Protein AF-A0A1L3MJP4-F1 (afdb_monomer_lite)

Sequence (616 aa):
MPSSQSVEADLVDLLARSLPGQAKGTNSPSLRSIPGDFDIDGPPLATRIMVGESFAGWISRVAVRYDTPPRALLNDALGQTKMVTSTRAMIKLLSADPAAAARLGVPVGDLARWATPTALEVAAIAYGRTYRAPTAWQRAAHRFCPECLRRDQPYWRRAWAHPLTWVCTEHHVRLTARCPRCEREPFGTGTWVTRPVTVTECTHRQPTTARRSYRKIRRPCGADLRDADATVVSEVEVRAQEALHAFAEHHRDRFTMLGVTVTGAIAFDAFVELIADQARAPATTGALATRHVEAAAAVVSAASLEHAAALLDEHDLLAPHGVHAPVGPALRISARPHNPLLAAMQLTRHAGHLSPSAQLTYRTASGRPRYPDTDHSFRRPNAATPTLRVPRKQRSDLHLRLPEAGVRRPEPDPCWFPQVLWPGALPSLEAINPSGTGAPVTRAAGALLAAKVASLTSWGDLALELALPRHATHSAVGLTRALRRRGLWATILAEVDALVTRLQKTPPPIDYRVRRVVGDDVALLAKALDCAGRDRPPYASRPDLLRRFWELFTGGDVAFGPQAIALKDNNADYANFAKSRGQIYKDHAQLFATAHGYLARLRGVAVGGPLYWIPP

InterPro domains:
  IPR009492 TniQ [PF06527] (46-175)

Organism: NCBI:txid857417

Foldseek 3Di:
DDDDDDPVVVVVVVVVVVDDDDDDDPPPVPPPPPPDPDDPLADNDDQDDDVQFAQLFSLLVLCQVVQHFSQRLLCVLLVHNDPDWASQSSLVSCLVPVSSCRSHVHDNVNSVVNNDDALLLVLLVVLCVAFVAPRLPQQQFFFAALVLCPDPDRGGGPCRSFLLQQADLVVQFGTHQAFPQARHGARRGPQQRVGNDNSQFGSAFHDDDPDDDPDPDGHRPGGGNNPDDTHHHDVLLSVLSVLLSVLSVQVAPWDDWQNAIAGSSLLNSQLQLQLCQLVVHRSRPDDRDNLSSNLSSLLRRDNHLLSSLVSCVVSVTDDCCDQAAHQDAPCSPPVHQHRQSVVQSSCQNCLVVDALLSCQQQVNLPSRGFHFDPLVQPPDVDPPDDPPPPPPPSPPCCSRDGCVVPPQQDADDLQLFFQFADPPLQVLQCVVVVDDLCSQLSRNLLSLSLNSHSDSDDSQVSCVLNLHDNCSSVSNSVVCVVCVVVVNNSVRSNSSSVSSVLCSVPPAQWRLSLLQVVLLPLVLLQVLLCVLPVVDPRCSVPLLLSQLLSCLQNVHHLCSGHPVNHDPSPDPVSVVSVVCSVVSCVVCVSSSQSSLVVQVPDPPRPTGDGSHDHRD

Secondary structure (DSSP, 8-state):
-----SSSHHHHHHHHTT-----S----------SS---SSS-SS--PPPTTB-HHHHHHHHHHHTT--HHHHHHHHHTS-----SHHHHHHHHHH-HHHHHHTT--HHHHHHHHSPPHHHHHHHHHHHHH--------SPPPB-HHHHHSSS---BGGGGSTT--EETTTTEEPB-S-TTT-PPTTSSTTGGGS---TTB--SBPPPPSS----SSPPB---BGGGS---B--HHHHHHHHHHHHHHHTTT-EEEETTEEEEHHHHHHHHHHHHHHHHTS-TTTS---HHHHHHHHHHHT-SSHHHHHHHHHHTT-S-TTSSSS--S-HHHHTTS---HHHHHHHHHHHGGGS-HHHHHHTTTTSSS--PPPSSGGG--TT----S---------GGGGS-GGG-TTSPPPPGGGS-SSPPTTSSHHHHTTSSSSTTHHHHHHHHHHHHHHTT--S-HHHHHHHTT--THHHHHHHHHHHHHHHTT-HHHHHHHHHHHHHHHHHS--SS-HHHHHHHHH-HHHHHHHHHHH-TTSS-GGG-HHHHHHHHHHHHT--GGGS-TTT---TTSHHHHHHHHHHHHHHHHHHHHHHHHHHHHTTSTT----S-SS----

pLDDT: mean 83.29, std 16.57, range [30.92, 97.31]

Structure (mmCIF, N/CA/C/O backbone):
data_AF-A0A1L3MJP4-F1
#
_entry.id   AF-A0A1L3MJP4-F1
#
loop_
_atom_site.group_PDB
_atom_site.id
_atom_site.type_symbol
_atom_site.label_atom_id
_atom_site.label_alt_id
_atom_site.label_comp_id
_atom_site.label_asym_id
_atom_site.label_entity_id
_atom_site.label_seq_id
_atom_site.pdbx_PDB_ins_code
_atom_site.Cartn_x
_atom_site.Cartn_y
_atom_site.Cartn_z
_atom_site.occupancy
_atom_site.B_iso_or_equiv
_atom_site.auth_seq_id
_atom_site.auth_comp_id
_atom_site.auth_asym_id
_atom_site.auth_atom_id
_atom_site.pdbx_PDB_model_num
ATOM 1 N N . MET A 1 1 ? -40.572 69.602 52.139 1.00 37.28 1 MET A N 1
ATOM 2 C CA . MET A 1 1 ? -39.769 69.977 53.325 1.00 37.28 1 MET A CA 1
ATOM 3 C C . MET A 1 1 ? -40.703 70.101 54.515 1.00 37.28 1 MET A C 1
ATOM 5 O O . MET A 1 1 ? -41.804 70.588 54.274 1.00 37.28 1 MET A O 1
ATOM 9 N N . PRO A 1 2 ? -40.310 69.710 55.743 1.00 37.62 2 PRO A N 1
ATOM 10 C CA . PRO A 1 2 ? -39.038 69.098 56.191 1.00 37.62 2 PRO A CA 1
ATOM 11 C C . PRO A 1 2 ? -39.216 67.562 56.415 1.00 37.62 2 PRO A C 1
ATOM 13 O O . PRO A 1 2 ? -40.343 67.118 56.598 1.00 37.62 2 PRO A O 1
ATOM 16 N N . SER A 1 3 ? -38.273 66.632 56.165 1.00 32.50 3 SER A N 1
ATOM 17 C CA . SER A 1 3 ? -36.939 66.383 56.769 1.00 32.50 3 SER A CA 1
ATOM 18 C C . SER A 1 3 ? -37.005 66.354 58.303 1.00 32.50 3 SER A C 1
ATOM 20 O O . SER A 1 3 ? -37.647 67.202 58.895 1.00 32.50 3 SER A O 1
ATOM 22 N N . SER A 1 4 ? -36.373 65.476 59.065 1.00 35.88 4 SER A N 1
ATOM 23 C CA . SER A 1 4 ? -35.415 64.390 58.874 1.00 35.88 4 SER A CA 1
ATOM 24 C C . SER A 1 4 ? -35.058 63.944 60.300 1.00 35.88 4 SER A C 1
ATOM 26 O O . SER A 1 4 ? -35.187 64.747 61.218 1.00 35.88 4 SER A O 1
ATOM 28 N N . GLN A 1 5 ? -34.501 62.742 60.455 1.00 43.69 5 GLN A N 1
ATOM 29 C CA . GLN A 1 5 ? -33.597 62.401 61.565 1.00 43.69 5 GLN A CA 1
ATOM 30 C C . GLN A 1 5 ? -34.200 62.406 62.983 1.00 43.69 5 GLN A C 1
ATOM 32 O O . GLN A 1 5 ? -34.221 63.432 63.649 1.00 43.69 5 GLN A O 1
ATOM 37 N N . SER A 1 6 ? -34.542 61.217 63.493 1.00 45.56 6 SER A N 1
ATOM 38 C CA . SER A 1 6 ? -34.168 60.853 64.880 1.00 45.56 6 SER A CA 1
ATOM 39 C C . SER A 1 6 ? -34.421 59.392 65.265 1.00 45.56 6 SER A C 1
ATOM 41 O O . SER A 1 6 ? -33.879 58.962 66.272 1.00 45.56 6 SER A O 1
ATOM 43 N N . VAL A 1 7 ? -35.154 58.583 64.489 1.00 44.44 7 VAL A N 1
ATOM 44 C CA . VAL A 1 7 ? -35.469 57.197 64.923 1.00 44.44 7 VAL A CA 1
ATOM 45 C C . VAL A 1 7 ? -34.448 56.149 64.435 1.00 44.44 7 VAL A C 1
ATOM 47 O O . VAL A 1 7 ? -34.346 55.067 65.002 1.00 44.44 7 VAL A O 1
ATOM 50 N N . GLU A 1 8 ? -33.609 56.475 63.446 1.00 43.50 8 GLU A N 1
ATOM 51 C CA . GLU A 1 8 ? -32.528 55.587 62.967 1.00 43.50 8 GLU A CA 1
ATOM 52 C C . GLU A 1 8 ? -31.254 55.634 63.836 1.00 43.50 8 GLU A C 1
ATOM 54 O O . GLU A 1 8 ? -30.390 54.769 63.710 1.00 43.50 8 GLU A O 1
ATOM 59 N N . ALA A 1 9 ? -31.142 56.608 64.748 1.00 45.31 9 ALA A N 1
ATOM 60 C CA . ALA A 1 9 ? -29.972 56.769 65.616 1.00 45.31 9 ALA A CA 1
ATOM 61 C C . ALA A 1 9 ? -29.983 55.833 66.843 1.00 45.31 9 ALA A C 1
ATOM 63 O O . ALA A 1 9 ? -28.916 55.481 67.337 1.00 45.31 9 ALA A O 1
ATOM 64 N N . ASP A 1 10 ? -31.152 55.360 67.288 1.00 48.06 10 ASP A N 1
ATOM 65 C CA . ASP A 1 10 ? -31.263 54.527 68.499 1.00 48.06 10 ASP A CA 1
ATOM 66 C C . ASP A 1 10 ? -31.053 53.024 68.244 1.00 48.06 10 ASP A C 1
ATOM 68 O O . ASP A 1 10 ? -30.620 52.294 69.135 1.00 48.06 10 ASP A O 1
ATOM 72 N N . LEU A 1 11 ? -31.288 52.534 67.020 1.00 44.06 11 LEU A N 1
ATOM 73 C CA . LEU A 1 11 ? -31.067 51.116 66.697 1.00 44.06 11 LEU A CA 1
ATOM 74 C C . LEU A 1 11 ? -29.598 50.807 66.362 1.00 44.06 11 LEU A C 1
ATOM 76 O O . LEU A 1 11 ? -29.132 49.689 66.584 1.00 44.06 11 LEU A O 1
ATOM 80 N N . VAL A 1 12 ? -28.853 51.802 65.871 1.00 49.72 12 VAL A N 1
ATOM 81 C CA . VAL A 1 12 ? -27.417 51.680 65.579 1.00 49.72 12 VAL A CA 1
ATOM 82 C C . VAL A 1 12 ? -26.582 51.749 66.866 1.00 49.72 12 VAL A C 1
ATOM 84 O O . VAL A 1 12 ? -25.623 50.987 66.993 1.00 49.72 12 VAL A O 1
ATOM 87 N N . ASP A 1 13 ? -26.978 52.551 67.863 1.00 47.53 13 ASP A N 1
ATOM 88 C CA . ASP A 1 13 ? -26.253 52.643 69.146 1.00 47.53 13 ASP A CA 1
ATOM 89 C C . ASP A 1 13 ? -26.475 51.407 70.047 1.00 47.53 13 ASP A C 1
ATOM 91 O O . ASP A 1 13 ? -25.574 50.988 70.779 1.00 47.53 13 ASP A O 1
ATOM 95 N N . LEU A 1 14 ? -27.630 50.735 69.925 1.00 46.03 14 LEU A N 1
ATOM 96 C CA . LEU A 1 14 ? -27.907 49.452 70.593 1.00 46.03 14 LEU A CA 1
ATOM 97 C C . LEU A 1 14 ? -27.150 48.267 69.966 1.00 46.03 14 LEU A C 1
ATOM 99 O O . LEU A 1 14 ? -26.744 47.349 70.683 1.00 46.03 14 LEU A O 1
ATOM 103 N N . LEU A 1 15 ? -26.892 48.296 68.654 1.00 47.28 15 LEU A N 1
ATOM 104 C CA . LEU A 1 15 ? -26.092 47.272 67.967 1.00 47.28 15 LEU A CA 1
ATOM 105 C C . LEU A 1 15 ? -24.575 47.489 68.132 1.00 47.28 15 LEU A C 1
ATOM 107 O O . LEU A 1 15 ? -23.818 46.517 68.131 1.00 47.28 15 LEU A O 1
ATOM 111 N N . ALA A 1 16 ? -24.122 48.727 68.356 1.00 44.75 16 ALA A N 1
ATOM 112 C CA . ALA A 1 16 ? -22.708 49.053 68.571 1.00 44.75 16 ALA A CA 1
ATOM 113 C C . ALA A 1 16 ? -22.171 48.646 69.961 1.00 44.75 16 ALA A C 1
ATOM 115 O O . ALA A 1 16 ? -20.971 48.426 70.113 1.00 44.75 16 ALA A O 1
ATOM 116 N N . ARG A 1 17 ? -23.033 48.476 70.975 1.00 43.03 17 ARG A N 1
ATOM 117 C CA . ARG A 1 17 ? -22.615 48.082 72.340 1.00 43.03 17 ARG A CA 1
ATOM 118 C C . ARG A 1 17 ? -22.497 46.571 72.571 1.00 43.03 17 ARG A C 1
ATOM 120 O O . ARG A 1 17 ? -22.087 46.163 73.653 1.00 43.03 17 ARG A O 1
ATOM 127 N N . SER A 1 18 ? -22.792 45.747 71.563 1.00 41.12 18 SER A N 1
ATOM 128 C CA . SER A 1 18 ? -22.647 44.280 71.636 1.00 41.12 18 SER A CA 1
ATOM 129 C C . SER A 1 18 ? -21.496 43.721 70.787 1.00 41.12 18 SER A C 1
ATOM 131 O O . SER A 1 18 ? -21.392 42.507 70.623 1.00 41.12 18 SER A O 1
ATOM 133 N N . LEU A 1 19 ? -20.604 44.572 70.266 1.00 36.91 19 LEU A N 1
ATOM 134 C CA . LEU A 1 19 ? -19.435 44.136 69.496 1.00 36.91 19 LEU A CA 1
ATOM 135 C C . LEU A 1 19 ? -18.144 44.805 69.992 1.00 36.91 19 LEU A C 1
ATOM 137 O O . LEU A 1 19 ? -17.865 45.951 69.641 1.00 36.91 19 LEU A O 1
ATOM 141 N N . PRO A 1 20 ? -17.285 44.086 70.735 1.00 39.19 20 PRO A N 1
ATOM 142 C CA . PRO A 1 20 ? -15.880 44.436 70.818 1.00 39.19 20 PRO A CA 1
ATOM 143 C C . PRO A 1 20 ? -15.185 44.104 69.487 1.00 39.19 20 PRO A C 1
ATOM 145 O O . PRO A 1 20 ? -15.036 42.943 69.115 1.00 39.19 20 PRO A O 1
ATOM 148 N N . GLY A 1 21 ? -14.773 45.163 68.787 1.00 36.22 21 GLY A N 1
ATOM 149 C CA . GLY A 1 21 ? -13.417 45.360 68.262 1.00 36.22 21 GLY A CA 1
ATOM 150 C C . GLY A 1 21 ? -12.753 44.240 67.452 1.00 36.22 21 GLY A C 1
ATOM 151 O O . GLY A 1 21 ? -12.275 43.242 67.985 1.00 36.22 21 GLY A O 1
ATOM 152 N N . GLN A 1 22 ? -12.563 44.516 66.161 1.00 41.97 22 GLN A N 1
ATOM 153 C CA . GLN A 1 22 ? -11.554 43.885 65.312 1.00 41.97 22 GLN A CA 1
ATOM 154 C C . GLN A 1 22 ? -10.146 44.001 65.924 1.00 41.97 22 GLN A C 1
ATOM 156 O O . GLN A 1 22 ? -9.638 45.105 66.083 1.00 41.97 22 GLN A O 1
ATOM 161 N N . ALA A 1 23 ? -9.513 42.858 66.203 1.00 38.34 23 ALA A N 1
ATOM 162 C CA . ALA A 1 23 ? -8.144 42.503 65.799 1.00 38.34 23 ALA A CA 1
ATOM 163 C C . ALA A 1 23 ? -7.644 41.307 66.622 1.00 38.34 23 ALA A C 1
ATOM 165 O O . ALA A 1 23 ? -7.058 41.478 67.688 1.00 38.34 23 ALA A O 1
ATOM 166 N N . LYS A 1 24 ? -7.854 40.095 66.097 1.00 34.72 24 LYS A N 1
ATOM 167 C CA . LYS A 1 24 ? -6.927 38.946 66.122 1.00 34.72 24 LYS A CA 1
ATOM 168 C C . LYS A 1 24 ? -7.693 37.704 65.689 1.00 34.72 24 LYS A C 1
ATOM 170 O O . LYS A 1 24 ? -8.700 37.373 66.296 1.00 34.72 24 LYS A O 1
ATOM 175 N N . GLY A 1 25 ? -7.193 37.079 64.622 1.00 37.56 25 GLY A N 1
ATOM 176 C CA . GLY A 1 25 ? -7.535 35.750 64.117 1.00 37.56 25 GLY A CA 1
ATOM 177 C C . GLY A 1 25 ? -8.902 35.219 64.522 1.00 37.56 25 GLY A C 1
ATOM 178 O O . GLY A 1 25 ? -9.036 34.592 65.571 1.00 37.56 25 GLY A O 1
ATOM 179 N N . THR A 1 26 ? -9.890 35.366 63.639 1.00 33.28 26 THR A N 1
ATOM 180 C CA . THR A 1 26 ? -10.993 34.412 63.605 1.00 33.28 26 THR A CA 1
ATOM 181 C C . THR A 1 26 ? -10.398 33.058 63.230 1.00 33.28 26 THR A C 1
ATOM 183 O O . THR A 1 26 ? -10.352 32.648 62.072 1.00 33.28 26 THR A O 1
ATOM 186 N N . ASN A 1 27 ? -9.924 32.362 64.264 1.00 40.47 27 ASN A N 1
ATOM 187 C CA . ASN A 1 27 ? -10.052 30.928 64.378 1.00 40.47 27 ASN A CA 1
ATOM 188 C C . ASN A 1 27 ? -11.525 30.622 64.077 1.00 40.47 27 ASN A C 1
ATOM 190 O O . ASN A 1 27 ? -12.359 30.547 64.977 1.00 40.47 27 ASN A O 1
ATOM 194 N N . SER A 1 28 ? -11.841 30.431 62.790 1.00 37.28 28 SER A N 1
ATOM 195 C CA . SER A 1 28 ? -12.763 29.355 62.430 1.00 37.28 28 SER A CA 1
ATOM 196 C C . SER A 1 28 ? -12.329 28.188 63.305 1.00 37.28 28 SER A C 1
ATOM 198 O O . SER A 1 28 ? -11.115 27.957 63.321 1.00 37.28 28 SER A O 1
ATOM 200 N N . PRO A 1 29 ? -13.208 27.558 64.108 1.00 40.25 29 PRO A N 1
ATOM 201 C CA . PRO A 1 29 ? -12.790 26.460 64.966 1.00 40.25 29 PRO A CA 1
ATOM 202 C C . PRO A 1 29 ? -11.999 25.521 64.073 1.00 40.25 29 PRO A C 1
ATOM 204 O O . PRO A 1 29 ? -12.564 24.952 63.137 1.00 40.25 29 PRO A O 1
ATOM 207 N N . SER A 1 30 ? -10.673 25.493 64.255 1.00 41.97 30 SER A N 1
ATOM 208 C CA . SER A 1 30 ? -9.847 24.645 63.428 1.00 41.97 30 SER A CA 1
ATOM 209 C C . SER A 1 30 ? -10.366 23.268 63.764 1.00 41.97 30 SER A C 1
ATOM 211 O O . SER A 1 30 ? -10.442 22.887 64.940 1.00 41.97 30 SER A O 1
ATOM 213 N N . LEU A 1 31 ? -10.881 22.583 62.742 1.00 46.78 31 LEU A N 1
ATOM 214 C CA . LEU A 1 31 ? -11.198 21.171 62.849 1.00 46.78 31 LEU A CA 1
ATOM 215 C C . LEU A 1 31 ? -10.015 20.562 63.599 1.00 46.78 31 LEU A C 1
ATOM 217 O O . LEU A 1 31 ? -8.871 20.799 63.197 1.00 46.78 31 LEU A O 1
ATOM 221 N N . ARG A 1 32 ? -10.283 19.943 64.762 1.00 41.97 32 ARG A N 1
ATOM 222 C CA . ARG A 1 32 ? -9.238 19.399 65.642 1.00 41.97 32 ARG A CA 1
ATOM 223 C C . ARG A 1 32 ? -8.208 18.723 64.749 1.00 41.97 32 ARG A C 1
ATOM 225 O O . ARG A 1 32 ? -8.611 17.886 63.944 1.00 41.97 32 ARG A O 1
ATOM 232 N N . SER A 1 33 ? -6.932 19.096 64.866 1.00 44.84 33 SER A N 1
ATOM 233 C CA . SER A 1 33 ? -5.869 18.424 64.121 1.00 44.84 33 SER A CA 1
ATOM 234 C C . SER A 1 33 ? -5.991 16.937 64.427 1.00 44.84 33 SER A C 1
ATOM 236 O O . SER A 1 33 ? -5.791 16.527 65.575 1.00 44.84 33 SER A O 1
ATOM 238 N N . ILE A 1 34 ? -6.425 16.158 63.441 1.00 48.69 34 ILE A N 1
ATOM 239 C CA . ILE A 1 34 ? -6.587 14.721 63.606 1.00 48.69 34 ILE A CA 1
ATOM 240 C C . ILE A 1 34 ? -5.169 14.171 63.788 1.00 48.69 34 ILE A C 1
ATOM 242 O O . ILE A 1 34 ? -4.310 14.447 62.952 1.00 48.69 34 ILE A O 1
ATOM 246 N N . PRO A 1 35 ? -4.867 13.466 64.891 1.00 41.47 35 PRO A N 1
ATOM 247 C CA . PRO A 1 35 ? -3.573 12.824 65.048 1.00 41.47 35 PRO A CA 1
ATOM 248 C C . PRO A 1 35 ? -3.437 11.725 63.987 1.00 41.47 35 PRO A C 1
ATOM 250 O O . PRO A 1 35 ? -4.250 10.801 63.946 1.00 41.47 35 PRO A O 1
ATOM 253 N N . GLY A 1 36 ? -2.415 11.836 63.142 1.00 50.12 36 GLY A N 1
ATOM 254 C CA . GLY A 1 36 ? -2.174 10.957 61.996 1.00 50.12 36 GLY A CA 1
ATOM 255 C C . GLY A 1 36 ? -2.448 11.682 60.682 1.00 50.12 36 GLY A C 1
ATOM 256 O O . GLY A 1 36 ? -3.373 12.482 60.616 1.00 50.12 36 GLY A O 1
ATOM 257 N N . ASP A 1 37 ? -1.637 11.414 59.659 1.00 53.69 37 ASP A N 1
ATOM 258 C CA . ASP A 1 37 ? -1.694 11.984 58.302 1.00 53.69 37 ASP A CA 1
ATOM 259 C C . ASP A 1 37 ? -2.998 11.633 57.540 1.00 53.69 37 ASP A C 1
ATOM 261 O O . ASP A 1 37 ? -2.978 11.087 56.436 1.00 53.69 37 ASP A O 1
ATOM 265 N N . PHE A 1 38 ? -4.161 11.884 58.141 1.00 56.59 38 PHE A N 1
ATOM 266 C CA . PHE A 1 38 ? -5.469 11.698 57.538 1.00 56.59 38 PHE A CA 1
ATOM 267 C C . PHE A 1 38 ? -5.785 12.900 56.654 1.00 56.59 38 PHE A C 1
ATOM 269 O O . PHE A 1 38 ? -5.979 14.016 57.134 1.00 56.59 38 PHE A O 1
ATOM 276 N N . ASP A 1 39 ? -5.857 12.647 55.351 1.00 63.81 39 ASP A N 1
ATOM 277 C CA . ASP A 1 39 ? -6.360 13.595 54.365 1.00 63.81 39 ASP A CA 1
ATOM 278 C C . ASP A 1 39 ? -7.866 13.821 54.593 1.00 63.81 39 ASP A C 1
ATOM 280 O O . ASP A 1 39 ? -8.690 12.972 54.252 1.00 63.81 39 ASP A O 1
ATOM 284 N N . ILE A 1 40 ? -8.213 14.943 55.234 1.00 66.81 40 ILE A N 1
ATOM 285 C CA . ILE A 1 40 ? -9.599 15.340 55.550 1.00 66.81 40 ILE A CA 1
ATOM 286 C C . ILE A 1 40 ? -10.359 15.733 54.275 1.00 66.81 40 ILE A C 1
ATOM 288 O O . ILE A 1 40 ? -11.582 15.606 54.219 1.00 66.81 40 ILE A O 1
ATOM 292 N N . ASP A 1 41 ? -9.634 16.189 53.253 1.00 66.62 41 ASP A N 1
ATOM 293 C CA . ASP A 1 41 ? -10.201 16.608 51.974 1.00 66.62 41 ASP A CA 1
ATOM 294 C C . ASP A 1 41 ? -10.364 15.425 51.004 1.00 66.62 41 ASP A C 1
ATOM 296 O O . ASP A 1 41 ? -11.062 15.535 49.991 1.00 66.62 41 ASP A O 1
ATOM 300 N N . GLY A 1 42 ? -9.736 14.288 51.312 1.00 67.19 42 GLY A N 1
ATOM 301 C CA . GLY A 1 42 ? -9.802 13.048 50.556 1.00 67.19 42 GLY A CA 1
ATOM 302 C C . GLY A 1 42 ? -10.948 12.118 50.980 1.00 67.19 42 GLY A C 1
ATOM 303 O O . GLY A 1 42 ? -11.503 12.206 52.078 1.00 67.19 42 GLY A O 1
ATOM 304 N N . PRO A 1 43 ? -11.323 11.158 50.120 1.00 76.31 43 PRO A N 1
ATOM 305 C CA . PRO A 1 43 ? -12.364 10.195 50.440 1.00 76.31 43 PRO A CA 1
ATOM 306 C C . PRO A 1 43 ? -11.900 9.254 51.570 1.00 76.31 43 PRO A C 1
ATOM 308 O O . PRO A 1 43 ? -10.840 8.635 51.454 1.00 76.31 43 PRO A O 1
ATOM 311 N N . PRO A 1 44 ? -12.716 9.016 52.618 1.00 76.81 44 PRO A N 1
ATOM 312 C CA . PRO A 1 44 ? -12.293 8.261 53.808 1.00 76.81 44 PRO A CA 1
ATOM 313 C C . PRO A 1 44 ? -12.022 6.768 53.547 1.00 76.81 44 PRO A C 1
ATOM 315 O O . PRO A 1 44 ? -11.500 6.058 54.399 1.00 76.81 44 PRO A O 1
ATOM 318 N N . LEU A 1 45 ? -12.397 6.262 52.370 1.00 81.38 45 LEU A N 1
ATOM 319 C CA . LEU A 1 45 ? -12.291 4.867 51.961 1.00 81.38 45 LEU A CA 1
ATOM 320 C C . LEU A 1 45 ? -11.867 4.798 50.488 1.00 81.38 45 LEU A C 1
ATOM 322 O O . LEU A 1 45 ? -12.702 4.643 49.593 1.00 81.38 45 LEU A O 1
ATOM 326 N N . ALA A 1 46 ? -10.560 4.849 50.237 1.00 82.50 46 ALA A N 1
ATOM 327 C CA . ALA A 1 46 ? -10.003 4.828 48.887 1.00 82.50 46 ALA A CA 1
ATOM 328 C C . ALA A 1 46 ? -10.529 3.652 48.036 1.00 82.50 46 ALA A C 1
ATOM 330 O O . ALA A 1 46 ? -10.564 2.495 48.465 1.00 82.50 46 ALA A O 1
ATOM 331 N N . THR A 1 47 ? -10.918 3.949 46.793 1.00 88.00 47 THR A N 1
ATOM 332 C CA . THR A 1 47 ? -11.300 2.935 45.799 1.00 88.00 47 THR A CA 1
ATOM 333 C C . THR A 1 47 ? -10.161 2.751 44.812 1.00 88.00 47 THR A C 1
ATOM 335 O O . THR A 1 47 ? -9.933 3.600 43.951 1.00 88.00 47 THR A O 1
ATOM 338 N N . ARG A 1 48 ? -9.459 1.618 44.917 1.00 88.06 48 ARG A N 1
ATOM 339 C CA . ARG A 1 48 ? -8.344 1.286 44.025 1.00 88.06 48 ARG A CA 1
ATOM 340 C C . ARG A 1 48 ? -8.792 1.243 42.559 1.00 88.06 48 ARG A C 1
ATOM 342 O O . ARG A 1 48 ? -9.724 0.506 42.216 1.00 88.06 48 ARG A O 1
ATOM 349 N N . ILE A 1 49 ? -8.071 1.984 41.719 1.00 89.56 49 ILE A N 1
ATOM 350 C CA . ILE A 1 49 ? -8.183 1.953 40.258 1.00 89.56 49 ILE A CA 1
ATOM 351 C C . ILE A 1 49 ? -7.485 0.691 39.742 1.00 89.56 49 ILE A C 1
ATOM 353 O O . ILE A 1 49 ? -6.325 0.429 40.072 1.00 89.56 49 ILE A O 1
ATOM 357 N N . MET A 1 50 ? -8.196 -0.107 38.949 1.00 90.19 50 MET A N 1
ATOM 358 C CA . MET A 1 50 ? -7.654 -1.329 38.352 1.00 90.19 50 MET A CA 1
ATOM 359 C C . MET A 1 50 ? -6.929 -1.012 37.039 1.00 90.19 50 MET A C 1
ATOM 361 O O . MET A 1 50 ? -7.268 -0.069 36.319 1.00 90.19 50 MET A O 1
ATOM 365 N N . VAL A 1 51 ? -5.920 -1.815 36.696 1.00 88.38 51 VAL A N 1
ATOM 366 C CA . VAL A 1 51 ? -5.176 -1.648 35.438 1.00 88.38 51 VAL A CA 1
ATOM 367 C C . VAL A 1 51 ? -6.127 -1.836 34.255 1.00 88.38 51 VAL A C 1
ATOM 369 O O . VAL A 1 51 ? -6.846 -2.827 34.168 1.00 88.38 51 VAL A O 1
ATOM 372 N N . GLY A 1 52 ? -6.158 -0.857 33.348 1.00 88.94 52 GLY A N 1
ATOM 373 C CA . GLY A 1 52 ? -7.055 -0.877 32.192 1.00 88.94 52 GLY A CA 1
ATOM 374 C C . GLY A 1 52 ? -8.534 -0.644 32.525 1.00 88.94 52 GLY A C 1
ATOM 375 O O . GLY A 1 52 ? -9.377 -0.819 31.644 1.00 88.94 52 GLY A O 1
ATOM 376 N N . GLU A 1 53 ? -8.876 -0.241 33.754 1.00 92.56 53 GLU A N 1
ATOM 377 C CA . GLU A 1 53 ? -10.247 0.098 34.142 1.00 92.56 53 GLU A CA 1
ATOM 378 C C . GLU A 1 53 ? -10.756 1.329 33.383 1.00 92.56 53 GLU A C 1
ATOM 380 O O . GLU A 1 53 ? -10.032 2.289 33.112 1.00 92.56 53 GLU A O 1
ATOM 385 N N . SER A 1 54 ? -12.032 1.310 33.021 1.00 91.94 54 SER A N 1
ATOM 386 C CA . SER A 1 54 ? -12.724 2.455 32.446 1.00 91.94 54 SER A CA 1
ATOM 387 C C . SER A 1 54 ? -13.142 3.439 33.538 1.00 91.94 54 SER A C 1
ATOM 389 O O . SER A 1 54 ? -13.602 3.023 34.600 1.00 91.94 54 SER A O 1
ATOM 391 N N . PHE A 1 55 ? -13.085 4.742 33.248 1.00 90.94 55 PHE A N 1
ATOM 392 C CA . PHE A 1 55 ? -13.543 5.774 34.186 1.00 90.94 55 PHE A CA 1
ATOM 393 C C . PHE A 1 55 ? -14.990 5.544 34.648 1.00 90.94 55 PHE A C 1
ATOM 395 O O . PHE A 1 55 ? -15.282 5.661 35.831 1.00 90.94 55 PHE A O 1
ATOM 402 N N . ALA A 1 56 ? -15.886 5.167 33.725 1.00 90.50 56 ALA A N 1
ATOM 403 C CA . ALA A 1 56 ? -17.287 4.885 34.042 1.00 90.50 56 ALA A CA 1
ATOM 404 C C . ALA A 1 56 ? -17.442 3.701 35.017 1.00 90.50 56 ALA A C 1
ATOM 406 O O . ALA A 1 56 ? -18.271 3.762 35.924 1.00 90.50 56 ALA A O 1
ATOM 407 N N . GLY A 1 57 ? -16.625 2.653 34.868 1.00 92.19 57 GLY A N 1
ATOM 408 C CA . GLY A 1 57 ? -16.585 1.528 35.805 1.00 92.19 57 GLY A CA 1
ATOM 409 C C . GLY A 1 57 ? -16.056 1.931 37.177 1.00 92.19 57 GLY A C 1
ATOM 410 O O . GLY A 1 57 ? -16.703 1.652 38.185 1.00 92.19 57 GLY A O 1
ATOM 411 N N . TRP A 1 58 ? -14.931 2.650 37.203 1.00 93.31 58 TRP A N 1
ATOM 412 C CA . TRP A 1 58 ? -14.311 3.112 38.442 1.00 93.31 58 TRP A CA 1
ATOM 413 C C . TRP A 1 58 ? -15.245 4.032 39.243 1.00 93.31 58 TRP A C 1
ATOM 415 O O . TRP A 1 58 ? -15.545 3.737 40.398 1.00 93.31 58 TRP A O 1
ATOM 425 N N . ILE A 1 59 ? -15.794 5.089 38.630 1.00 92.00 59 ILE A N 1
ATOM 426 C CA . ILE A 1 59 ? -16.680 6.025 39.343 1.00 92.00 59 ILE A CA 1
ATOM 427 C C . ILE A 1 59 ? -17.980 5.342 39.797 1.00 92.00 59 ILE A C 1
ATOM 429 O O . ILE A 1 59 ? -18.561 5.741 40.800 1.00 92.00 59 ILE A O 1
ATOM 433 N N . SER A 1 60 ? -18.429 4.286 39.105 1.00 92.38 60 SER A N 1
ATOM 434 C CA . SER A 1 60 ? -19.573 3.479 39.553 1.00 92.38 60 SER A CA 1
ATOM 435 C C . SER A 1 60 ? -19.238 2.672 40.813 1.00 92.38 60 SER A C 1
ATOM 437 O O . SER A 1 60 ? -20.069 2.587 41.714 1.00 92.38 60 SER A O 1
ATOM 439 N N . ARG A 1 61 ? -18.012 2.139 40.937 1.00 93.31 61 ARG A N 1
ATOM 440 C CA . ARG A 1 61 ? -17.546 1.482 42.174 1.00 93.31 61 ARG A CA 1
ATOM 441 C C . ARG A 1 61 ? -17.435 2.463 43.335 1.00 93.31 61 ARG A C 1
ATOM 443 O O . ARG A 1 61 ? -17.871 2.128 44.432 1.00 93.31 61 ARG A O 1
ATOM 450 N N . VAL A 1 62 ? -16.912 3.666 43.087 1.00 92.69 62 VAL A N 1
ATOM 451 C CA . VAL A 1 62 ? -16.885 4.747 44.088 1.00 92.69 62 VAL A CA 1
ATOM 452 C C . VAL A 1 62 ? -18.313 5.084 44.522 1.00 92.69 62 VAL A C 1
ATOM 454 O O . VAL A 1 62 ? -18.614 5.071 45.709 1.00 92.69 62 VAL A O 1
ATOM 457 N N . ALA A 1 63 ? -19.219 5.289 43.564 1.00 93.06 63 A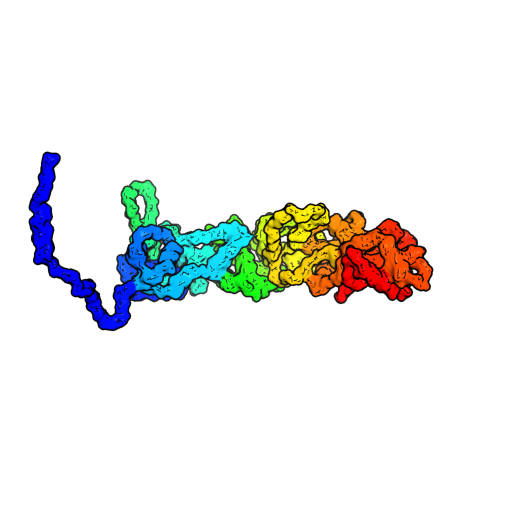LA A N 1
ATOM 458 C CA . ALA A 1 63 ? -20.620 5.597 43.832 1.00 93.06 63 ALA A CA 1
ATOM 459 C C . ALA A 1 63 ? -21.316 4.553 44.710 1.00 93.06 63 ALA A C 1
ATOM 461 O O . ALA A 1 63 ? -22.049 4.915 45.621 1.00 93.06 63 ALA A O 1
ATOM 462 N N . VAL A 1 64 ? -21.073 3.266 44.464 1.00 93.19 64 VAL A N 1
ATOM 463 C CA . VAL A 1 64 ? -21.623 2.179 45.289 1.00 93.19 64 VAL A CA 1
ATOM 464 C C . VAL A 1 64 ? -20.992 2.151 46.675 1.00 93.19 64 VAL A C 1
ATOM 466 O O . VAL A 1 64 ? -21.703 1.976 47.657 1.00 93.19 64 VAL A O 1
ATOM 469 N N . ARG A 1 65 ? -19.674 2.353 46.773 1.00 92.38 65 ARG A N 1
ATOM 470 C CA . ARG A 1 65 ? -18.955 2.356 48.055 1.00 92.38 65 ARG A CA 1
ATOM 471 C C . ARG A 1 65 ? -19.436 3.463 48.998 1.00 92.38 65 ARG A C 1
ATOM 473 O O . ARG A 1 65 ? -19.433 3.257 50.204 1.00 92.38 65 ARG A O 1
ATOM 480 N N . TYR A 1 66 ? -19.854 4.597 48.441 1.00 91.69 66 TYR A N 1
ATOM 481 C CA . TYR A 1 66 ? -20.357 5.763 49.174 1.00 91.69 66 TYR A CA 1
ATOM 482 C C . TYR A 1 66 ? -21.883 5.912 49.152 1.00 91.69 66 TYR A C 1
ATOM 484 O O . TYR A 1 66 ? -22.389 6.937 49.599 1.00 91.69 66 TYR A O 1
ATOM 492 N N . ASP A 1 67 ? -22.607 4.956 48.561 1.00 92.81 67 ASP A N 1
ATOM 493 C CA . ASP A 1 67 ? -24.050 5.045 48.272 1.00 92.81 67 ASP A CA 1
ATOM 494 C C . ASP A 1 67 ? -24.489 6.406 47.679 1.00 92.81 67 ASP A C 1
ATOM 496 O O . ASP A 1 67 ? -25.562 6.944 47.942 1.00 92.81 67 ASP A O 1
ATOM 500 N N . THR A 1 68 ? -23.623 7.001 46.856 1.00 93.31 68 THR A N 1
ATOM 501 C CA . THR A 1 68 ? -23.784 8.359 46.329 1.00 93.31 68 THR A CA 1
ATOM 502 C C . THR A 1 68 ? -23.730 8.328 44.801 1.00 93.31 68 THR A C 1
ATOM 504 O O . THR A 1 68 ? -22.772 7.805 44.237 1.00 93.31 68 THR A O 1
ATOM 507 N N . PRO A 1 69 ? -24.723 8.876 44.070 1.00 92.12 69 PRO A N 1
ATOM 508 C CA . PRO A 1 69 ? -24.716 8.862 42.608 1.00 92.12 69 PRO A CA 1
ATOM 509 C C . PRO A 1 69 ? -23.435 9.471 42.006 1.00 92.12 69 PRO A C 1
ATOM 511 O O . PRO A 1 69 ? -22.992 10.512 42.496 1.00 92.12 69 PRO A O 1
ATOM 514 N N . PRO A 1 70 ? -22.908 8.953 40.874 1.00 91.38 70 PRO A N 1
ATOM 515 C CA . PRO A 1 70 ? -21.712 9.514 40.235 1.00 91.38 70 PRO A CA 1
ATOM 516 C C . PRO A 1 70 ? -21.807 11.020 39.964 1.00 91.38 70 PRO A C 1
ATOM 518 O O . PRO A 1 70 ? -20.833 11.748 40.113 1.00 91.38 70 PRO A O 1
ATOM 521 N N . ARG A 1 71 ? -22.995 11.515 39.592 1.00 89.62 71 ARG A N 1
ATOM 522 C CA . ARG A 1 71 ? -23.224 12.954 39.405 1.00 89.62 71 ARG A CA 1
ATOM 523 C C . ARG A 1 71 ? -23.045 13.752 40.697 1.00 89.62 71 ARG A C 1
ATOM 525 O O . ARG A 1 71 ? -22.512 14.849 40.631 1.00 89.62 71 ARG A O 1
ATOM 532 N N . ALA A 1 72 ? -23.530 13.243 41.827 1.00 89.56 72 ALA A N 1
ATOM 533 C CA . ALA A 1 72 ? -23.427 13.941 43.105 1.00 89.56 72 ALA A CA 1
ATOM 534 C C . ALA A 1 72 ? -21.966 13.997 43.566 1.00 89.56 72 ALA A C 1
ATOM 536 O O . ALA A 1 72 ? -21.492 15.086 43.861 1.00 89.56 72 ALA A O 1
ATOM 537 N N . LEU A 1 73 ? -21.237 12.877 43.468 1.00 89.75 73 LEU A N 1
ATOM 538 C CA . LEU A 1 73 ? -19.791 12.830 43.724 1.00 89.75 73 LEU A CA 1
ATOM 539 C C . LEU A 1 73 ? -19.023 13.855 42.879 1.00 89.75 73 LEU A C 1
ATOM 541 O O . LEU A 1 73 ? -18.201 14.602 43.391 1.00 89.75 73 LEU A O 1
ATOM 545 N N . LEU A 1 74 ? -19.312 13.924 41.576 1.00 88.25 74 LEU A N 1
ATOM 546 C CA . LEU A 1 74 ? -18.655 14.876 40.679 1.00 88.25 74 LEU A CA 1
ATOM 547 C C . LEU A 1 74 ? -19.013 16.332 40.988 1.00 88.25 74 LEU A C 1
ATOM 549 O O . LEU A 1 74 ? -18.145 17.192 40.895 1.00 88.25 74 LEU A O 1
ATOM 553 N N . ASN A 1 75 ? -20.274 16.620 41.311 1.00 88.25 75 ASN A N 1
ATOM 554 C CA . ASN A 1 75 ? -20.711 17.978 41.635 1.00 88.25 75 ASN A CA 1
ATOM 555 C C . ASN A 1 75 ? -20.076 18.479 42.933 1.00 88.25 75 ASN A C 1
ATOM 557 O O . ASN A 1 75 ? -19.662 19.634 42.985 1.00 88.25 75 ASN A O 1
ATOM 561 N N . ASP A 1 76 ? -20.007 17.612 43.943 1.00 87.94 76 ASP A N 1
ATOM 562 C CA . ASP A 1 76 ? -19.372 17.890 45.228 1.00 87.94 76 ASP A CA 1
ATOM 563 C C . ASP A 1 76 ? -17.874 18.148 45.039 1.00 87.94 76 ASP A C 1
ATOM 565 O O . ASP A 1 76 ? -17.367 19.225 45.348 1.00 87.94 76 ASP A O 1
ATOM 569 N N . ALA A 1 77 ? -17.193 17.233 44.347 1.00 86.56 77 ALA A N 1
ATOM 570 C CA . ALA A 1 77 ? -15.783 17.381 44.033 1.00 86.56 77 ALA A CA 1
ATOM 571 C C . ALA A 1 77 ? -15.473 18.623 43.189 1.00 86.56 77 ALA A C 1
ATOM 573 O O . ALA A 1 77 ? -14.443 19.245 43.405 1.00 86.56 77 ALA A O 1
ATOM 574 N N . LEU A 1 78 ? -16.318 19.015 42.236 1.00 83.94 78 LEU A N 1
ATOM 575 C CA . LEU A 1 78 ? -16.086 20.194 41.387 1.00 83.94 78 LEU A CA 1
ATOM 576 C C . LEU A 1 78 ? -16.611 21.505 41.998 1.00 83.94 78 LEU A C 1
ATOM 578 O O . LEU A 1 78 ? -16.408 22.563 41.402 1.00 83.94 78 LEU A O 1
ATOM 582 N N . GLY A 1 79 ? -17.337 21.453 43.120 1.00 80.62 79 GLY A N 1
ATOM 583 C CA . GLY A 1 79 ? -18.008 22.615 43.713 1.00 80.62 79 GLY A CA 1
ATOM 584 C C . GLY A 1 79 ? -19.017 23.305 42.780 1.00 80.62 79 GLY A C 1
ATOM 585 O O . GLY A 1 79 ? -19.299 24.491 42.942 1.00 80.62 79 GLY A O 1
ATOM 586 N N . GLN A 1 80 ? -19.524 22.614 41.748 1.00 74.88 80 GLN A N 1
ATOM 587 C CA . GLN A 1 80 ? -20.386 23.191 40.706 1.00 74.88 80 GLN A CA 1
ATOM 588 C C . GLN A 1 80 ? -21.450 22.201 40.218 1.00 74.88 80 GLN A C 1
ATOM 590 O O . GLN A 1 80 ? -21.177 21.030 39.971 1.00 74.88 80 GLN A O 1
ATOM 595 N N . THR A 1 81 ? -22.657 22.700 39.939 1.00 65.19 81 THR A N 1
ATOM 596 C CA . THR A 1 81 ? -23.777 21.942 39.349 1.00 65.19 81 THR A CA 1
ATOM 597 C C . THR A 1 81 ? -23.740 21.934 37.816 1.00 65.19 81 THR A C 1
ATOM 599 O O . THR A 1 81 ? -24.747 22.158 37.141 1.00 65.19 81 THR A O 1
ATOM 602 N N . LYS A 1 82 ? -22.574 21.680 37.212 1.00 65.81 82 LYS A N 1
ATOM 603 C CA . LYS A 1 82 ? -22.484 21.583 35.746 1.00 65.81 82 LYS A CA 1
ATOM 604 C C . LYS A 1 82 ? -23.173 20.311 35.252 1.00 65.81 82 LYS A C 1
ATOM 606 O O . LYS A 1 82 ? -22.968 19.218 35.773 1.00 65.81 82 LYS A O 1
ATOM 611 N N . MET A 1 83 ? -23.976 20.433 34.194 1.00 65.69 83 MET A N 1
ATOM 612 C CA . MET A 1 83 ? -24.606 19.279 33.552 1.00 65.69 83 MET A CA 1
ATOM 613 C C . MET A 1 83 ? -23.542 18.426 32.850 1.00 65.69 83 MET A C 1
ATOM 615 O O . MET A 1 83 ? -23.130 18.721 31.728 1.00 65.69 83 MET A O 1
ATOM 619 N N . VAL A 1 84 ? -23.086 17.355 33.502 1.00 66.56 84 VAL A N 1
ATOM 620 C CA . VAL A 1 84 ? -22.135 16.428 32.885 1.00 66.56 84 VAL A CA 1
ATOM 621 C C . VAL A 1 84 ? -22.876 15.344 32.106 1.00 66.56 84 VAL A C 1
ATOM 623 O O . VAL A 1 84 ? -23.683 14.595 32.660 1.00 66.56 84 VAL A O 1
ATOM 626 N N . THR A 1 85 ? -22.616 15.276 30.800 1.00 65.06 85 THR A N 1
ATOM 627 C CA . THR A 1 85 ? -23.375 14.447 29.848 1.00 65.06 85 THR A CA 1
ATOM 628 C C . THR A 1 85 ? -22.601 13.242 29.309 1.00 65.06 85 THR A C 1
ATOM 630 O O . THR A 1 85 ? -23.205 12.371 28.688 1.00 65.06 85 THR A O 1
ATOM 633 N N . SER A 1 86 ? -21.285 13.151 29.546 1.00 75.81 86 SER A N 1
ATOM 634 C CA . SER A 1 86 ? -20.446 12.039 29.071 1.00 75.81 86 SER A CA 1
ATOM 635 C C . SER A 1 86 ? -19.209 11.802 29.942 1.00 75.81 86 SER A C 1
ATOM 637 O O . SER A 1 86 ? -18.686 12.734 30.552 1.00 75.81 86 SER A O 1
ATOM 639 N N . THR A 1 87 ? -18.682 10.574 29.913 1.00 81.81 87 THR A N 1
ATOM 640 C CA . THR A 1 87 ? -17.417 10.164 30.555 1.00 81.81 87 THR A CA 1
ATOM 641 C C . THR A 1 87 ? -16.248 11.074 30.162 1.00 81.81 87 THR A C 1
ATOM 643 O O . THR A 1 87 ? -15.455 11.478 31.003 1.00 81.81 87 THR A O 1
ATOM 646 N N . ARG A 1 88 ? -16.157 11.474 28.887 1.00 80.19 88 ARG A N 1
ATOM 647 C CA . ARG A 1 88 ? -15.092 12.367 28.407 1.00 80.19 88 ARG A CA 1
ATOM 648 C C . ARG A 1 88 ? -15.198 13.772 28.994 1.00 80.19 88 ARG A C 1
ATOM 650 O O . ARG A 1 88 ? -14.179 14.362 29.337 1.00 80.19 88 ARG A O 1
ATOM 657 N N . ALA A 1 89 ? -16.415 14.307 29.102 1.00 82.19 89 ALA A N 1
ATOM 658 C CA . ALA A 1 89 ? -16.634 15.596 29.747 1.00 82.19 89 ALA A CA 1
ATOM 659 C C . ALA A 1 89 ? -16.229 15.542 31.229 1.00 82.19 89 ALA A C 1
ATOM 661 O O . ALA A 1 89 ? -15.582 16.471 31.699 1.00 82.19 89 ALA A O 1
ATOM 662 N N . MET A 1 90 ? -16.524 14.433 31.921 1.00 86.06 90 MET A N 1
ATOM 663 C CA . MET A 1 90 ? -16.093 14.199 33.309 1.00 86.06 90 MET A CA 1
ATOM 664 C C . MET A 1 90 ? -14.571 14.218 33.431 1.00 86.06 90 MET A C 1
ATOM 666 O O . MET A 1 90 ? -14.031 15.015 34.190 1.00 86.06 90 MET A O 1
ATOM 670 N N . ILE A 1 91 ? -13.879 13.403 32.629 1.00 87.38 91 ILE A N 1
ATOM 671 C CA . ILE A 1 91 ? -12.412 13.323 32.638 1.00 87.38 91 ILE A CA 1
ATOM 672 C C . ILE A 1 91 ? -11.795 14.693 32.336 1.00 87.38 91 ILE A C 1
ATOM 674 O O . ILE A 1 91 ? -10.858 15.098 33.014 1.00 87.38 91 ILE A O 1
ATOM 678 N N . LYS A 1 92 ? -12.333 15.432 31.355 1.00 86.81 92 LYS A N 1
ATOM 679 C CA . LYS A 1 92 ? -11.840 16.770 30.998 1.00 86.81 92 LYS A CA 1
ATOM 680 C C . LYS A 1 92 ? -11.991 17.766 32.149 1.00 86.81 92 LYS A C 1
ATOM 682 O O . LYS A 1 92 ? -11.069 18.538 32.381 1.00 86.81 92 LYS A O 1
ATOM 687 N N . LEU A 1 93 ? -13.135 17.764 32.836 1.00 86.94 93 LEU A N 1
ATOM 688 C CA . LEU A 1 93 ? -13.376 18.647 33.980 1.00 86.94 93 LEU A CA 1
ATOM 689 C C . LEU A 1 93 ? -12.414 18.327 35.128 1.00 86.94 93 LEU A C 1
ATOM 691 O O . LEU A 1 93 ? -11.756 19.233 35.620 1.00 86.94 93 LEU A O 1
ATOM 695 N N . LEU A 1 94 ? -12.267 17.048 35.481 1.00 87.50 94 LEU A N 1
ATOM 696 C CA . LEU A 1 94 ? -11.353 16.617 36.543 1.00 87.50 94 LEU A CA 1
ATOM 697 C C . LEU A 1 94 ? -9.878 16.849 36.187 1.00 87.50 94 LEU A C 1
ATOM 699 O O . LEU A 1 94 ? -9.084 17.195 37.047 1.00 87.50 94 LEU A O 1
ATOM 703 N N . SER A 1 95 ? -9.504 16.714 34.914 1.00 87.94 95 SER A N 1
ATOM 704 C CA . SER A 1 95 ? -8.133 17.003 34.463 1.00 87.94 95 SER A CA 1
ATOM 705 C C . SER A 1 95 ? -7.797 18.497 34.515 1.00 87.94 95 SER A C 1
ATOM 707 O O . SER A 1 95 ? -6.626 18.853 34.578 1.00 87.94 95 SER A O 1
ATOM 709 N N . ALA A 1 96 ? -8.807 19.369 34.447 1.00 87.25 96 ALA A N 1
ATOM 710 C CA . ALA A 1 96 ? -8.634 20.816 34.547 1.00 87.25 96 ALA A CA 1
ATOM 711 C C . ALA A 1 96 ? -8.596 21.316 36.003 1.00 87.25 96 ALA A C 1
ATOM 713 O O . ALA A 1 96 ? -8.163 22.442 36.230 1.00 87.25 96 ALA A O 1
ATOM 714 N N . ASP A 1 97 ? -9.030 20.497 36.966 1.00 87.94 97 ASP A N 1
ATOM 715 C CA . ASP A 1 97 ? -9.040 20.811 38.397 1.00 87.94 97 ASP A CA 1
ATOM 716 C C . ASP A 1 97 ? -8.433 19.645 39.209 1.00 87.94 97 ASP A C 1
ATOM 718 O O . ASP A 1 97 ? -9.152 18.752 39.672 1.00 87.94 97 ASP A O 1
ATOM 722 N N . PRO A 1 98 ? -7.099 19.634 39.396 1.00 85.31 98 PRO A N 1
ATOM 723 C CA . PRO A 1 98 ? -6.416 18.609 40.181 1.00 85.31 98 PRO A CA 1
ATOM 724 C C . PRO A 1 98 ? -6.887 18.525 41.639 1.00 85.31 98 PRO A C 1
ATOM 726 O O . PRO A 1 98 ? -6.820 17.450 42.231 1.00 85.31 98 PRO A O 1
ATOM 729 N N . ALA A 1 99 ? -7.392 19.620 42.218 1.00 86.31 99 ALA A N 1
ATOM 730 C CA . ALA A 1 99 ? -7.932 19.606 43.575 1.00 86.31 99 ALA A CA 1
ATOM 731 C C . ALA A 1 99 ? -9.274 18.858 43.623 1.00 86.31 99 ALA A C 1
ATOM 733 O O . ALA A 1 99 ? -9.510 18.072 44.537 1.00 86.31 99 ALA A O 1
ATOM 734 N N . ALA A 1 100 ? -10.130 19.020 42.608 1.00 86.81 100 ALA A N 1
ATOM 735 C CA . ALA A 1 100 ? -11.343 18.209 42.466 1.00 86.81 100 ALA A CA 1
ATOM 736 C C . ALA A 1 100 ? -11.034 16.718 42.270 1.00 86.81 100 ALA A C 1
ATOM 738 O O . ALA A 1 100 ? -11.747 15.858 42.785 1.00 86.81 100 ALA A O 1
ATOM 739 N N . ALA A 1 101 ? -9.963 16.395 41.544 1.00 86.88 101 ALA A N 1
ATOM 740 C CA . ALA A 1 101 ? -9.490 15.021 41.411 1.00 86.88 101 ALA A CA 1
ATOM 741 C C . ALA A 1 101 ? -9.053 14.420 42.755 1.00 86.88 101 ALA A C 1
ATOM 743 O O . ALA A 1 101 ? -9.439 13.294 43.079 1.00 86.88 101 ALA A O 1
ATOM 744 N N . ALA A 1 102 ? -8.294 15.193 43.539 1.00 85.00 102 ALA A N 1
ATOM 745 C CA . ALA A 1 102 ? -7.829 14.805 44.866 1.00 85.00 102 ALA A CA 1
ATOM 746 C C . ALA A 1 102 ? -9.000 14.553 45.830 1.00 85.00 102 ALA A C 1
ATOM 748 O O . ALA A 1 102 ? -9.013 13.518 46.490 1.00 85.00 102 ALA A O 1
ATOM 749 N N . ARG A 1 103 ? -10.048 15.394 45.800 1.00 87.25 103 ARG A N 1
ATOM 750 C CA . ARG A 1 103 ? -11.290 15.185 46.576 1.00 87.25 103 ARG A CA 1
ATOM 751 C C . ARG A 1 103 ? -12.018 13.876 46.252 1.00 87.25 103 ARG A C 1
ATOM 753 O O . ARG A 1 103 ? -12.718 13.322 47.090 1.00 87.25 103 ARG A O 1
ATOM 760 N N . LEU A 1 104 ? -11.845 13.342 45.042 1.00 86.44 104 LEU A N 1
ATOM 761 C CA . LEU A 1 104 ? -12.361 12.020 44.654 1.00 86.44 104 LEU A CA 1
ATOM 762 C C . LEU A 1 104 ? -11.370 10.878 44.919 1.00 86.44 104 LEU A C 1
ATOM 764 O O . LEU A 1 104 ? -11.649 9.731 44.562 1.00 86.44 104 LEU A O 1
ATOM 768 N N . GLY A 1 105 ? -10.213 11.173 45.513 1.00 84.19 105 GLY A N 1
ATOM 769 C CA . GLY A 1 105 ? -9.141 10.215 45.771 1.00 84.19 105 GLY A CA 1
ATOM 770 C C . GLY A 1 105 ? -8.486 9.696 44.497 1.00 84.19 105 GLY A C 1
ATOM 771 O O . GLY A 1 105 ? -8.047 8.547 44.466 1.00 84.19 105 GLY A O 1
ATOM 772 N N . VAL A 1 106 ? -8.461 10.503 43.431 1.00 84.62 106 VAL A N 1
ATOM 773 C CA . VAL A 1 106 ? -7.826 10.142 42.159 1.00 84.62 106 VAL A CA 1
ATOM 774 C C . VAL A 1 106 ? -6.466 10.820 42.052 1.00 84.62 106 VAL A C 1
ATOM 776 O O . VAL A 1 106 ? -6.409 12.042 41.892 1.00 84.62 106 VAL A O 1
ATOM 779 N N . PRO A 1 107 ? -5.359 10.058 42.051 1.00 79.69 107 PRO A N 1
ATOM 780 C CA . PRO A 1 107 ? -4.052 10.613 41.738 1.00 79.69 107 PRO A CA 1
ATOM 781 C C . PRO A 1 107 ? -4.041 11.233 40.334 1.00 79.69 107 PRO A C 1
ATOM 783 O O . PRO A 1 107 ? -4.564 10.653 39.379 1.00 79.69 107 PRO A O 1
ATOM 786 N N . VAL A 1 108 ? -3.373 12.379 40.167 1.00 74.88 108 VAL A N 1
ATOM 787 C CA . VAL A 1 108 ? -3.262 13.080 38.867 1.00 74.88 108 VAL A CA 1
ATOM 788 C C . VAL A 1 108 ? -2.729 12.159 37.758 1.00 74.88 108 VAL A C 1
ATOM 790 O O . VAL A 1 108 ? -3.192 12.217 36.616 1.00 74.88 108 VAL A O 1
ATOM 793 N N . GLY A 1 109 ? -1.803 11.253 38.096 1.00 75.69 109 GLY A N 1
ATOM 794 C CA . GLY A 1 109 ? -1.267 10.259 37.162 1.00 75.69 109 GLY A CA 1
ATOM 795 C C . GLY A 1 109 ? -2.322 9.293 36.607 1.00 75.69 109 GLY A C 1
ATOM 796 O O . GLY A 1 109 ? -2.245 8.916 35.439 1.00 75.69 109 GLY A O 1
ATOM 797 N N . ASP A 1 110 ? -3.343 8.937 37.389 1.00 81.50 110 ASP A N 1
ATOM 798 C CA . ASP A 1 110 ? -4.418 8.048 36.941 1.00 81.50 110 ASP A CA 1
ATOM 799 C C . ASP A 1 110 ? -5.472 8.776 36.094 1.00 81.50 110 ASP A C 1
ATOM 801 O O . ASP A 1 110 ? -5.972 8.214 35.115 1.00 81.50 110 ASP A O 1
ATOM 805 N N . LEU A 1 111 ? -5.740 10.060 36.363 1.00 82.44 111 LEU A N 1
ATOM 806 C CA . LEU A 1 111 ? -6.544 10.886 35.451 1.00 82.44 111 LEU A CA 1
ATOM 807 C C . LEU A 1 111 ? -5.902 10.997 34.069 1.00 82.44 111 LEU A C 1
ATOM 809 O O . LEU A 1 111 ? -6.589 10.849 33.052 1.00 82.44 111 LEU A O 1
ATOM 813 N N . ALA A 1 112 ? -4.584 11.212 34.026 1.00 83.94 112 ALA A N 1
ATOM 814 C CA . ALA A 1 112 ? -3.839 11.278 32.776 1.00 83.94 112 ALA A CA 1
ATOM 815 C C . ALA A 1 112 ? -3.978 9.980 31.963 1.00 83.94 112 ALA A C 1
ATOM 817 O O . ALA A 1 112 ? -4.093 10.038 30.734 1.00 83.94 112 ALA A O 1
ATOM 818 N N . ARG A 1 113 ? -4.060 8.816 32.629 1.00 85.31 113 ARG A N 1
ATOM 819 C CA . ARG A 1 113 ? -4.300 7.526 31.962 1.00 85.31 113 ARG A CA 1
ATOM 820 C C . ARG A 1 113 ? -5.634 7.509 31.232 1.00 85.31 113 ARG A C 1
ATOM 822 O O . ARG A 1 113 ? -5.654 7.086 30.083 1.00 85.31 113 ARG A O 1
ATOM 829 N N . TRP A 1 114 ? -6.729 7.980 31.832 1.00 87.50 114 TRP A N 1
ATOM 830 C CA . TRP A 1 114 ? -8.034 8.039 31.153 1.00 87.50 114 TRP A CA 1
ATOM 831 C C . TRP A 1 114 ? -8.132 9.147 30.102 1.00 87.50 114 TRP A C 1
ATOM 833 O O . TRP A 1 114 ? -8.830 8.971 29.103 1.00 87.50 114 TRP A O 1
ATOM 843 N N . ALA A 1 115 ? -7.446 10.272 30.310 1.00 85.12 115 ALA A N 1
ATOM 844 C CA . ALA A 1 115 ? -7.429 11.390 29.370 1.00 85.12 115 ALA A CA 1
ATOM 845 C C . ALA A 1 115 ? -6.633 11.076 28.092 1.00 85.12 115 ALA A C 1
ATOM 847 O O . ALA A 1 115 ? -6.998 11.532 27.006 1.00 85.12 115 ALA A O 1
ATOM 848 N N . THR A 1 116 ? -5.567 10.282 28.211 1.00 87.81 116 THR A N 1
ATOM 849 C CA . THR A 1 116 ? -4.699 9.905 27.089 1.00 87.81 116 THR A CA 1
ATOM 850 C C . THR A 1 116 ? -5.372 8.834 26.232 1.00 87.81 116 THR A C 1
ATOM 852 O O . THR A 1 116 ? -5.751 7.795 26.777 1.00 87.81 116 THR A O 1
ATOM 855 N N . PRO A 1 117 ? -5.541 9.033 24.911 1.00 88.44 117 PRO A N 1
ATOM 856 C CA . PRO A 1 117 ? -6.067 8.007 24.013 1.00 88.44 117 PRO A CA 1
ATOM 857 C C . PRO A 1 117 ? -5.219 6.728 24.035 1.00 88.44 117 PRO A C 1
ATOM 859 O O . PRO A 1 117 ? -3.993 6.792 24.052 1.00 88.44 117 PRO A O 1
ATOM 862 N N . THR A 1 118 ? -5.871 5.569 24.010 1.00 89.81 118 THR A N 1
ATOM 863 C CA . THR A 1 118 ? -5.201 4.272 23.821 1.00 89.81 118 THR A CA 1
ATOM 864 C C . THR A 1 118 ? -4.606 4.164 22.417 1.00 89.81 118 THR A C 1
ATOM 866 O O . THR A 1 118 ? -5.047 4.855 21.496 1.00 89.81 118 THR A O 1
ATOM 869 N N . ALA A 1 119 ? -3.646 3.256 22.225 1.00 93.12 119 ALA A N 1
ATOM 870 C CA . ALA A 1 119 ? -3.058 2.994 20.912 1.00 93.12 119 ALA A CA 1
ATOM 871 C C . ALA A 1 119 ? -4.123 2.652 19.851 1.00 93.12 119 ALA A C 1
ATOM 873 O O . ALA A 1 119 ? -4.120 3.215 18.757 1.00 93.12 119 ALA A O 1
ATOM 874 N N . LEU A 1 120 ? -5.112 1.830 20.222 1.00 91.56 120 LEU A N 1
ATOM 875 C CA . LEU A 1 120 ? -6.255 1.489 19.373 1.00 91.56 120 LEU A CA 1
ATOM 876 C C . LEU A 1 120 ? -7.099 2.713 18.981 1.00 91.56 120 LEU A C 1
ATOM 878 O O . LEU A 1 120 ? -7.470 2.855 17.818 1.00 91.56 120 LEU A O 1
ATOM 882 N N . GLU A 1 121 ? -7.372 3.623 19.923 1.00 89.62 121 GLU A N 1
ATOM 883 C CA . GLU A 1 121 ? -8.091 4.873 19.633 1.00 89.62 121 GLU A CA 1
ATOM 884 C C . GLU A 1 121 ? -7.288 5.776 18.685 1.00 89.62 121 GLU A C 1
ATOM 886 O O . GLU A 1 121 ? -7.857 6.357 17.761 1.00 89.62 121 GLU A O 1
ATOM 891 N N . VAL A 1 122 ? -5.968 5.883 18.876 1.00 91.25 122 VAL A N 1
ATOM 892 C CA . VAL A 1 122 ? -5.085 6.662 17.992 1.00 91.25 122 VAL A CA 1
ATOM 893 C C . VAL A 1 122 ? -5.090 6.090 16.574 1.00 91.25 122 VAL A C 1
ATOM 895 O O . VAL A 1 122 ? -5.295 6.851 15.624 1.00 91.25 122 VAL A O 1
ATOM 898 N N . ALA A 1 123 ? -4.924 4.772 16.430 1.00 92.19 123 ALA A N 1
ATOM 899 C CA . ALA A 1 123 ? -4.942 4.082 15.142 1.00 92.19 123 ALA A CA 1
ATOM 900 C C . ALA A 1 123 ? -6.295 4.246 14.430 1.00 92.19 123 ALA A C 1
ATOM 902 O O . ALA A 1 123 ? -6.342 4.666 13.276 1.00 92.19 123 ALA A O 1
ATOM 903 N N . ALA A 1 124 ? -7.416 4.042 15.131 1.00 89.19 124 ALA A N 1
ATOM 904 C CA . ALA A 1 124 ? -8.754 4.206 14.559 1.00 89.19 124 ALA A CA 1
ATOM 905 C C . ALA A 1 124 ? -9.058 5.658 14.132 1.00 89.19 124 ALA A C 1
ATOM 907 O O . ALA A 1 124 ? -9.717 5.889 13.113 1.00 89.19 124 ALA A O 1
ATOM 908 N N . ILE A 1 125 ? -8.572 6.656 14.882 1.00 87.88 125 ILE A N 1
ATOM 909 C CA . ILE A 1 125 ? -8.679 8.074 14.501 1.00 87.88 125 ILE A CA 1
ATOM 910 C C . ILE A 1 125 ? -7.828 8.366 13.260 1.00 87.88 125 ILE A C 1
ATOM 912 O O . ILE A 1 125 ? -8.292 9.077 12.364 1.00 87.88 125 ILE A O 1
ATOM 916 N N . ALA A 1 126 ? -6.599 7.846 13.201 1.00 89.12 126 ALA A N 1
ATOM 917 C CA . ALA A 1 126 ? -5.719 7.999 12.046 1.00 89.12 126 ALA A CA 1
ATOM 918 C C . ALA A 1 126 ? -6.348 7.377 10.791 1.00 89.12 126 ALA A C 1
ATOM 920 O O . ALA A 1 126 ? -6.503 8.072 9.787 1.00 89.12 126 ALA A O 1
ATOM 921 N N . TYR A 1 127 ? -6.829 6.139 10.898 1.00 89.31 127 TYR A N 1
ATOM 922 C CA . TYR A 1 127 ? -7.593 5.438 9.871 1.00 89.31 127 TYR A CA 1
ATOM 923 C C . TYR A 1 127 ? -8.771 6.278 9.348 1.00 89.31 127 TYR A C 1
ATOM 925 O O . TYR A 1 127 ? -8.861 6.577 8.154 1.00 89.31 127 TYR A O 1
ATOM 933 N N . GLY A 1 128 ? -9.650 6.743 10.245 1.00 86.12 128 GLY A N 1
ATOM 934 C CA . GLY A 1 128 ? -10.823 7.531 9.854 1.00 86.12 128 GLY A CA 1
ATOM 935 C C . GLY A 1 128 ? -10.462 8.844 9.151 1.00 86.12 128 GLY A C 1
ATOM 936 O O . GLY A 1 128 ? -11.158 9.262 8.226 1.00 86.12 128 GLY A O 1
ATOM 937 N N . ARG A 1 129 ? -9.343 9.477 9.530 1.00 86.25 129 ARG A N 1
ATOM 938 C CA . ARG A 1 129 ? -8.816 10.666 8.837 1.00 86.25 129 ARG A CA 1
ATOM 939 C C . ARG A 1 129 ? -8.283 10.333 7.444 1.00 86.25 129 ARG A C 1
ATOM 941 O O . ARG A 1 129 ? -8.573 11.081 6.512 1.00 86.25 129 ARG A O 1
ATOM 948 N N . THR A 1 130 ? -7.536 9.240 7.303 1.00 85.94 130 THR A N 1
ATOM 949 C CA . THR A 1 130 ? -6.928 8.815 6.033 1.00 85.94 130 THR A CA 1
ATOM 950 C C . THR A 1 130 ? -7.995 8.463 4.999 1.00 85.94 130 THR A C 1
ATOM 952 O O . THR A 1 130 ? -8.013 9.046 3.917 1.00 85.94 130 THR A O 1
ATOM 955 N N . TYR A 1 131 ? -8.938 7.582 5.339 1.00 84.25 131 TYR A N 1
ATOM 956 C CA . TYR A 1 131 ? -9.929 7.067 4.380 1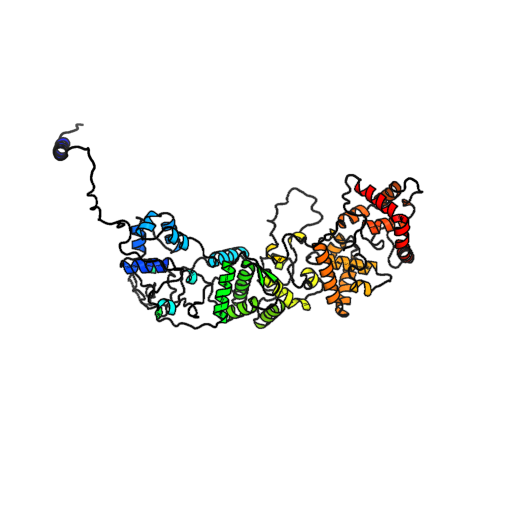.00 84.25 131 TYR A CA 1
ATOM 957 C C . TYR A 1 131 ? -11.253 7.836 4.387 1.00 84.25 131 TYR A C 1
ATOM 959 O O . TYR A 1 131 ? -12.187 7.467 3.680 1.00 84.25 131 TYR A O 1
ATOM 967 N N . ARG A 1 132 ? -11.347 8.923 5.171 1.00 77.69 132 ARG A N 1
ATOM 968 C CA . ARG A 1 132 ? -12.584 9.702 5.386 1.00 77.69 132 ARG A CA 1
ATOM 969 C C . ARG A 1 132 ? -13.760 8.834 5.845 1.00 77.69 132 ARG A C 1
ATOM 971 O O . ARG A 1 132 ? -14.918 9.178 5.612 1.00 77.69 132 ARG A O 1
ATOM 978 N N . ALA A 1 133 ? -13.460 7.709 6.485 1.00 72.12 133 ALA A N 1
ATOM 979 C CA . ALA A 1 133 ? -14.470 6.868 7.092 1.00 72.12 133 ALA A CA 1
ATOM 980 C C . ALA A 1 133 ? -15.086 7.616 8.284 1.00 72.12 133 ALA A C 1
ATOM 982 O O . ALA A 1 133 ? -14.379 8.384 8.953 1.00 72.12 133 ALA A O 1
ATOM 983 N N . PRO A 1 134 ? -16.376 7.392 8.596 1.00 65.50 134 PRO A N 1
ATOM 984 C CA . PRO A 1 134 ? -16.946 7.866 9.843 1.00 65.50 134 PRO A CA 1
ATOM 985 C C . PRO A 1 134 ? -16.056 7.378 10.984 1.00 65.50 134 PRO A C 1
ATOM 987 O O . PRO A 1 134 ? -15.929 6.176 11.241 1.00 65.50 134 PRO A O 1
ATOM 990 N N . THR A 1 135 ? -15.392 8.318 11.654 1.00 61.41 135 THR A N 1
ATOM 991 C CA . THR A 1 135 ? -14.739 8.004 12.918 1.00 61.41 135 THR A CA 1
ATOM 992 C C . THR A 1 135 ? -15.862 7.539 13.829 1.00 61.41 135 THR A C 1
ATOM 994 O O . THR A 1 135 ? -16.896 8.206 13.900 1.00 61.41 135 THR A O 1
ATOM 997 N N . ALA A 1 136 ? -15.701 6.389 14.485 1.00 56.34 136 ALA A N 1
ATOM 998 C CA . ALA A 1 136 ? -16.593 6.022 15.572 1.00 56.34 136 ALA A CA 1
ATOM 999 C C . ALA A 1 136 ? -16.428 7.078 16.658 1.00 56.34 136 ALA A C 1
ATOM 1001 O O . ALA A 1 136 ? -15.580 6.966 17.540 1.00 56.34 136 ALA A O 1
ATOM 1002 N N . TRP A 1 137 ? -17.187 8.161 16.556 1.00 51.72 137 TRP A N 1
ATOM 1003 C CA . TRP A 1 137 ? -17.297 9.127 17.620 1.00 51.72 137 TRP A CA 1
ATOM 1004 C C . TRP A 1 137 ? -17.961 8.388 18.767 1.00 51.72 137 TRP A C 1
ATOM 1006 O O . TRP A 1 137 ? -19.155 8.106 18.719 1.00 51.72 137 TRP A O 1
ATOM 1016 N N . GLN A 1 138 ? -17.098 7.981 19.702 1.00 54.09 138 GLN A N 1
ATOM 1017 C CA . GLN A 1 138 ? -17.334 7.403 21.020 1.00 54.09 138 GLN A CA 1
ATOM 1018 C C . GLN A 1 138 ? -18.824 7.234 21.321 1.00 54.09 138 GLN A C 1
ATOM 1020 O O . GLN A 1 138 ? -19.437 8.077 21.980 1.00 54.09 138 GLN A O 1
ATOM 1025 N N . ARG A 1 139 ? -19.417 6.128 20.848 1.00 55.25 139 ARG A N 1
ATOM 1026 C CA . ARG A 1 139 ? -20.658 5.664 21.463 1.00 55.25 139 ARG A CA 1
ATOM 1027 C C . ARG A 1 139 ? -20.307 5.452 22.931 1.00 55.25 139 ARG A C 1
ATOM 1029 O O . ARG A 1 139 ? -19.362 4.737 23.236 1.00 55.25 139 ARG A O 1
ATOM 1036 N N . ALA A 1 140 ? -21.057 6.073 23.836 1.00 58.88 140 ALA A N 1
ATOM 1037 C CA . ALA A 1 140 ? -20.891 5.861 25.275 1.00 58.88 140 ALA A CA 1
ATOM 1038 C C . ALA A 1 140 ? -21.246 4.420 25.703 1.00 58.88 140 ALA A C 1
ATOM 1040 O O . ALA A 1 140 ? -21.185 4.090 26.879 1.00 58.88 140 ALA A O 1
ATOM 1041 N N . ALA A 1 141 ? -21.646 3.576 24.753 1.00 78.00 141 ALA A N 1
ATOM 1042 C CA . ALA A 1 141 ? -21.978 2.183 24.942 1.00 78.00 141 ALA A CA 1
ATOM 1043 C C . ALA A 1 141 ? -20.719 1.339 25.161 1.00 78.00 141 ALA A C 1
ATOM 1045 O O . ALA A 1 141 ? -19.863 1.250 24.282 1.00 78.00 141 ALA A O 1
ATOM 1046 N N . HIS A 1 142 ? -20.629 0.695 26.320 1.00 87.44 142 HIS A N 1
ATOM 1047 C CA . HIS A 1 142 ? -19.599 -0.296 26.590 1.00 87.44 142 HIS A CA 1
ATOM 1048 C C . HIS A 1 142 ? -20.155 -1.692 26.328 1.00 87.44 142 HIS A C 1
ATOM 1050 O O . HIS A 1 142 ? -21.286 -2.010 26.706 1.00 87.44 142 HIS A O 1
ATOM 1056 N N . ARG A 1 143 ? -19.322 -2.545 25.739 1.00 92.06 143 ARG A N 1
ATOM 1057 C CA . ARG A 1 143 ? -19.535 -3.993 25.759 1.00 92.06 143 ARG A CA 1
ATOM 1058 C C . ARG A 1 143 ? -18.967 -4.574 27.054 1.00 92.06 143 ARG A C 1
ATOM 1060 O O . ARG A 1 143 ? -18.243 -3.888 27.772 1.00 92.06 143 ARG A O 1
ATOM 1067 N N . PHE A 1 144 ? -19.278 -5.823 27.364 1.00 94.88 144 PHE A N 1
ATOM 1068 C CA . PHE A 1 144 ? -18.756 -6.484 28.557 1.00 94.88 144 PHE A CA 1
ATOM 1069 C C . PHE A 1 144 ? -18.532 -7.971 28.354 1.00 94.88 144 PHE A C 1
ATOM 1071 O O . PHE A 1 144 ? -19.123 -8.594 27.479 1.00 94.88 144 PHE A O 1
ATOM 1078 N N . CYS A 1 145 ? -17.668 -8.529 29.194 1.00 96.75 145 CYS A N 1
ATOM 1079 C CA . CYS A 1 145 ? -17.496 -9.965 29.339 1.00 96.75 145 CYS A CA 1
ATOM 1080 C C . CYS A 1 145 ? -18.208 -10.417 30.625 1.00 96.75 145 CYS A C 1
ATOM 1082 O O . CYS A 1 145 ? -17.787 -9.977 31.701 1.00 96.75 145 CYS A O 1
ATOM 1084 N N . PRO A 1 146 ? -19.247 -11.272 30.546 1.00 96.69 146 PRO A N 1
ATOM 1085 C CA . PRO A 1 146 ? -19.932 -11.796 31.729 1.00 96.69 146 PRO A CA 1
ATOM 1086 C C . PRO A 1 146 ? -18.970 -12.503 32.695 1.00 96.69 146 PRO A C 1
ATOM 1088 O O . PRO A 1 146 ? -19.037 -12.261 33.895 1.00 96.69 146 PRO A O 1
ATOM 1091 N N . GLU A 1 147 ? -18.002 -13.269 32.179 1.00 96.94 147 GLU A N 1
ATOM 1092 C CA . GLU A 1 147 ? -17.004 -13.981 32.996 1.00 96.94 147 GLU A CA 1
ATOM 1093 C C . GLU A 1 147 ? -16.086 -13.034 33.778 1.00 96.94 147 GLU A C 1
ATOM 1095 O O . GLU A 1 147 ? -15.867 -13.210 34.975 1.00 96.94 147 GLU A O 1
ATOM 1100 N N . CYS A 1 148 ? -15.598 -11.957 33.148 1.00 96.19 148 CYS A N 1
ATOM 1101 C CA . CYS A 1 148 ? -14.821 -10.937 33.861 1.00 96.19 148 CYS A CA 1
ATOM 1102 C C . CYS A 1 148 ? -15.626 -10.297 34.997 1.00 96.19 148 CYS A C 1
ATOM 1104 O O . CYS A 1 148 ? -15.046 -9.931 36.017 1.00 96.19 148 CYS A O 1
ATOM 1106 N N . LEU A 1 149 ? -16.939 -10.137 34.812 1.00 95.75 149 LEU A N 1
ATOM 1107 C CA . LEU A 1 149 ? -17.828 -9.573 35.823 1.00 95.75 149 LEU A CA 1
ATOM 1108 C C . LEU A 1 149 ? -18.204 -10.581 36.924 1.00 95.75 149 LEU A C 1
ATOM 1110 O O . LEU A 1 149 ? -18.723 -10.156 37.952 1.00 95.75 149 LEU A O 1
ATOM 1114 N N . ARG A 1 150 ? -17.946 -11.885 36.745 1.00 95.56 150 ARG A N 1
ATOM 1115 C CA . ARG A 1 150 ? -18.146 -12.918 37.780 1.00 95.56 150 ARG A CA 1
ATOM 1116 C C . ARG A 1 150 ? -16.972 -13.059 38.748 1.00 95.56 150 ARG A C 1
ATOM 1118 O O . ARG A 1 150 ? -17.157 -13.648 39.805 1.00 95.56 150 ARG A O 1
ATOM 1125 N N . ARG A 1 151 ? -15.792 -12.523 38.412 1.00 93.62 151 ARG A N 1
ATOM 1126 C CA . ARG A 1 151 ? -14.621 -12.520 39.308 1.00 93.62 151 ARG A CA 1
ATOM 1127 C C . ARG A 1 151 ? -14.913 -11.766 40.608 1.00 93.62 151 ARG A C 1
ATOM 1129 O O . ARG A 1 151 ? -15.738 -10.857 40.619 1.00 93.62 151 ARG A O 1
ATOM 1136 N N . ASP A 1 152 ? -14.140 -12.064 41.651 1.00 89.06 152 ASP A N 1
ATOM 1137 C CA . ASP A 1 152 ? -14.285 -11.455 42.984 1.00 89.06 152 ASP A CA 1
ATOM 1138 C C . ASP A 1 152 ? -14.185 -9.922 42.977 1.00 89.06 152 ASP A C 1
ATOM 1140 O O . ASP A 1 152 ? -14.846 -9.234 43.752 1.00 89.06 152 ASP A O 1
ATOM 1144 N N . GLN A 1 153 ? -13.363 -9.370 42.080 1.00 89.94 153 GLN A N 1
ATOM 1145 C CA . GLN A 1 153 ? -13.207 -7.927 41.889 1.00 89.94 153 GLN A CA 1
ATOM 1146 C C . GLN A 1 153 ? -13.612 -7.546 40.463 1.00 89.94 153 GLN A C 1
ATOM 1148 O O . GLN A 1 153 ? -12.744 -7.367 39.601 1.00 89.94 153 GLN A O 1
ATOM 1153 N N . PRO A 1 154 ? -14.921 -7.439 40.177 1.00 94.19 154 PRO A N 1
ATOM 1154 C CA . PRO A 1 154 ? -15.387 -7.100 38.847 1.00 94.19 154 PRO A CA 1
ATOM 1155 C C . PRO A 1 154 ? -15.080 -5.633 38.543 1.00 94.19 154 PRO A C 1
ATOM 1157 O O . PRO A 1 154 ? -15.245 -4.745 39.381 1.00 94.19 154 PRO A O 1
ATOM 1160 N N . TYR A 1 155 ? -14.651 -5.361 37.315 1.00 94.06 155 TYR A N 1
ATOM 1161 C CA . TYR A 1 155 ? -14.477 -4.002 36.819 1.00 94.06 155 TYR A CA 1
ATOM 1162 C C . TYR A 1 155 ? -14.661 -3.949 35.304 1.00 94.06 155 TYR A C 1
ATOM 1164 O O . TYR A 1 155 ? -14.513 -4.942 34.589 1.00 94.06 155 TYR A O 1
ATOM 1172 N N . TRP A 1 156 ? -14.988 -2.761 34.803 1.00 94.00 156 TRP A N 1
ATOM 1173 C CA . TRP A 1 156 ? -15.166 -2.530 33.374 1.00 94.00 156 TRP A CA 1
ATOM 1174 C C . TRP A 1 156 ? -13.854 -2.135 32.738 1.00 94.00 156 TRP A C 1
ATOM 1176 O O . TRP A 1 156 ? -13.264 -1.134 33.140 1.00 94.00 156 TRP A O 1
ATOM 1186 N N . ARG A 1 157 ? -13.436 -2.847 31.693 1.00 93.19 157 ARG A N 1
ATOM 1187 C CA . ARG A 1 157 ? -12.231 -2.478 30.948 1.00 93.19 157 ARG A CA 1
ATOM 1188 C C . ARG A 1 157 ? -12.502 -1.303 30.026 1.00 93.19 157 ARG A C 1
ATOM 1190 O O . ARG A 1 157 ? -13.527 -1.245 29.348 1.00 93.19 157 ARG A O 1
ATOM 1197 N N . ARG A 1 158 ? -11.541 -0.388 29.940 1.00 90.94 158 ARG A N 1
ATOM 1198 C CA . ARG A 1 158 ? -11.572 0.753 29.022 1.00 90.94 158 ARG A CA 1
ATOM 1199 C C . ARG A 1 158 ? -11.675 0.309 27.564 1.00 90.94 158 ARG A C 1
ATOM 1201 O O . ARG A 1 158 ? -12.443 0.898 26.809 1.00 90.94 158 ARG A O 1
ATOM 1208 N N . ALA A 1 159 ? -10.951 -0.745 27.186 1.00 90.25 159 ALA A N 1
ATOM 1209 C CA . ALA A 1 159 ? -10.937 -1.258 25.817 1.00 90.25 159 ALA A CA 1
ATOM 1210 C C . ALA A 1 159 ? -12.326 -1.692 25.316 1.00 90.25 159 ALA A C 1
ATOM 1212 O O . ALA A 1 159 ? -12.581 -1.624 24.116 1.00 90.25 159 ALA A O 1
ATOM 1213 N N . TRP A 1 160 ? -13.243 -2.085 26.210 1.00 92.06 160 TRP A N 1
ATOM 1214 C CA . TRP A 1 160 ? -14.586 -2.546 25.838 1.00 92.06 160 TRP A CA 1
ATOM 1215 C C . TRP A 1 160 ? -15.527 -1.440 25.343 1.00 92.06 160 TRP A C 1
ATOM 1217 O O . TRP A 1 160 ? -16.594 -1.737 24.805 1.00 92.06 160 TRP A O 1
ATOM 1227 N N . ALA A 1 161 ? -15.151 -0.171 25.513 1.00 88.06 161 ALA A N 1
ATOM 1228 C CA . ALA A 1 161 ? -15.862 0.953 24.907 1.00 88.06 161 ALA A CA 1
ATOM 1229 C C . ALA A 1 161 ? -15.542 1.110 23.407 1.00 88.06 161 ALA A C 1
ATOM 1231 O O . ALA A 1 161 ? -16.227 1.846 22.698 1.00 88.06 161 ALA A O 1
ATOM 1232 N N . HIS A 1 162 ? -14.491 0.447 22.909 1.00 88.19 162 HIS A N 1
ATOM 1233 C CA . HIS A 1 162 ? -14.047 0.598 21.529 1.00 88.19 162 HIS A CA 1
ATOM 1234 C C . HIS A 1 162 ? -14.751 -0.406 20.594 1.00 88.19 162 HIS A C 1
ATOM 1236 O O . HIS A 1 162 ? -14.779 -1.603 20.889 1.00 88.19 162 HIS A O 1
ATOM 1242 N N . PRO A 1 163 ? -15.280 0.020 19.428 1.00 85.94 163 PRO A N 1
ATOM 1243 C CA . PRO A 1 163 ? -16.007 -0.869 18.519 1.00 85.94 163 PRO A CA 1
ATOM 1244 C C . PRO A 1 163 ? -15.131 -1.967 17.902 1.00 85.94 163 PRO A C 1
ATOM 1246 O O . PRO A 1 163 ? -15.657 -3.030 17.579 1.00 85.94 163 PRO A O 1
ATOM 1249 N N . LEU A 1 164 ? -13.817 -1.740 17.804 1.00 89.44 164 LEU A N 1
ATOM 1250 C CA . LEU A 1 164 ? -12.826 -2.733 17.364 1.00 89.44 164 LEU A CA 1
ATOM 1251 C C . LEU A 1 164 ? -12.298 -3.629 18.505 1.00 89.44 164 LEU A C 1
ATOM 1253 O O . LEU A 1 164 ? -11.286 -4.302 18.344 1.00 89.44 164 LEU A O 1
ATOM 1257 N N . THR A 1 165 ? -12.965 -3.626 19.661 1.00 91.94 165 THR A N 1
ATOM 1258 C CA . THR A 1 165 ? -12.773 -4.626 20.716 1.00 91.94 165 THR A CA 1
ATOM 1259 C C . THR A 1 165 ? -14.065 -5.428 20.841 1.00 91.94 165 THR A C 1
ATOM 1261 O O . THR A 1 165 ? -15.061 -4.931 21.375 1.00 91.94 165 THR A O 1
ATOM 1264 N N . TRP A 1 166 ? -14.094 -6.642 20.297 1.00 91.88 166 TRP A N 1
ATOM 1265 C CA . TRP A 1 166 ? -15.283 -7.504 20.246 1.00 91.88 166 TRP A CA 1
ATOM 1266 C C . TRP A 1 166 ? -15.093 -8.853 20.947 1.00 91.88 166 TRP A C 1
ATOM 1268 O O . TRP A 1 166 ? -16.092 -9.519 21.206 1.00 91.88 166 TRP A O 1
ATOM 1278 N N . VAL A 1 167 ? -13.865 -9.225 21.314 1.00 94.56 167 VAL A N 1
ATOM 1279 C CA . VAL A 1 167 ? -13.547 -10.457 22.056 1.00 94.56 167 VAL A CA 1
ATOM 1280 C C . VAL A 1 167 ? -12.896 -10.122 23.395 1.00 94.56 167 VAL A C 1
ATOM 1282 O O . VAL A 1 167 ? -12.122 -9.172 23.519 1.00 94.56 167 VAL A O 1
ATOM 1285 N N . CYS A 1 168 ? -13.214 -10.911 24.419 1.00 95.75 168 CYS A N 1
ATOM 1286 C CA . CYS A 1 168 ? -12.429 -10.989 25.640 1.00 95.75 168 CYS A CA 1
ATOM 1287 C C . CYS A 1 168 ? -11.324 -12.030 25.448 1.00 95.75 168 CYS A C 1
ATOM 1289 O O . CYS A 1 168 ? -11.604 -13.223 25.497 1.00 95.75 168 CYS A O 1
ATOM 1291 N N . THR A 1 169 ? -10.082 -11.588 25.266 1.00 95.81 169 THR A N 1
ATOM 1292 C CA . THR A 1 169 ? -8.926 -12.480 25.062 1.00 95.81 169 THR A CA 1
ATOM 1293 C C . THR A 1 169 ? -8.555 -13.291 26.305 1.00 95.81 169 THR A C 1
ATOM 1295 O O . THR A 1 169 ? -7.878 -14.293 26.189 1.00 95.81 169 THR A O 1
ATOM 1298 N N . GLU A 1 170 ? -9.034 -12.920 27.496 1.00 95.12 170 GLU A N 1
ATOM 1299 C CA . GLU A 1 170 ? -8.800 -13.713 28.716 1.00 95.12 170 GLU A CA 1
ATOM 1300 C C . GLU A 1 170 ? -9.773 -14.885 28.880 1.00 95.12 170 GLU A C 1
ATOM 1302 O O . GLU A 1 170 ? -9.423 -15.886 29.491 1.00 95.12 170 GLU A O 1
ATOM 1307 N N . HIS A 1 171 ? -11.009 -14.745 28.394 1.00 96.06 171 HIS A N 1
ATOM 1308 C CA . HIS A 1 171 ? -12.061 -15.754 28.580 1.00 96.06 171 HIS A CA 1
ATOM 1309 C C . HIS A 1 171 ? -12.521 -16.387 27.264 1.00 96.06 171 HIS A C 1
ATOM 1311 O O . HIS A 1 171 ? -13.385 -17.252 27.282 1.00 96.06 171 HIS A O 1
ATOM 1317 N N . HIS A 1 172 ? -11.976 -15.937 26.132 1.00 97.00 172 HIS A N 1
ATOM 1318 C CA . HIS A 1 172 ? -12.280 -16.422 24.783 1.00 97.00 172 HIS A CA 1
ATOM 1319 C C . HIS A 1 172 ? -13.782 -16.384 24.475 1.00 97.00 172 HIS A C 1
ATOM 1321 O O . HIS A 1 172 ? -14.349 -17.286 23.863 1.00 97.00 172 HIS A O 1
ATOM 1327 N N . VAL A 1 173 ? -14.437 -15.303 24.903 1.00 95.69 173 VAL A N 1
ATOM 1328 C CA . VAL A 1 173 ? -15.861 -15.059 24.653 1.00 95.69 173 VAL A CA 1
ATOM 1329 C C . VAL A 1 173 ? -16.059 -13.748 23.922 1.00 95.69 173 VAL A C 1
ATOM 1331 O O . VAL A 1 173 ? -15.310 -12.778 24.093 1.00 95.69 173 VAL A O 1
ATOM 1334 N N . ARG A 1 174 ? -17.116 -13.699 23.126 1.00 94.44 174 ARG A N 1
ATOM 1335 C CA . ARG A 1 174 ? -17.559 -12.492 22.452 1.00 94.44 174 ARG A CA 1
ATOM 1336 C C . ARG A 1 174 ? -18.117 -11.509 23.473 1.00 94.44 174 ARG A C 1
ATOM 1338 O O . ARG A 1 174 ? -18.905 -11.875 24.339 1.00 94.44 174 ARG A O 1
ATOM 1345 N N . LEU A 1 175 ? -17.714 -10.247 23.374 1.00 94.62 175 LEU A N 1
ATOM 1346 C CA . LEU A 1 175 ? -18.188 -9.209 24.278 1.00 94.62 175 LEU A CA 1
ATOM 1347 C C . LEU A 1 175 ? -19.658 -8.892 24.000 1.00 94.62 175 LEU A C 1
ATOM 1349 O O . LEU A 1 175 ? -20.035 -8.482 22.897 1.00 94.62 175 LEU A O 1
ATOM 1353 N N . THR A 1 176 ? -20.474 -9.005 25.039 1.00 93.69 176 THR A N 1
ATOM 1354 C CA . THR A 1 176 ? -21.899 -8.710 24.996 1.00 93.69 176 THR A CA 1
ATOM 1355 C C . THR A 1 176 ? -22.107 -7.202 24.948 1.00 93.69 176 THR A C 1
ATOM 1357 O O . THR A 1 176 ? -21.598 -6.454 25.780 1.00 93.69 176 THR A O 1
ATOM 1360 N N . ALA A 1 177 ? -22.857 -6.727 23.954 1.00 91.44 177 ALA A N 1
ATOM 1361 C CA . ALA A 1 177 ? -23.113 -5.297 23.768 1.00 91.44 177 ALA A CA 1
ATOM 1362 C C . ALA A 1 177 ? -24.398 -4.809 24.451 1.00 91.44 177 ALA A C 1
ATOM 1364 O O . ALA A 1 177 ? -24.574 -3.608 24.626 1.00 91.44 177 ALA A O 1
ATOM 1365 N N . ARG A 1 178 ? -25.315 -5.715 24.811 1.00 92.31 178 ARG A N 1
ATOM 1366 C CA . ARG A 1 178 ? -26.670 -5.385 25.275 1.00 92.31 178 ARG A CA 1
ATOM 1367 C C . ARG A 1 178 ? -27.019 -6.131 26.555 1.00 92.31 178 ARG A C 1
ATOM 1369 O O . ARG A 1 178 ? -26.611 -7.264 26.757 1.00 92.31 178 ARG A O 1
ATOM 1376 N N . CYS A 1 179 ? -27.803 -5.491 27.414 1.00 93.50 179 CYS A N 1
ATOM 1377 C CA . CYS A 1 179 ? -28.357 -6.135 28.600 1.00 93.50 179 CYS A CA 1
ATOM 1378 C C . CYS A 1 179 ? -29.358 -7.245 28.210 1.00 93.50 179 CYS A C 1
ATOM 1380 O O . CYS A 1 179 ? -30.244 -6.958 27.403 1.00 93.50 179 CYS A O 1
ATOM 1382 N N . PRO A 1 180 ? -29.311 -8.442 28.829 1.00 92.75 180 PRO A N 1
ATOM 1383 C CA . PRO A 1 180 ? -30.194 -9.562 28.475 1.00 92.75 180 PRO A CA 1
ATOM 1384 C C . PRO A 1 180 ? -31.680 -9.300 28.773 1.00 92.75 180 PRO A C 1
ATOM 1386 O O . PRO A 1 180 ? -32.548 -9.921 28.177 1.00 92.75 180 PRO A O 1
ATOM 1389 N N . ARG A 1 181 ? -32.001 -8.356 29.673 1.00 92.88 181 ARG A N 1
ATOM 1390 C CA . ARG A 1 181 ? -33.394 -8.039 30.044 1.00 92.88 181 ARG A CA 1
ATOM 1391 C C . ARG A 1 181 ? -33.991 -6.863 29.276 1.00 92.88 181 ARG A C 1
ATOM 1393 O O . ARG A 1 181 ? -35.164 -6.893 28.930 1.00 92.88 181 ARG A O 1
ATOM 1400 N N . CYS A 1 182 ? -33.242 -5.770 29.115 1.00 91.25 182 CYS A N 1
ATOM 1401 C CA . CYS A 1 182 ? -33.774 -4.542 28.502 1.00 91.25 182 CYS A CA 1
ATOM 1402 C C . CYS A 1 182 ? -33.205 -4.234 27.117 1.00 91.25 182 CYS A C 1
ATOM 1404 O O . CYS A 1 182 ? -33.586 -3.217 26.541 1.00 91.25 182 CYS A O 1
ATOM 1406 N N . GLU A 1 183 ? -32.269 -5.054 26.630 1.00 91.44 183 GLU A N 1
ATOM 1407 C CA . GLU A 1 183 ? -31.608 -4.953 25.321 1.00 91.44 183 GLU A CA 1
ATOM 1408 C C . GLU A 1 183 ? -30.865 -3.637 25.049 1.00 91.44 183 GLU A C 1
ATOM 1410 O O . GLU A 1 183 ? -30.406 -3.375 23.937 1.00 91.44 183 GLU A O 1
ATOM 1415 N N . ARG A 1 184 ? -30.698 -2.789 26.066 1.00 90.56 184 ARG A N 1
ATOM 1416 C CA . ARG A 1 184 ? -29.959 -1.531 25.945 1.00 90.56 184 ARG A CA 1
ATOM 1417 C C . ARG A 1 184 ? -28.474 -1.736 26.196 1.00 90.56 184 ARG A C 1
ATOM 1419 O O . ARG A 1 184 ? -28.080 -2.579 27.001 1.00 90.56 184 ARG A O 1
ATOM 1426 N N . GLU A 1 185 ? -27.667 -0.912 25.539 1.00 90.56 185 GLU A N 1
ATOM 1427 C CA . GLU A 1 185 ? -26.211 -0.939 25.660 1.00 90.56 185 GLU A CA 1
ATOM 1428 C C . GLU A 1 185 ? -25.760 -0.286 26.977 1.00 90.56 185 GLU A C 1
ATOM 1430 O O . GLU A 1 185 ? -26.085 0.889 27.202 1.00 90.56 185 GLU A O 1
ATOM 1435 N N . PRO A 1 186 ? -25.034 -0.994 27.863 1.00 91.19 186 PRO A N 1
ATOM 1436 C CA . PRO A 1 186 ? -24.513 -0.424 29.105 1.00 91.19 186 PRO A CA 1
ATOM 1437 C C . PRO A 1 186 ? -23.746 0.878 28.864 1.00 91.19 186 PRO A C 1
ATOM 1439 O O . PRO A 1 186 ? -23.027 1.011 27.879 1.00 91.19 186 PRO A O 1
ATOM 1442 N N . PHE A 1 187 ? -23.943 1.865 29.737 1.00 88.62 187 PHE A N 1
ATOM 1443 C CA . PHE A 1 187 ? -23.396 3.229 29.628 1.00 88.62 187 PHE A CA 1
ATOM 1444 C C . PHE A 1 187 ? -23.809 4.043 28.385 1.00 88.62 187 PHE A C 1
ATOM 1446 O O . PHE A 1 187 ? -23.512 5.234 28.317 1.00 88.62 187 PHE A O 1
ATOM 1453 N N . GLY A 1 188 ? -24.604 3.484 27.465 1.00 84.69 188 GLY A N 1
ATOM 1454 C CA . GLY A 1 188 ? -25.016 4.149 26.221 1.00 84.69 188 GLY A CA 1
ATOM 1455 C C . GLY A 1 188 ? -25.873 5.414 26.385 1.00 84.69 188 GLY A C 1
ATOM 1456 O O . GLY A 1 188 ? -26.094 6.131 25.414 1.00 84.69 188 GLY A O 1
ATOM 1457 N N . THR A 1 189 ? -26.359 5.719 27.594 1.00 83.19 189 THR A N 1
ATOM 1458 C CA . THR A 1 189 ? -27.077 6.970 27.910 1.00 83.19 189 THR A CA 1
ATOM 1459 C C . THR A 1 189 ? -26.657 7.503 29.276 1.00 83.19 189 THR A C 1
ATOM 1461 O O . THR A 1 189 ? -26.199 6.737 30.114 1.00 83.19 189 THR A O 1
ATOM 1464 N N . GLY A 1 190 ? -26.902 8.782 29.569 1.00 82.50 190 GLY A N 1
ATOM 1465 C CA . GLY A 1 190 ? -26.589 9.392 30.870 1.00 82.50 190 GLY A CA 1
ATOM 1466 C C . GLY A 1 190 ? -27.438 8.919 32.065 1.00 82.50 190 GLY A C 1
ATOM 1467 O O . GLY A 1 190 ? -27.462 9.593 33.089 1.00 82.50 190 GLY A O 1
ATOM 1468 N N . THR A 1 191 ? -28.178 7.807 31.987 1.00 85.06 191 THR A N 1
ATOM 1469 C CA . THR A 1 191 ? -28.966 7.308 33.134 1.00 85.06 191 THR A CA 1
ATOM 1470 C C . THR A 1 191 ? -28.094 6.806 34.277 1.00 85.06 191 THR A C 1
ATOM 1472 O O . THR A 1 191 ? -28.485 6.921 35.441 1.00 85.06 191 THR A O 1
ATOM 1475 N N . TRP A 1 192 ? -26.918 6.274 33.952 1.00 87.81 192 TRP A N 1
ATOM 1476 C CA . TRP A 1 192 ? -26.008 5.639 34.902 1.00 87.81 192 TRP A CA 1
ATOM 1477 C C . TRP A 1 192 ? -25.428 6.619 35.925 1.00 87.81 192 TRP A C 1
ATOM 1479 O O . TRP A 1 192 ? -25.175 6.237 37.056 1.00 87.81 192 TRP A O 1
ATOM 1489 N N . VAL A 1 193 ? -25.324 7.908 35.584 1.00 88.88 193 VAL A N 1
ATOM 1490 C CA . VAL A 1 193 ? -24.787 8.926 36.504 1.00 88.88 193 VAL A CA 1
ATOM 1491 C C . VAL A 1 193 ? -25.787 9.340 37.592 1.00 88.88 193 VAL A C 1
ATOM 1493 O O . VAL A 1 193 ? -25.446 10.110 38.485 1.00 88.88 193 VAL A O 1
ATOM 1496 N N . THR A 1 194 ? -27.047 8.891 37.493 1.00 88.62 194 THR A N 1
ATOM 1497 C CA . THR A 1 194 ? -28.162 9.370 38.335 1.00 88.62 194 THR A CA 1
ATOM 1498 C C . THR A 1 194 ? -28.413 8.548 39.590 1.00 88.62 194 THR A C 1
ATOM 1500 O O . THR A 1 194 ? -29.223 8.961 40.413 1.00 88.62 194 THR A O 1
ATOM 1503 N N . ARG A 1 195 ? -27.767 7.389 39.724 1.00 89.19 195 ARG A N 1
ATOM 1504 C CA . ARG A 1 195 ? -27.894 6.502 40.883 1.00 89.19 195 ARG A CA 1
ATOM 1505 C C . ARG A 1 195 ? -26.593 5.718 41.085 1.00 89.19 195 ARG A C 1
ATOM 1507 O O . ARG A 1 195 ? -25.886 5.522 40.096 1.00 89.19 195 ARG A O 1
ATOM 1514 N N . PRO A 1 196 ? -26.310 5.219 42.294 1.00 91.62 196 PRO A N 1
ATOM 1515 C CA . PRO A 1 196 ? -25.346 4.142 42.477 1.00 91.62 196 PRO A CA 1
ATOM 1516 C C . PRO A 1 196 ? -25.812 2.899 41.702 1.00 91.62 196 PRO A C 1
ATOM 1518 O O . PRO A 1 196 ? -26.988 2.518 41.749 1.00 91.62 196 PRO A O 1
ATOM 1521 N N . VAL A 1 197 ? -24.908 2.308 40.922 1.00 90.00 197 VAL A N 1
ATOM 1522 C CA . VAL A 1 197 ? -25.136 1.055 40.187 1.00 90.00 197 VAL A CA 1
ATOM 1523 C C . VAL A 1 197 ? -23.905 0.191 40.377 1.00 90.00 197 VAL A C 1
ATOM 1525 O O . VAL A 1 197 ? -22.794 0.647 40.103 1.00 90.00 197 VAL A O 1
ATOM 1528 N N . THR A 1 198 ? -24.097 -1.044 40.835 1.00 91.62 198 THR A N 1
ATOM 1529 C CA . THR A 1 198 ? -23.009 -2.023 40.893 1.00 91.62 198 THR A CA 1
ATOM 1530 C C . THR A 1 198 ? -22.483 -2.292 39.487 1.00 91.62 198 THR A C 1
ATOM 1532 O O . THR A 1 198 ? -23.212 -2.223 38.499 1.00 91.62 198 THR A O 1
ATOM 1535 N N . VAL A 1 199 ? -21.190 -2.582 39.361 1.00 92.62 199 VAL A N 1
ATOM 1536 C CA . VAL A 1 199 ? -20.567 -2.829 38.047 1.00 92.62 199 VAL A CA 1
ATOM 1537 C C . VAL A 1 199 ? -21.125 -4.065 37.339 1.00 92.62 199 VAL A C 1
ATOM 1539 O O . VAL A 1 199 ? -20.944 -4.202 36.132 1.00 92.62 199 VAL A O 1
ATOM 1542 N N . THR A 1 200 ? -21.810 -4.942 38.067 1.00 95.62 200 THR A N 1
ATOM 1543 C CA . THR A 1 200 ? -22.497 -6.123 37.546 1.00 95.62 200 THR A CA 1
ATOM 1544 C C . THR A 1 200 ? -23.943 -5.828 37.147 1.00 95.62 200 THR A C 1
ATOM 1546 O O . THR A 1 200 ? -24.553 -6.652 36.489 1.00 95.62 200 THR A O 1
ATOM 1549 N N . GLU A 1 201 ? -24.515 -4.669 37.478 1.00 94.75 201 GLU A N 1
ATOM 1550 C CA . GLU A 1 201 ? -25.911 -4.342 37.173 1.00 94.75 201 GLU A CA 1
ATOM 1551 C C . GLU A 1 201 ? -26.096 -3.540 35.881 1.00 94.75 201 GLU A C 1
ATOM 1553 O O . GLU A 1 201 ? -25.294 -2.694 35.479 1.00 94.75 201 GLU A O 1
ATOM 1558 N N . CYS A 1 202 ? -27.267 -3.708 35.268 1.00 93.69 202 CYS A N 1
ATOM 1559 C CA . CYS A 1 202 ? -27.694 -2.889 34.148 1.00 93.69 202 CYS A CA 1
ATOM 1560 C C . CYS A 1 202 ? -27.812 -1.399 34.524 1.00 93.69 202 CYS A C 1
ATOM 1562 O O . CYS A 1 202 ? -28.569 -0.982 35.411 1.00 93.69 202 CYS A O 1
ATOM 1564 N N . THR A 1 203 ? -27.150 -0.560 33.728 1.00 91.75 203 THR A N 1
ATOM 1565 C CA . THR A 1 203 ? -27.083 0.892 33.924 1.00 91.75 203 THR A CA 1
ATOM 1566 C C . THR A 1 203 ? -28.328 1.661 33.449 1.00 91.75 203 THR A C 1
ATOM 1568 O O . THR A 1 203 ? -28.398 2.890 33.570 1.00 91.75 203 THR A O 1
ATOM 1571 N N . HIS A 1 204 ? -29.309 0.968 32.861 1.00 90.38 204 HIS A N 1
ATOM 1572 C CA . HIS A 1 204 ? -30.512 1.561 32.267 1.00 90.38 204 HIS A CA 1
ATOM 1573 C C . HIS A 1 204 ? -31.744 1.471 33.167 1.00 90.38 204 HIS A C 1
ATOM 1575 O O . HIS A 1 204 ? -31.823 0.690 34.115 1.00 90.38 204 HIS A O 1
ATOM 1581 N N . ARG A 1 205 ? -32.746 2.286 32.829 1.00 87.06 205 ARG A N 1
ATOM 1582 C CA . ARG A 1 205 ? -34.116 2.185 33.351 1.00 87.06 205 ARG A CA 1
ATOM 1583 C C . ARG A 1 205 ? -34.983 1.358 32.397 1.00 87.06 205 ARG A C 1
ATOM 1585 O O . ARG A 1 205 ? -34.664 1.257 31.213 1.00 87.06 205 ARG A O 1
ATOM 1592 N N . GLN A 1 206 ? -36.073 0.789 32.904 1.00 82.50 206 GLN A N 1
ATOM 1593 C CA . GLN A 1 206 ? -36.982 -0.046 32.115 1.00 82.50 206 GLN A CA 1
ATOM 1594 C C . GLN A 1 206 ? -37.563 0.711 30.891 1.00 82.50 206 GLN A C 1
ATOM 1596 O O . GLN A 1 206 ? -37.829 1.924 30.974 1.00 82.50 206 GLN A O 1
ATOM 1601 N N . PRO A 1 207 ? -37.742 0.027 29.741 1.00 70.56 207 PRO A N 1
ATOM 1602 C CA . PRO A 1 207 ? -38.359 0.607 28.547 1.00 70.56 207 PRO A CA 1
ATOM 1603 C C . PRO A 1 207 ? -39.832 0.987 28.782 1.00 70.56 207 PRO A C 1
ATOM 1605 O O . PRO A 1 207 ? -40.461 0.549 29.740 1.00 70.56 207 PRO A O 1
ATOM 1608 N N . THR A 1 208 ? -40.375 1.874 27.939 1.00 60.38 208 THR A N 1
ATOM 1609 C CA . THR A 1 208 ? -41.785 2.297 28.035 1.00 60.38 208 THR A CA 1
ATOM 1610 C C . THR A 1 208 ? -42.644 1.193 27.444 1.00 60.38 208 THR A C 1
ATOM 1612 O O . THR A 1 208 ? -42.466 0.874 26.274 1.00 60.38 208 THR A O 1
ATOM 1615 N N . THR A 1 209 ? -43.599 0.657 28.194 1.00 58.66 209 THR A N 1
ATOM 1616 C CA . THR A 1 209 ? -44.748 -0.015 27.582 1.00 58.66 209 THR A CA 1
ATOM 1617 C C . THR A 1 209 ? -45.671 1.057 26.991 1.00 58.66 209 THR A C 1
ATOM 1619 O O . THR A 1 209 ? -45.761 2.167 27.517 1.00 58.66 209 THR A O 1
ATOM 1622 N N . ALA A 1 210 ? -46.347 0.761 25.876 1.00 56.00 210 ALA A N 1
ATOM 1623 C CA . ALA A 1 210 ? -47.162 1.733 25.133 1.00 56.00 210 ALA A CA 1
ATOM 1624 C C . ALA A 1 210 ? -48.379 2.284 25.914 1.00 56.00 210 ALA A C 1
ATOM 1626 O O . ALA A 1 210 ? -49.043 3.214 25.461 1.00 56.00 210 ALA A O 1
ATOM 1627 N N . ARG A 1 211 ? -48.687 1.751 27.104 1.00 52.91 211 ARG A N 1
ATOM 1628 C CA . ARG A 1 211 ? -49.809 2.207 27.932 1.00 52.91 211 ARG A CA 1
ATOM 1629 C C . ARG A 1 211 ? -49.348 3.224 28.980 1.00 52.91 211 ARG A C 1
ATOM 1631 O O . ARG A 1 211 ? -48.671 2.871 29.936 1.00 52.91 211 ARG A O 1
ATOM 1638 N N . ARG A 1 212 ? -49.750 4.486 28.759 1.00 52.03 212 ARG A N 1
ATOM 1639 C CA . ARG A 1 212 ? -49.887 5.608 29.716 1.00 52.03 212 ARG A CA 1
ATOM 1640 C C . ARG A 1 212 ? -49.087 5.469 31.023 1.00 52.03 212 ARG A C 1
ATOM 1642 O O . ARG A 1 212 ? -49.564 4.898 31.995 1.00 52.03 212 ARG A O 1
ATOM 1649 N N . SER A 1 213 ? -47.929 6.121 31.099 1.00 50.12 213 SER A N 1
ATOM 1650 C CA . SER A 1 213 ? -47.266 6.397 32.378 1.00 50.12 213 SER A CA 1
ATOM 1651 C C . SER A 1 213 ? -46.845 7.864 32.443 1.00 50.12 213 SER A C 1
ATOM 1653 O O . SER A 1 213 ? -45.831 8.250 31.867 1.00 50.12 213 SER A O 1
ATOM 1655 N N . TYR A 1 214 ? -47.597 8.651 33.214 1.00 54.69 214 TYR A N 1
ATOM 1656 C CA . TYR A 1 214 ? -47.290 10.033 33.612 1.00 54.69 214 TYR A CA 1
ATOM 1657 C C . TYR A 1 214 ? -46.129 10.143 34.633 1.00 54.69 214 TYR A C 1
ATOM 1659 O O . TYR A 1 214 ? -45.803 11.242 35.080 1.00 54.69 214 TYR A O 1
ATOM 1667 N N . ARG A 1 215 ? -45.461 9.040 35.024 1.00 54.19 215 ARG A N 1
ATOM 1668 C CA . ARG A 1 215 ? -44.280 9.109 35.908 1.00 54.19 215 ARG A CA 1
ATOM 1669 C C . ARG A 1 215 ? -43.057 9.651 35.160 1.00 54.19 215 ARG A C 1
ATOM 1671 O O . ARG A 1 215 ? -42.542 8.998 34.254 1.00 54.19 215 ARG A O 1
ATOM 1678 N N . LYS A 1 216 ? -42.537 10.797 35.621 1.00 60.91 216 LYS A N 1
ATOM 1679 C CA . LYS A 1 216 ? -41.314 11.443 35.099 1.00 60.91 216 LYS A CA 1
ATOM 1680 C C . LYS A 1 216 ? -40.029 10.618 35.317 1.00 60.91 216 LYS A C 1
ATOM 1682 O O . LYS A 1 216 ? -39.075 10.793 34.567 1.00 60.91 216 LYS A O 1
ATOM 1687 N N . ILE A 1 217 ? -39.988 9.699 36.293 1.00 68.31 217 ILE A N 1
ATOM 1688 C CA . ILE A 1 217 ? -38.804 8.873 36.608 1.00 68.31 217 ILE A CA 1
ATOM 1689 C C . ILE A 1 217 ? -39.173 7.381 36.585 1.00 68.31 217 ILE A C 1
ATOM 1691 O O . ILE A 1 217 ? -40.046 6.926 37.321 1.00 68.31 217 ILE A O 1
ATOM 1695 N N . ARG A 1 218 ? -38.499 6.610 35.721 1.00 76.44 218 ARG A N 1
ATOM 1696 C CA . ARG A 1 218 ? -38.758 5.174 35.487 1.00 76.44 218 ARG A CA 1
ATOM 1697 C C . ARG A 1 218 ? -38.002 4.275 36.463 1.00 76.44 218 ARG A C 1
ATOM 1699 O O . ARG A 1 218 ? -36.928 4.655 36.929 1.00 76.44 218 ARG A O 1
ATOM 1706 N N . ARG A 1 219 ? -38.504 3.062 36.714 1.00 85.19 219 ARG A N 1
ATOM 1707 C CA . ARG A 1 219 ? -37.796 2.065 37.537 1.00 85.19 219 ARG A CA 1
ATOM 1708 C C . ARG A 1 219 ? -36.475 1.631 36.871 1.00 85.19 219 ARG A C 1
ATOM 1710 O O . ARG A 1 219 ? -36.419 1.575 35.638 1.00 85.19 219 ARG A O 1
ATOM 1717 N N . PRO A 1 220 ? -35.408 1.362 37.645 1.00 88.94 220 PRO A N 1
ATOM 1718 C CA . PRO A 1 220 ? -34.177 0.778 37.113 1.00 88.94 220 PRO A CA 1
ATOM 1719 C C . PRO A 1 220 ? -34.451 -0.607 36.507 1.00 88.94 220 PRO A C 1
ATOM 1721 O O . PRO A 1 220 ? -35.393 -1.285 36.909 1.00 88.94 220 PRO A O 1
ATOM 1724 N N . CYS A 1 221 ? -33.653 -1.022 35.519 1.00 91.88 221 CYS A N 1
ATOM 1725 C CA . CYS A 1 221 ? -33.753 -2.368 34.951 1.00 91.88 221 CYS A CA 1
ATOM 1726 C C . CYS A 1 221 ? -33.335 -3.438 35.972 1.00 91.88 221 CYS A C 1
ATOM 1728 O O . CYS A 1 221 ? -34.029 -4.447 36.106 1.00 91.88 221 CYS A O 1
ATOM 1730 N N . GLY A 1 222 ? -32.223 -3.197 36.679 1.00 90.44 222 GLY A N 1
ATOM 1731 C CA . GLY A 1 222 ? -31.719 -4.061 37.753 1.00 90.44 222 GLY A CA 1
ATOM 1732 C C . GLY A 1 222 ? -31.342 -5.477 37.311 1.00 90.44 222 GLY A C 1
ATOM 1733 O O . GLY A 1 222 ? -31.258 -6.359 38.149 1.00 90.44 222 GLY A O 1
ATOM 1734 N N . ALA A 1 223 ? -31.190 -5.727 36.008 1.00 94.50 223 ALA A N 1
ATOM 1735 C CA . ALA A 1 223 ? -30.701 -7.015 35.535 1.00 94.50 223 ALA A CA 1
ATOM 1736 C C . ALA A 1 223 ? -29.223 -7.172 35.882 1.00 94.50 223 ALA A C 1
ATOM 1738 O O . ALA A 1 223 ? -28.456 -6.224 35.688 1.00 94.50 223 ALA A O 1
ATOM 1739 N N . ASP A 1 224 ? -28.851 -8.362 36.336 1.00 95.81 224 ASP A N 1
ATOM 1740 C CA . ASP A 1 224 ? -27.461 -8.748 36.488 1.00 95.81 224 ASP A CA 1
ATOM 1741 C C . ASP A 1 224 ? -26.871 -9.049 35.105 1.00 95.81 224 ASP A C 1
ATOM 1743 O O . ASP A 1 224 ? -27.431 -9.788 34.298 1.00 95.81 224 ASP A O 1
ATOM 1747 N N . LEU A 1 225 ? -25.760 -8.402 34.784 1.00 95.88 225 LEU A N 1
ATOM 1748 C CA . LEU A 1 225 ? -25.040 -8.562 33.528 1.00 95.88 225 LEU A CA 1
ATOM 1749 C C . LEU A 1 225 ? -24.215 -9.852 33.522 1.00 95.88 225 LEU A C 1
ATOM 1751 O O . LEU A 1 225 ? -23.830 -10.312 32.451 1.00 95.88 225 LEU A O 1
ATOM 1755 N N . ARG A 1 226 ? -23.977 -10.462 34.688 1.00 95.62 226 ARG A N 1
ATOM 1756 C CA . ARG A 1 226 ? -23.359 -11.790 34.799 1.00 95.62 226 ARG A CA 1
ATOM 1757 C C . ARG A 1 226 ? -24.265 -12.894 34.258 1.00 95.62 226 ARG A C 1
ATOM 1759 O O . ARG A 1 226 ? -23.741 -13.933 33.871 1.00 95.62 226 ARG A O 1
ATOM 1766 N N . ASP A 1 227 ? -25.572 -12.653 34.183 1.00 94.56 227 ASP A N 1
ATOM 1767 C CA . ASP A 1 227 ? -26.561 -13.598 33.648 1.00 94.56 227 ASP A CA 1
ATOM 1768 C C . ASP A 1 227 ? -26.630 -13.576 32.114 1.00 94.56 227 ASP A C 1
ATOM 1770 O O . ASP A 1 227 ? -27.396 -14.325 31.516 1.00 94.56 227 ASP A O 1
ATOM 1774 N N . ALA A 1 228 ? -25.885 -12.686 31.452 1.00 93.88 228 ALA A N 1
ATOM 1775 C CA . ALA A 1 228 ? -25.850 -12.667 29.999 1.00 93.88 228 ALA A CA 1
ATOM 1776 C C . ALA A 1 228 ? -25.116 -13.900 29.456 1.00 93.88 228 ALA A C 1
ATOM 1778 O O . ALA A 1 228 ? -24.045 -14.259 29.954 1.00 93.88 228 ALA A O 1
ATOM 1779 N N . ASP A 1 229 ? -25.656 -14.482 28.385 1.00 90.44 229 ASP A N 1
ATOM 1780 C CA . ASP A 1 229 ? -25.029 -15.605 27.697 1.00 90.44 229 ASP A CA 1
ATOM 1781 C C . ASP A 1 229 ? -23.649 -15.210 27.160 1.00 90.44 229 ASP A C 1
ATOM 1783 O O . ASP A 1 229 ? -23.484 -14.197 26.469 1.00 90.44 229 ASP A O 1
ATOM 1787 N N . ALA A 1 230 ? -22.647 -16.024 27.487 1.00 91.94 230 ALA A N 1
ATOM 1788 C CA . ALA A 1 230 ? -21.287 -15.862 27.005 1.00 91.94 230 ALA A CA 1
ATOM 1789 C C . ALA A 1 230 ? -21.086 -16.747 25.769 1.00 91.94 230 ALA A C 1
ATOM 1791 O O . ALA A 1 230 ? -20.981 -17.968 25.863 1.00 91.94 230 ALA A O 1
ATOM 1792 N N . THR A 1 231 ? -21.049 -16.135 24.586 1.00 93.69 231 THR A N 1
ATOM 1793 C CA . THR A 1 231 ? -20.760 -16.862 23.345 1.00 93.69 231 THR A CA 1
ATOM 1794 C C . THR A 1 231 ? -19.259 -17.111 23.245 1.00 93.69 231 THR A C 1
ATOM 1796 O O . THR A 1 231 ? -18.496 -16.161 23.062 1.00 93.69 231 THR A O 1
ATOM 1799 N N . VAL A 1 232 ? -18.834 -18.370 23.364 1.00 95.00 232 VAL A N 1
ATOM 1800 C CA . VAL A 1 232 ? -17.441 -18.783 23.129 1.00 95.00 232 VAL A CA 1
ATOM 1801 C C . VAL A 1 232 ? -17.063 -18.491 21.675 1.00 95.00 232 VAL A C 1
ATOM 1803 O O . VAL A 1 232 ? -17.867 -18.717 20.771 1.00 95.00 232 VAL A O 1
ATOM 1806 N N . VAL A 1 233 ? -15.862 -17.958 21.459 1.00 94.81 233 VAL A N 1
ATOM 1807 C CA . VAL A 1 233 ? -15.330 -17.644 20.124 1.00 94.81 233 VAL A CA 1
ATOM 1808 C C . VAL A 1 233 ? -14.210 -18.598 19.728 1.00 94.81 233 VAL A C 1
ATOM 1810 O O . VAL A 1 233 ? -13.598 -19.243 20.580 1.00 94.81 233 VAL A O 1
ATOM 1813 N N . SER A 1 234 ? -13.933 -18.684 18.427 1.00 94.69 234 SER A N 1
ATOM 1814 C CA . SER A 1 234 ? -12.829 -19.491 17.909 1.00 94.69 234 SER A CA 1
ATOM 1815 C C . SER A 1 234 ? -11.469 -18.912 18.326 1.00 94.69 234 SER A C 1
ATOM 1817 O O . SER A 1 234 ? -11.330 -17.708 18.560 1.00 94.69 234 SER A O 1
ATOM 1819 N N . GLU A 1 235 ? -10.422 -19.748 18.365 1.00 94.50 235 GLU A N 1
ATOM 1820 C CA . GLU A 1 235 ? -9.048 -19.250 18.554 1.00 94.50 235 GLU A CA 1
ATOM 1821 C C . GLU A 1 235 ? -8.647 -18.241 17.469 1.00 94.50 235 GLU A C 1
ATOM 1823 O O . GLU A 1 235 ? -7.866 -17.327 17.732 1.00 94.50 235 GLU A O 1
ATOM 1828 N N . VAL A 1 236 ? -9.192 -18.382 16.256 1.00 93.44 236 VAL A N 1
ATOM 1829 C CA . VAL A 1 236 ? -8.932 -17.465 15.142 1.00 93.44 236 VAL A CA 1
ATOM 1830 C C . VAL A 1 236 ? -9.442 -16.065 15.477 1.00 93.44 236 VAL A C 1
ATOM 1832 O O . VAL A 1 236 ? -8.701 -15.100 15.309 1.00 93.44 236 VAL A O 1
ATOM 1835 N N . GLU A 1 237 ? -10.658 -15.934 16.018 1.00 93.88 237 GLU A N 1
ATOM 1836 C CA . GLU A 1 237 ? -11.195 -14.638 16.454 1.00 93.88 237 GLU A CA 1
ATOM 1837 C C . GLU A 1 237 ? -10.376 -14.013 17.597 1.00 93.88 237 GLU A C 1
ATOM 1839 O O . GLU A 1 237 ? -10.187 -12.792 17.614 1.00 93.88 237 GLU A O 1
ATOM 1844 N N . VAL A 1 238 ? -9.871 -14.825 18.535 1.00 95.75 238 VAL A N 1
ATOM 1845 C CA . VAL A 1 238 ? -9.002 -14.353 19.630 1.00 95.75 238 VAL A CA 1
ATOM 1846 C C . VAL A 1 238 ? -7.691 -13.802 19.070 1.00 95.75 238 VAL A C 1
ATOM 1848 O O . VAL A 1 238 ? -7.370 -12.636 19.306 1.00 95.75 238 VAL A O 1
ATOM 1851 N N . ARG A 1 239 ? -6.980 -14.587 18.250 1.00 95.81 239 ARG A N 1
ATOM 1852 C CA . ARG A 1 239 ? -5.716 -14.162 17.623 1.00 95.81 239 ARG A CA 1
ATOM 1853 C C . ARG A 1 239 ? -5.907 -12.951 16.713 1.00 95.81 239 ARG A C 1
ATOM 1855 O O . ARG A 1 239 ? -5.043 -12.082 16.656 1.00 95.81 239 ARG A O 1
ATOM 1862 N N . ALA A 1 240 ? -7.048 -12.851 16.034 1.00 95.50 240 ALA A N 1
ATOM 1863 C CA . ALA A 1 240 ? -7.401 -11.694 15.218 1.00 95.50 240 ALA A CA 1
ATOM 1864 C C . ALA A 1 240 ? -7.547 -10.411 16.057 1.00 95.50 240 ALA A C 1
ATOM 1866 O O . ALA A 1 240 ? -7.055 -9.350 15.666 1.00 95.50 240 ALA A O 1
ATOM 1867 N N . GLN A 1 241 ? -8.193 -10.502 17.227 1.00 95.19 241 GLN A N 1
ATOM 1868 C CA . GLN A 1 241 ? -8.317 -9.386 18.167 1.00 95.19 241 GLN A CA 1
ATOM 1869 C C . GLN A 1 241 ? -6.948 -8.939 18.697 1.00 95.19 241 GLN A C 1
ATOM 1871 O O . GLN A 1 241 ? -6.693 -7.733 18.767 1.00 95.19 241 GLN A O 1
ATOM 1876 N N . GLU A 1 242 ? -6.086 -9.895 19.051 1.00 96.19 242 GLU A N 1
ATOM 1877 C CA . GLU A 1 242 ? -4.722 -9.650 19.533 1.00 96.19 242 GLU A CA 1
ATOM 1878 C C . GLU A 1 242 ? -3.845 -9.015 18.451 1.00 96.19 242 GLU A C 1
ATOM 1880 O O . GLU A 1 242 ? -3.214 -7.991 18.703 1.00 96.19 242 GLU A O 1
ATOM 1885 N N . ALA A 1 243 ? -3.869 -9.550 17.227 1.00 95.56 243 ALA A N 1
ATOM 1886 C CA . ALA A 1 243 ? -3.130 -8.999 16.095 1.00 95.56 243 ALA A CA 1
ATOM 1887 C C . ALA A 1 243 ? -3.548 -7.553 15.796 1.00 95.56 243 ALA A C 1
ATOM 1889 O O . ALA A 1 243 ? -2.693 -6.684 15.623 1.00 95.56 243 ALA A O 1
ATOM 1890 N N . LEU A 1 244 ? -4.854 -7.259 15.802 1.00 95.81 244 LEU A N 1
ATOM 1891 C CA . LEU A 1 244 ? -5.346 -5.899 15.585 1.00 95.81 244 LEU A CA 1
ATOM 1892 C C . LEU A 1 244 ? -4.863 -4.924 16.673 1.00 95.81 244 LEU A C 1
ATOM 1894 O O . LEU A 1 244 ? -4.512 -3.783 16.362 1.00 95.81 244 LEU A O 1
ATOM 1898 N N . HIS A 1 245 ? -4.851 -5.353 17.940 1.00 95.69 245 HIS A N 1
ATOM 1899 C CA . HIS A 1 245 ? -4.326 -4.543 19.048 1.00 95.69 245 HIS A CA 1
ATOM 1900 C C . HIS A 1 245 ? -2.818 -4.338 18.912 1.00 95.69 245 HIS A C 1
ATOM 1902 O O . HIS A 1 245 ? -2.367 -3.197 18.993 1.00 95.69 245 HIS A O 1
ATOM 1908 N N . ALA A 1 246 ? -2.064 -5.389 18.589 1.00 96.69 246 ALA A N 1
ATOM 1909 C CA . ALA A 1 246 ? -0.625 -5.311 18.360 1.00 96.69 246 ALA A CA 1
ATOM 1910 C C . ALA A 1 246 ? -0.273 -4.356 17.206 1.00 96.69 246 ALA A C 1
ATOM 1912 O O . ALA A 1 246 ? 0.623 -3.525 17.345 1.00 96.69 246 ALA A O 1
ATOM 1913 N N . PHE A 1 247 ? -1.007 -4.388 16.086 1.00 97.31 247 PHE A N 1
ATOM 1914 C CA . PHE A 1 247 ? -0.806 -3.438 14.983 1.00 97.31 247 PHE A CA 1
ATOM 1915 C C . PHE A 1 247 ? -1.054 -1.986 15.404 1.00 97.31 247 PHE A C 1
ATOM 1917 O O . PHE A 1 247 ? -0.365 -1.080 14.929 1.00 97.31 247 PHE A O 1
ATOM 1924 N N . ALA A 1 248 ? -2.020 -1.753 16.296 1.00 96.12 248 ALA A N 1
ATOM 1925 C CA . ALA A 1 248 ? -2.293 -0.426 16.831 1.00 96.12 248 ALA A CA 1
ATOM 1926 C C . ALA A 1 248 ? -1.216 0.041 17.826 1.00 96.12 248 ALA A C 1
ATOM 1928 O O . ALA A 1 248 ? -0.832 1.210 17.796 1.00 96.12 248 ALA A O 1
ATOM 1929 N N . GLU A 1 249 ? -0.713 -0.844 18.687 1.00 96.38 249 GLU A N 1
ATOM 1930 C CA . GLU A 1 249 ? 0.383 -0.555 19.625 1.00 96.38 249 GLU A CA 1
ATOM 1931 C C . GLU A 1 249 ? 1.685 -0.239 18.885 1.00 96.38 249 GLU A C 1
ATOM 1933 O O . GLU A 1 249 ? 2.322 0.784 19.140 1.00 96.38 249 GLU A O 1
ATOM 1938 N N . HIS A 1 250 ? 2.005 -1.042 17.874 1.00 95.00 250 HIS A N 1
ATOM 1939 C CA . HIS A 1 250 ? 3.199 -0.925 17.041 1.00 95.00 250 HIS A CA 1
ATOM 1940 C C . HIS A 1 250 ? 2.946 -0.133 15.749 1.00 95.00 250 HIS A C 1
ATOM 1942 O O . HIS A 1 250 ? 3.563 -0.372 14.711 1.00 95.00 250 HIS A O 1
ATOM 1948 N N . HIS A 1 251 ? 2.042 0.854 15.788 1.00 91.31 251 HIS A N 1
ATOM 1949 C CA . HIS A 1 251 ? 1.536 1.563 14.603 1.00 91.31 251 HIS A CA 1
ATOM 1950 C C . HIS A 1 251 ? 2.632 2.182 13.711 1.00 91.31 251 HIS A C 1
ATOM 1952 O O . HIS A 1 251 ? 2.445 2.347 12.503 1.00 91.31 251 HIS A O 1
ATOM 1958 N N . ARG A 1 252 ? 3.778 2.568 14.282 1.00 90.88 252 ARG A N 1
ATOM 1959 C CA . ARG A 1 252 ? 4.903 3.165 13.535 1.00 90.88 252 ARG A CA 1
ATOM 1960 C C . ARG A 1 252 ? 6.012 2.174 13.195 1.00 90.88 252 ARG A C 1
ATOM 1962 O O . ARG A 1 252 ? 6.850 2.500 12.351 1.00 90.88 252 ARG A O 1
ATOM 1969 N N . ASP A 1 253 ? 6.009 1.007 13.820 1.00 94.00 253 ASP A N 1
ATOM 1970 C CA . ASP A 1 253 ? 7.078 0.030 13.673 1.00 94.00 253 ASP A CA 1
ATOM 1971 C C . ASP A 1 253 ? 6.973 -0.645 12.312 1.00 94.00 253 ASP A C 1
ATOM 1973 O O . ASP A 1 253 ? 5.887 -0.764 11.739 1.00 94.00 253 ASP A O 1
ATOM 1977 N N . ARG A 1 254 ? 8.126 -1.049 11.775 1.00 93.56 254 ARG A N 1
ATOM 1978 C CA . ARG A 1 254 ? 8.228 -1.747 10.494 1.00 93.56 254 ARG A CA 1
ATOM 1979 C C . ARG A 1 254 ? 8.506 -3.217 10.735 1.00 93.56 254 ARG A C 1
ATOM 1981 O O . ARG A 1 254 ? 9.418 -3.547 11.485 1.00 93.56 254 ARG A O 1
ATOM 1988 N N . PHE A 1 255 ? 7.772 -4.075 10.047 1.00 94.31 255 PHE A N 1
ATOM 1989 C CA . PHE A 1 255 ? 7.949 -5.522 10.112 1.00 94.31 255 PHE A CA 1
ATOM 1990 C C . PHE A 1 255 ? 7.609 -6.164 8.767 1.00 94.31 255 PHE A C 1
ATOM 1992 O O . PHE A 1 255 ? 7.050 -5.516 7.879 1.00 94.31 255 PHE A O 1
ATOM 1999 N N . THR A 1 256 ? 7.988 -7.431 8.605 1.00 93.75 256 THR A N 1
ATOM 2000 C CA . THR A 1 256 ? 7.688 -8.202 7.393 1.00 93.75 256 THR A CA 1
ATOM 2001 C C . THR A 1 256 ? 6.367 -8.939 7.564 1.00 93.75 256 THR A C 1
ATOM 2003 O O . THR A 1 256 ? 6.144 -9.590 8.580 1.00 93.75 256 THR A O 1
ATOM 2006 N N . MET A 1 257 ? 5.505 -8.845 6.560 1.00 93.88 257 MET A N 1
ATOM 2007 C CA . MET A 1 257 ? 4.182 -9.455 6.502 1.00 93.88 257 MET A CA 1
ATOM 2008 C C . MET A 1 257 ? 3.914 -9.831 5.043 1.00 93.88 257 MET A C 1
ATOM 2010 O O . MET A 1 257 ? 4.165 -9.021 4.156 1.00 93.88 257 MET A O 1
ATOM 2014 N N . LEU A 1 258 ? 3.453 -11.053 4.762 1.00 93.94 258 LEU A N 1
ATOM 2015 C CA . LEU A 1 258 ? 3.214 -11.537 3.388 1.00 93.94 258 LEU A CA 1
ATOM 2016 C C . LEU A 1 258 ? 4.445 -11.447 2.454 1.00 93.94 258 LEU A C 1
ATOM 2018 O O . LEU A 1 258 ? 4.299 -11.298 1.243 1.00 93.94 258 LEU A O 1
ATOM 2022 N N . GLY A 1 259 ? 5.665 -11.479 3.000 1.00 90.56 259 GLY A N 1
ATOM 2023 C CA . GLY A 1 259 ? 6.906 -11.289 2.231 1.00 90.56 259 GLY A CA 1
ATOM 2024 C C . GLY A 1 259 ? 7.238 -9.830 1.871 1.00 90.56 259 GLY A C 1
ATOM 2025 O O . GLY A 1 259 ? 8.210 -9.577 1.151 1.00 90.56 259 GLY A O 1
ATOM 2026 N N . VAL A 1 260 ? 6.474 -8.862 2.388 1.00 91.50 260 VAL A N 1
ATOM 2027 C CA . VAL A 1 260 ? 6.694 -7.423 2.196 1.00 91.50 260 VAL A CA 1
ATOM 2028 C C . VAL A 1 260 ? 6.855 -6.681 3.522 1.00 91.50 260 VAL A C 1
ATOM 2030 O O . VAL A 1 260 ? 6.286 -7.042 4.546 1.00 91.50 260 VAL A O 1
ATOM 2033 N N . THR A 1 261 ? 7.643 -5.613 3.518 1.00 92.38 261 THR A N 1
ATOM 2034 C CA . THR A 1 261 ? 7.789 -4.705 4.660 1.00 92.38 261 THR A CA 1
ATOM 2035 C C . THR A 1 261 ? 6.581 -3.780 4.737 1.00 92.38 261 THR A C 1
ATOM 2037 O O . THR A 1 261 ? 6.331 -2.998 3.818 1.00 92.38 261 THR A O 1
ATOM 2040 N N . VAL A 1 262 ? 5.889 -3.795 5.870 1.00 93.69 262 VAL A N 1
ATOM 2041 C CA . VAL A 1 262 ? 4.746 -2.928 6.187 1.00 93.69 262 VAL A CA 1
ATOM 2042 C C . VAL A 1 262 ? 5.003 -2.163 7.484 1.00 93.69 262 VAL A C 1
ATOM 2044 O O . VAL A 1 262 ? 5.970 -2.433 8.195 1.00 93.69 262 VAL A O 1
ATOM 2047 N N . THR A 1 263 ? 4.156 -1.179 7.785 1.00 94.75 263 THR A N 1
ATOM 2048 C CA . THR A 1 263 ? 4.065 -0.598 9.132 1.00 94.75 263 THR A CA 1
ATOM 2049 C C . THR A 1 263 ? 2.845 -1.136 9.869 1.00 94.75 263 THR A C 1
ATOM 2051 O O . THR A 1 263 ? 1.883 -1.556 9.219 1.00 94.75 263 THR A O 1
ATOM 2054 N N . GLY A 1 264 ? 2.827 -1.033 11.203 1.00 95.75 264 GLY A N 1
ATOM 2055 C CA . GLY A 1 264 ? 1.629 -1.341 11.999 1.00 95.75 264 GLY A CA 1
ATOM 2056 C C . GLY A 1 264 ? 0.388 -0.582 11.521 1.00 95.75 264 GLY A C 1
ATOM 2057 O O . GLY A 1 264 ? -0.678 -1.170 11.409 1.00 95.75 264 GLY A O 1
ATOM 2058 N N . ALA A 1 265 ? 0.542 0.679 11.100 1.00 94.88 265 ALA A N 1
ATOM 2059 C CA . ALA A 1 265 ? -0.522 1.465 10.472 1.00 94.88 265 ALA A CA 1
ATOM 2060 C C . ALA A 1 265 ? -1.105 0.797 9.217 1.00 94.88 265 ALA A C 1
ATOM 2062 O O . ALA A 1 265 ? -2.316 0.679 9.080 1.00 94.88 265 ALA A O 1
ATOM 2063 N N . ILE A 1 266 ? -0.242 0.343 8.301 1.00 95.56 266 ILE A N 1
ATOM 2064 C CA . ILE A 1 266 ? -0.673 -0.287 7.047 1.00 95.56 266 ILE A CA 1
ATOM 2065 C C . ILE A 1 266 ? -1.375 -1.614 7.332 1.00 95.56 266 ILE A C 1
ATOM 2067 O O . ILE A 1 266 ? -2.402 -1.885 6.715 1.00 95.56 266 ILE A O 1
ATOM 2071 N N . ALA A 1 267 ? -0.851 -2.417 8.262 1.00 97.06 267 ALA A N 1
ATOM 2072 C CA . ALA A 1 267 ? -1.463 -3.685 8.653 1.00 97.06 267 ALA A CA 1
ATOM 2073 C C . ALA A 1 267 ? -2.819 -3.477 9.353 1.00 97.06 267 ALA A C 1
ATOM 2075 O O . ALA A 1 267 ? -3.802 -4.123 8.995 1.00 97.06 267 ALA A O 1
ATOM 2076 N N . PHE A 1 268 ? -2.894 -2.521 10.286 1.00 96.94 268 PHE A N 1
ATOM 2077 C CA . PHE A 1 268 ? -4.130 -2.122 10.961 1.00 96.94 268 PHE A CA 1
ATOM 2078 C C . PHE A 1 268 ? -5.193 -1.667 9.956 1.00 96.94 268 PHE A C 1
ATOM 2080 O O . PHE A 1 268 ? -6.302 -2.198 9.935 1.00 96.94 268 PHE A O 1
ATOM 2087 N N . ASP A 1 269 ? -4.843 -0.720 9.084 1.00 95.44 269 ASP A N 1
ATOM 2088 C CA . ASP A 1 269 ? -5.744 -0.184 8.066 1.00 95.44 269 ASP A CA 1
ATOM 2089 C C . ASP A 1 269 ? -6.223 -1.281 7.103 1.00 95.44 269 ASP A C 1
ATOM 2091 O O . ASP A 1 269 ? -7.398 -1.307 6.745 1.00 95.44 269 ASP A O 1
ATOM 2095 N N . ALA A 1 270 ? -5.332 -2.196 6.698 1.00 96.75 270 ALA A N 1
ATOM 2096 C CA . ALA A 1 270 ? -5.665 -3.310 5.812 1.00 96.75 270 ALA A CA 1
ATOM 2097 C C . ALA A 1 270 ? -6.699 -4.239 6.459 1.00 96.75 270 ALA A C 1
ATOM 2099 O O . ALA A 1 270 ? -7.705 -4.568 5.834 1.00 96.75 270 ALA A O 1
ATOM 2100 N N . PHE A 1 271 ? -6.492 -4.599 7.728 1.00 96.50 271 PHE A N 1
ATOM 2101 C CA . PHE A 1 271 ? -7.419 -5.431 8.491 1.00 96.50 271 PHE A CA 1
ATOM 2102 C C . PHE A 1 271 ? -8.811 -4.788 8.593 1.00 96.50 271 PHE A C 1
ATOM 2104 O O . PHE A 1 271 ? -9.832 -5.431 8.347 1.00 96.50 271 PHE A O 1
ATOM 2111 N N . VAL A 1 272 ? -8.862 -3.494 8.924 1.00 94.19 272 VAL A N 1
ATOM 2112 C CA . VAL A 1 272 ? -10.121 -2.750 9.083 1.00 94.19 272 VAL A CA 1
ATOM 2113 C C . VAL A 1 272 ? -10.853 -2.578 7.746 1.00 94.19 272 VAL A C 1
ATOM 2115 O O . VAL A 1 272 ? -12.080 -2.684 7.710 1.00 94.19 272 VAL A O 1
ATOM 2118 N N . GLU A 1 273 ? -10.132 -2.341 6.649 1.00 94.00 273 GLU A N 1
ATOM 2119 C CA . GLU A 1 273 ? -10.714 -2.210 5.307 1.00 94.00 273 GLU A CA 1
ATOM 2120 C C . GLU A 1 273 ? -11.264 -3.539 4.775 1.00 94.00 273 GLU A C 1
ATOM 2122 O O . GLU A 1 273 ? -12.332 -3.523 4.172 1.00 94.00 273 GLU A O 1
ATOM 2127 N N . LEU A 1 274 ? -10.616 -4.680 5.049 1.00 95.31 274 LEU A N 1
ATOM 2128 C CA . LEU A 1 274 ? -11.143 -6.009 4.695 1.00 95.31 274 LEU A CA 1
ATOM 2129 C C . LEU A 1 274 ? -12.474 -6.293 5.402 1.00 95.31 274 LEU A C 1
ATOM 2131 O O . LEU A 1 274 ? -13.448 -6.698 4.769 1.00 95.31 274 LEU A O 1
ATOM 2135 N N . ILE A 1 275 ? -12.550 -5.995 6.703 1.00 92.69 275 ILE A N 1
ATOM 2136 C CA . ILE A 1 275 ? -13.807 -6.091 7.454 1.00 92.69 275 ILE A CA 1
ATOM 2137 C C . ILE A 1 275 ? -14.869 -5.159 6.862 1.00 92.69 275 ILE A C 1
ATOM 2139 O O . ILE A 1 275 ? -16.037 -5.539 6.760 1.00 92.69 275 ILE A O 1
ATOM 2143 N N . ALA A 1 276 ? -14.490 -3.927 6.512 1.00 90.19 276 ALA A N 1
ATOM 2144 C CA . ALA A 1 276 ? -15.421 -2.939 5.980 1.00 90.19 276 ALA A CA 1
ATOM 2145 C C . ALA A 1 276 ? -15.973 -3.331 4.600 1.00 90.19 276 ALA A C 1
ATOM 2147 O O . ALA A 1 276 ? -17.167 -3.139 4.353 1.00 90.19 276 ALA A O 1
ATOM 2148 N N . ASP A 1 277 ? -15.132 -3.907 3.738 1.00 91.44 277 ASP A N 1
ATOM 2149 C CA . ASP A 1 277 ? -15.510 -4.429 2.422 1.00 91.44 277 ASP A CA 1
ATOM 2150 C C . ASP A 1 277 ? -16.560 -5.539 2.564 1.00 91.44 277 ASP A C 1
ATOM 2152 O O . ASP A 1 277 ? -17.666 -5.430 2.027 1.00 91.44 277 ASP A O 1
ATOM 2156 N N . GLN A 1 278 ? -16.281 -6.537 3.408 1.00 89.31 278 GLN A N 1
ATOM 2157 C CA . GLN A 1 278 ? -17.186 -7.666 3.622 1.00 89.31 278 GLN A CA 1
ATOM 2158 C C . GLN A 1 278 ? -18.496 -7.260 4.306 1.00 89.31 278 GLN A C 1
ATOM 2160 O O . GLN A 1 278 ? -19.575 -7.745 3.958 1.00 89.31 278 GLN A O 1
ATOM 2165 N N . ALA A 1 279 ? -18.426 -6.337 5.270 1.00 86.75 279 ALA A N 1
ATOM 2166 C CA . ALA A 1 279 ? -19.605 -5.799 5.940 1.00 86.75 279 ALA A CA 1
ATOM 2167 C C . ALA A 1 279 ? -20.412 -4.833 5.053 1.00 86.75 279 ALA A C 1
ATOM 2169 O O . ALA A 1 279 ? -21.539 -4.487 5.417 1.00 86.75 279 ALA A O 1
ATOM 2170 N N . ARG A 1 280 ? -19.842 -4.366 3.929 1.00 84.81 280 ARG A N 1
ATOM 2171 C CA . ARG A 1 280 ? -20.365 -3.273 3.086 1.00 84.81 280 ARG A CA 1
ATOM 2172 C C . ARG A 1 280 ? -20.730 -2.022 3.894 1.00 84.81 280 ARG A C 1
ATOM 2174 O O . ARG A 1 280 ? -21.661 -1.289 3.563 1.00 84.81 280 ARG A O 1
ATOM 2181 N N . ALA A 1 281 ? -20.007 -1.799 4.986 1.00 80.62 281 ALA A N 1
ATOM 2182 C CA . ALA A 1 281 ? -20.248 -0.746 5.959 1.00 80.62 281 ALA A CA 1
ATOM 2183 C C . ALA A 1 281 ? -18.954 -0.451 6.731 1.00 80.62 281 ALA A C 1
ATOM 2185 O O . ALA A 1 281 ? -18.112 -1.337 6.870 1.00 80.62 281 ALA A O 1
ATOM 2186 N N . PRO A 1 282 ? -18.775 0.756 7.296 1.00 77.62 282 PRO A N 1
ATOM 2187 C CA . PRO A 1 282 ? -17.591 1.043 8.097 1.00 77.62 282 PRO A CA 1
ATOM 2188 C C . PRO A 1 282 ? -17.493 0.089 9.295 1.00 77.62 282 PRO A C 1
ATOM 2190 O O . PRO A 1 282 ? -18.390 0.070 10.147 1.00 77.62 282 PRO A O 1
ATOM 2193 N N . ALA A 1 283 ? -16.372 -0.634 9.405 1.00 74.62 283 ALA A N 1
ATOM 2194 C CA . ALA A 1 283 ? -16.074 -1.569 10.500 1.00 74.62 283 ALA A CA 1
ATOM 2195 C C . ALA A 1 283 ? -16.208 -0.934 11.901 1.00 74.62 283 ALA A C 1
ATOM 2197 O O . ALA A 1 283 ? -16.464 -1.604 12.896 1.00 74.62 283 ALA A O 1
ATOM 2198 N N . THR A 1 284 ? -16.082 0.390 11.976 1.00 68.75 284 THR A N 1
ATOM 2199 C CA . THR A 1 284 ? -16.183 1.191 13.197 1.00 68.75 284 THR A CA 1
ATOM 2200 C C . THR A 1 284 ? -17.626 1.429 13.670 1.00 68.75 284 THR A C 1
ATOM 2202 O O . THR A 1 284 ? -17.825 1.884 14.794 1.00 68.75 284 THR A O 1
ATOM 2205 N N . THR A 1 285 ? -18.647 1.137 12.856 1.00 64.00 285 THR A N 1
ATOM 2206 C CA . THR A 1 285 ? -20.034 1.588 13.109 1.00 64.00 285 THR A CA 1
ATOM 2207 C C . THR A 1 285 ? -21.069 0.475 13.321 1.00 64.00 285 THR A C 1
ATOM 2209 O O . THR A 1 285 ? -22.176 0.776 13.779 1.00 64.00 285 THR A O 1
ATOM 2212 N N . GLY A 1 286 ? -20.722 -0.793 13.062 1.00 63.12 286 GLY A N 1
ATOM 2213 C CA . GLY A 1 286 ? -21.652 -1.934 13.069 1.00 63.12 286 GLY A CA 1
ATOM 2214 C C . GLY A 1 286 ? -21.250 -3.110 13.969 1.00 63.12 286 GLY A C 1
ATOM 2215 O O . GLY A 1 286 ? -20.204 -3.104 14.617 1.00 63.12 286 GLY A O 1
ATOM 2216 N N . ALA A 1 287 ? -22.112 -4.132 14.018 1.00 68.06 287 ALA A N 1
ATOM 2217 C CA . ALA A 1 287 ? -21.795 -5.416 14.642 1.00 68.06 287 ALA A CA 1
ATOM 2218 C C . ALA A 1 287 ? -20.894 -6.245 13.709 1.00 68.06 287 ALA A C 1
ATOM 2220 O O . ALA A 1 287 ? -21.233 -6.470 12.549 1.00 68.06 287 ALA A O 1
ATOM 2221 N N . LEU A 1 288 ? -19.748 -6.696 14.217 1.00 80.69 288 LEU A N 1
ATOM 2222 C CA . LEU A 1 288 ? -18.732 -7.408 13.436 1.00 80.69 288 LEU A CA 1
ATOM 2223 C C . LEU A 1 288 ? -19.019 -8.909 13.384 1.00 80.69 288 LEU A C 1
ATOM 2225 O O . LEU A 1 288 ? -18.638 -9.613 14.307 1.00 80.69 288 LEU A O 1
ATOM 2229 N N . ALA A 1 289 ? -19.708 -9.429 12.370 1.00 86.25 289 ALA A N 1
ATOM 2230 C CA . ALA A 1 289 ? -19.955 -10.875 12.282 1.00 86.25 289 ALA A CA 1
ATOM 2231 C C . ALA A 1 289 ? -18.639 -11.688 12.318 1.00 86.25 289 ALA A C 1
ATOM 2233 O O . ALA A 1 289 ? -17.649 -11.250 11.738 1.00 86.25 289 ALA A O 1
ATOM 2234 N N . THR A 1 290 ? -18.643 -12.862 12.964 1.00 89.38 290 THR A N 1
ATOM 2235 C CA . THR A 1 290 ? -17.473 -13.762 13.090 1.00 89.38 290 THR A CA 1
ATOM 2236 C C . THR A 1 290 ? -16.803 -14.021 11.742 1.00 89.38 290 THR A C 1
ATOM 2238 O O . THR A 1 290 ? -15.619 -13.745 11.584 1.00 89.38 290 THR A O 1
ATOM 2241 N N . ARG A 1 291 ? -17.594 -14.363 10.716 1.00 90.94 291 ARG A N 1
ATOM 2242 C CA . ARG A 1 291 ? -17.103 -14.559 9.342 1.00 90.94 291 ARG A CA 1
ATOM 2243 C C . ARG A 1 291 ? -16.325 -13.366 8.764 1.00 90.94 291 ARG A C 1
ATOM 2245 O O . ARG A 1 291 ? -15.477 -13.572 7.909 1.00 90.94 291 ARG A O 1
ATOM 2252 N N . HIS A 1 292 ? -16.633 -12.130 9.185 1.00 91.38 292 HIS A N 1
ATOM 2253 C CA . HIS A 1 292 ? -15.927 -10.943 8.693 1.00 91.38 292 HIS A CA 1
ATOM 2254 C C . HIS A 1 292 ? -14.531 -10.834 9.303 1.00 91.38 292 HIS A C 1
ATOM 2256 O O . HIS A 1 292 ? -13.573 -10.443 8.644 1.00 91.38 292 HIS A O 1
ATOM 2262 N N . VAL A 1 293 ? -14.430 -11.177 10.586 1.00 91.94 293 VAL A N 1
ATOM 2263 C CA . VAL A 1 293 ? -13.177 -11.147 11.337 1.00 91.94 293 VAL A CA 1
ATOM 2264 C C . VAL A 1 293 ? -12.273 -12.292 10.902 1.00 91.94 293 VAL A C 1
ATOM 2266 O O . VAL A 1 293 ? -11.096 -12.062 10.653 1.00 91.94 293 VAL A O 1
ATOM 2269 N N . GLU A 1 294 ? -12.819 -13.502 10.780 1.00 93.56 294 GLU A N 1
ATOM 2270 C CA . GLU A 1 294 ? -12.051 -14.689 10.399 1.00 93.56 294 GLU A CA 1
ATOM 2271 C C . GLU A 1 294 ? -11.483 -14.574 8.981 1.00 93.56 294 GLU A C 1
ATOM 2273 O O . GLU A 1 294 ? -10.300 -14.838 8.790 1.00 93.56 294 GLU A O 1
ATOM 2278 N N . ALA A 1 295 ? -12.268 -14.088 8.013 1.00 94.56 295 ALA A N 1
ATOM 2279 C CA . ALA A 1 295 ? -11.785 -13.874 6.649 1.00 94.56 295 ALA A CA 1
ATOM 2280 C C . ALA A 1 295 ? -10.684 -12.800 6.586 1.00 94.56 295 ALA A C 1
ATOM 2282 O O . ALA A 1 295 ? -9.643 -13.006 5.962 1.00 94.56 295 ALA A O 1
ATOM 2283 N N . ALA A 1 296 ? -10.866 -11.668 7.280 1.00 95.69 296 ALA A N 1
ATOM 2284 C CA . ALA A 1 296 ? -9.832 -10.639 7.361 1.00 95.69 296 ALA A CA 1
ATOM 2285 C C . ALA A 1 296 ? -8.548 -11.178 8.013 1.00 95.69 296 ALA A C 1
ATOM 2287 O O . ALA A 1 296 ? -7.458 -10.943 7.493 1.00 95.69 296 ALA A O 1
ATOM 2288 N N . ALA A 1 297 ? -8.678 -11.932 9.110 1.00 95.25 297 ALA A N 1
ATOM 2289 C CA . ALA A 1 297 ? -7.565 -12.562 9.814 1.00 95.25 297 ALA A CA 1
ATOM 2290 C C . ALA A 1 297 ? -6.813 -13.565 8.934 1.00 95.25 297 ALA A C 1
ATOM 2292 O O . ALA A 1 297 ? -5.589 -13.498 8.856 1.00 95.25 297 ALA A O 1
ATOM 2293 N N . ALA A 1 298 ? -7.529 -14.435 8.219 1.00 95.69 298 ALA A N 1
ATOM 2294 C CA . ALA A 1 298 ? -6.928 -15.393 7.297 1.00 95.69 298 ALA A CA 1
ATOM 2295 C C . ALA A 1 298 ? -6.077 -14.683 6.231 1.00 95.69 298 ALA A C 1
ATOM 2297 O O . ALA A 1 298 ? -4.911 -15.031 6.038 1.00 95.69 298 ALA A O 1
ATOM 2298 N N . VAL A 1 299 ? -6.616 -13.630 5.603 1.00 97.00 299 VAL A N 1
ATOM 2299 C CA . VAL A 1 299 ? -5.909 -12.856 4.569 1.00 97.00 299 VAL A CA 1
ATOM 2300 C C . VAL A 1 299 ? -4.658 -12.170 5.122 1.00 97.00 299 VAL A C 1
ATOM 2302 O O . VAL A 1 299 ? -3.594 -12.238 4.504 1.00 97.00 299 VAL A O 1
ATOM 2305 N N . VAL A 1 300 ? -4.750 -11.499 6.277 1.00 95.31 300 VAL A N 1
ATOM 2306 C CA . VAL A 1 300 ? -3.600 -10.767 6.839 1.00 95.31 300 VAL A CA 1
ATOM 2307 C C . VAL A 1 300 ? -2.525 -11.698 7.410 1.00 95.31 300 VAL A C 1
ATOM 2309 O O . VAL A 1 300 ? -1.352 -11.334 7.441 1.00 95.31 300 VAL A O 1
ATOM 2312 N N . SER A 1 301 ? -2.895 -12.901 7.842 1.00 94.44 301 SER A N 1
ATOM 2313 C CA . SER A 1 301 ? -1.969 -13.883 8.414 1.00 94.44 301 SER A CA 1
ATOM 2314 C C . SER A 1 301 ? -1.392 -14.858 7.384 1.00 94.44 301 SER A C 1
ATOM 2316 O O . SER A 1 301 ? -0.663 -15.774 7.763 1.00 94.44 301 SER A O 1
ATOM 2318 N N . ALA A 1 302 ? -1.689 -14.679 6.095 1.00 96.38 302 ALA A N 1
ATOM 2319 C CA . ALA A 1 302 ? -1.169 -15.534 5.038 1.00 96.38 302 ALA A CA 1
ATOM 2320 C C . ALA A 1 302 ? 0.374 -15.516 4.963 1.00 96.38 302 ALA A C 1
ATOM 2322 O O . ALA A 1 302 ? 1.051 -14.583 5.390 1.00 96.38 302 ALA A O 1
ATOM 2323 N N . ALA A 1 303 ? 0.959 -16.565 4.385 1.00 94.56 303 ALA A N 1
ATOM 2324 C CA . ALA A 1 303 ? 2.419 -16.697 4.307 1.00 94.56 303 ALA A CA 1
ATOM 2325 C C . ALA A 1 303 ? 3.062 -15.767 3.256 1.00 94.56 303 ALA A C 1
ATOM 2327 O O . ALA A 1 303 ? 4.215 -15.361 3.404 1.00 94.56 303 ALA A O 1
ATOM 2328 N N . SER A 1 304 ? 2.327 -15.427 2.194 1.00 95.88 304 SER A N 1
ATOM 2329 C CA . SER A 1 304 ? 2.809 -14.609 1.077 1.00 95.88 304 SER A CA 1
ATOM 2330 C C . SER A 1 304 ? 1.675 -13.806 0.437 1.00 95.88 304 SER A C 1
ATOM 2332 O O . SER A 1 304 ? 0.498 -14.047 0.721 1.00 95.88 304 SER A O 1
ATOM 2334 N N . LEU A 1 305 ? 2.019 -12.863 -0.447 1.00 95.25 305 LEU A N 1
ATOM 2335 C CA . LEU A 1 305 ? 1.034 -12.116 -1.236 1.00 95.25 305 LEU A CA 1
ATOM 2336 C C . LEU A 1 305 ? 0.198 -13.028 -2.143 1.00 95.25 305 LEU A C 1
ATOM 2338 O O . LEU A 1 305 ? -0.983 -12.761 -2.334 1.00 95.25 305 LEU A O 1
ATOM 2342 N N . GLU A 1 306 ? 0.781 -14.094 -2.690 1.00 95.19 306 GLU A N 1
ATOM 2343 C CA . GLU A 1 306 ? 0.084 -15.068 -3.537 1.00 95.19 306 GLU A CA 1
ATOM 2344 C C . GLU A 1 306 ? -0.942 -15.867 -2.732 1.00 95.19 306 GLU A C 1
ATOM 2346 O O . GLU A 1 306 ? -2.075 -16.036 -3.176 1.00 95.19 306 GLU A O 1
ATOM 2351 N N . HIS A 1 307 ? -0.573 -16.307 -1.524 1.00 96.81 307 HIS A N 1
ATOM 2352 C CA . HIS A 1 307 ? -1.507 -16.991 -0.632 1.00 96.81 307 HIS A CA 1
ATOM 2353 C C . HIS A 1 307 ? -2.626 -16.037 -0.181 1.00 96.81 307 HIS A C 1
ATOM 2355 O O . HIS A 1 307 ? -3.799 -16.389 -0.262 1.00 96.81 307 HIS A O 1
ATOM 2361 N N . ALA A 1 308 ? -2.294 -14.799 0.200 1.00 97.12 308 ALA A N 1
ATOM 2362 C CA . ALA A 1 308 ? -3.304 -13.793 0.531 1.00 97.12 308 ALA A CA 1
ATOM 2363 C C . ALA A 1 308 ? -4.258 -13.525 -0.646 1.00 97.12 308 ALA A C 1
ATOM 2365 O O . ALA A 1 308 ? -5.465 -13.433 -0.446 1.00 97.12 308 ALA A O 1
ATOM 2366 N N . ALA A 1 309 ? -3.736 -13.440 -1.873 1.00 95.19 309 ALA A N 1
ATOM 2367 C CA . ALA A 1 309 ? -4.534 -13.244 -3.079 1.00 95.19 309 ALA A CA 1
ATOM 2368 C C . ALA A 1 309 ? -5.529 -14.390 -3.328 1.00 95.19 309 ALA A C 1
ATOM 2370 O O . ALA A 1 309 ? -6.668 -14.113 -3.692 1.00 95.19 309 ALA A O 1
ATOM 2371 N N . ALA A 1 310 ? -5.133 -15.644 -3.084 1.00 95.94 310 ALA A N 1
ATOM 2372 C CA . ALA A 1 310 ? -6.033 -16.794 -3.184 1.00 95.94 310 ALA A CA 1
ATOM 2373 C C . ALA A 1 310 ? -7.157 -16.749 -2.130 1.00 95.94 310 ALA A C 1
ATOM 2375 O O . ALA A 1 310 ? -8.313 -17.018 -2.447 1.00 95.94 310 ALA A O 1
ATOM 2376 N N . LEU A 1 311 ? -6.848 -16.327 -0.899 1.00 96.81 311 LEU A N 1
ATOM 2377 C CA . LEU A 1 311 ? -7.849 -16.166 0.164 1.00 96.81 311 LEU A CA 1
ATOM 2378 C C . LEU A 1 311 ? -8.853 -15.036 -0.128 1.00 96.81 311 LEU A C 1
ATOM 2380 O O . LEU A 1 311 ? -10.001 -15.101 0.310 1.00 96.81 311 LEU A O 1
ATOM 2384 N N . LEU A 1 312 ? -8.462 -14.011 -0.898 1.00 95.62 312 LEU A N 1
ATOM 2385 C CA . LEU A 1 312 ? -9.410 -12.993 -1.370 1.00 95.62 312 LEU A CA 1
ATOM 2386 C C . LEU A 1 312 ? -10.470 -13.583 -2.314 1.00 95.62 312 LEU A C 1
ATOM 2388 O O . LEU A 1 312 ? -11.616 -13.138 -2.271 1.00 95.62 312 LEU A O 1
ATOM 2392 N N . ASP A 1 313 ? -10.104 -14.553 -3.161 1.00 91.69 313 ASP A N 1
ATOM 2393 C CA . ASP A 1 313 ? -11.057 -15.272 -4.017 1.00 91.69 313 ASP A CA 1
ATOM 2394 C C . ASP A 1 313 ? -11.985 -16.165 -3.184 1.00 91.69 313 ASP A C 1
ATOM 2396 O O . ASP A 1 313 ? -13.199 -16.129 -3.375 1.00 91.69 313 ASP A O 1
ATOM 2400 N N . GLU A 1 314 ? -11.428 -16.915 -2.229 1.00 94.50 314 GLU A N 1
ATOM 2401 C CA . GLU A 1 314 ? -12.189 -17.819 -1.355 1.00 94.50 314 GLU A CA 1
ATOM 2402 C C . GLU A 1 314 ? -13.263 -17.085 -0.538 1.00 94.50 314 GLU A C 1
ATOM 2404 O O . GLU A 1 314 ? -14.374 -17.588 -0.357 1.00 94.50 314 GLU A O 1
ATOM 2409 N N . HIS A 1 315 ? -12.952 -15.878 -0.065 1.00 93.50 315 HIS A N 1
ATOM 2410 C CA . HIS A 1 315 ? -13.843 -15.097 0.791 1.00 93.50 315 HIS A CA 1
ATOM 2411 C C . HIS A 1 315 ? -14.665 -14.024 0.054 1.00 93.50 315 HIS A C 1
ATOM 2413 O O . HIS A 1 315 ? -15.379 -13.270 0.718 1.00 93.50 315 HIS A O 1
ATOM 2419 N N . ASP A 1 316 ? -14.586 -13.952 -1.282 1.00 91.81 316 ASP A N 1
ATOM 2420 C CA . ASP A 1 316 ? -15.221 -12.912 -2.117 1.00 91.81 316 ASP A CA 1
ATOM 2421 C C . ASP A 1 316 ? -14.929 -11.483 -1.615 1.00 91.81 316 ASP A C 1
ATOM 2423 O O . ASP A 1 316 ? -15.812 -10.635 -1.468 1.00 91.81 316 ASP A O 1
ATOM 2427 N N . LEU A 1 317 ? -13.657 -11.226 -1.304 1.00 93.44 317 LEU A N 1
ATOM 2428 C CA . LEU A 1 317 ? -13.176 -9.938 -0.810 1.00 93.44 317 LEU A CA 1
ATOM 2429 C C . LEU A 1 317 ? -12.564 -9.108 -1.938 1.00 93.44 317 LEU A C 1
ATOM 2431 O O . LEU A 1 317 ? -11.988 -9.635 -2.895 1.00 93.44 317 LEU A O 1
ATOM 2435 N N . LEU A 1 318 ? -12.636 -7.786 -1.782 1.00 92.75 318 LEU A N 1
ATOM 2436 C CA . LEU A 1 318 ? -12.011 -6.786 -2.643 1.00 92.75 318 LEU A CA 1
ATOM 2437 C C . LEU A 1 318 ? -12.394 -6.963 -4.115 1.00 92.75 318 LEU A C 1
ATOM 2439 O O . LEU A 1 318 ? -11.602 -7.392 -4.957 1.00 92.75 318 LEU A O 1
ATOM 2443 N N . ALA A 1 319 ? -13.620 -6.578 -4.463 1.00 90.12 319 ALA A N 1
ATOM 2444 C CA . ALA A 1 319 ? -14.027 -6.552 -5.864 1.00 90.12 319 ALA A CA 1
ATOM 2445 C C . ALA A 1 319 ? -13.045 -5.690 -6.706 1.00 90.12 319 ALA A C 1
ATOM 2447 O O . ALA A 1 319 ? -12.699 -4.582 -6.283 1.00 90.12 319 ALA A O 1
ATOM 2448 N N . PRO A 1 320 ? -12.657 -6.098 -7.934 1.00 87.88 320 PRO A N 1
ATOM 2449 C CA . PRO A 1 320 ? -11.666 -5.373 -8.749 1.00 87.88 320 PRO A CA 1
ATOM 2450 C C . PRO A 1 320 ? -12.063 -3.928 -9.078 1.00 87.88 320 PRO A C 1
ATOM 2452 O O . PRO A 1 320 ? -11.227 -3.074 -9.374 1.00 87.88 320 PRO A O 1
ATOM 2455 N N . HIS A 1 321 ? -13.363 -3.643 -9.070 1.00 86.38 321 HIS A N 1
ATOM 2456 C CA . HIS A 1 321 ? -13.930 -2.313 -9.295 1.00 86.38 321 HIS A CA 1
ATOM 2457 C C . HIS A 1 321 ? -14.505 -1.691 -8.018 1.00 86.38 321 HIS A C 1
ATOM 2459 O O . HIS A 1 321 ? -15.167 -0.655 -8.089 1.00 86.38 321 HIS A O 1
ATOM 2465 N N . GLY A 1 322 ? -14.255 -2.327 -6.874 1.00 86.19 322 GLY A N 1
ATOM 2466 C CA . GLY A 1 322 ? -14.646 -1.867 -5.556 1.00 86.19 322 GLY A CA 1
ATOM 2467 C C . GLY A 1 322 ? -13.866 -0.636 -5.114 1.00 86.19 322 GLY A C 1
ATOM 2468 O O . GLY A 1 322 ? -12.985 -0.118 -5.804 1.00 86.19 322 GLY A O 1
ATOM 2469 N N . VAL A 1 323 ? -14.219 -0.142 -3.933 1.00 87.06 323 VAL A N 1
ATOM 2470 C CA . VAL A 1 323 ? -13.676 1.118 -3.420 1.00 87.06 323 VAL A CA 1
ATOM 2471 C C . VAL A 1 323 ? -12.344 0.934 -2.689 1.00 87.06 323 VAL A C 1
ATOM 2473 O O . VAL A 1 323 ? -11.566 1.879 -2.633 1.00 87.06 323 VAL A O 1
ATOM 2476 N N . HIS A 1 324 ? -12.060 -0.258 -2.162 1.00 89.56 324 HIS A N 1
ATOM 2477 C CA . HIS A 1 324 ? -10.940 -0.509 -1.251 1.00 89.56 324 HIS A CA 1
ATOM 2478 C C . HIS A 1 324 ? -9.579 -0.600 -1.956 1.00 89.56 324 HIS A C 1
ATOM 2480 O O . HIS A 1 324 ? -8.666 0.153 -1.609 1.00 89.56 324 HIS A O 1
ATOM 2486 N N . ALA A 1 325 ? -9.472 -1.417 -3.006 1.00 91.69 325 ALA A N 1
ATOM 2487 C CA . ALA A 1 325 ? -8.257 -1.587 -3.808 1.00 91.69 325 ALA A CA 1
ATOM 2488 C C . ALA A 1 325 ? -8.600 -1.760 -5.305 1.00 91.69 325 ALA A C 1
ATOM 2490 O O . ALA A 1 325 ? -8.502 -2.857 -5.847 1.00 91.69 325 ALA A O 1
ATOM 2491 N N . PRO A 1 326 ? -9.054 -0.707 -6.008 1.00 91.12 326 PRO A N 1
ATOM 2492 C CA . PRO A 1 326 ? -9.500 -0.826 -7.391 1.00 91.12 326 PRO A CA 1
ATOM 2493 C C . PRO A 1 326 ? -8.353 -1.134 -8.359 1.00 91.12 326 PRO A C 1
ATOM 2495 O O . PRO A 1 326 ? -7.275 -0.545 -8.296 1.00 91.12 326 PRO A O 1
ATOM 2498 N N . VAL A 1 327 ? -8.626 -1.959 -9.361 1.00 89.38 327 VAL A N 1
ATOM 2499 C CA . VAL A 1 327 ? -7.772 -2.132 -10.539 1.00 89.38 327 VAL A CA 1
ATOM 2500 C C . VAL A 1 327 ? -8.424 -1.375 -11.693 1.00 89.38 327 VAL A C 1
ATOM 2502 O O . VAL A 1 327 ? -9.539 -1.694 -12.117 1.00 89.38 327 VAL A O 1
ATOM 2505 N N . GLY A 1 328 ? -7.779 -0.311 -12.179 1.00 84.69 328 GLY A N 1
ATOM 2506 C CA . GLY A 1 328 ? -8.402 0.553 -13.179 1.00 84.69 328 GLY A CA 1
ATOM 2507 C C . GLY A 1 328 ? -7.691 1.882 -13.457 1.00 84.69 328 GLY A C 1
ATOM 2508 O O . GLY A 1 328 ? -6.539 2.080 -13.079 1.00 84.69 328 GLY A O 1
ATOM 2509 N N . PRO A 1 329 ? -8.364 2.814 -14.153 1.00 80.44 329 PRO A N 1
ATOM 2510 C CA . PRO A 1 329 ? -7.742 4.044 -14.630 1.00 80.44 329 PRO A CA 1
ATOM 2511 C C . PRO A 1 329 ? -7.260 4.946 -13.485 1.00 80.44 329 PRO A C 1
ATOM 2513 O O . PRO A 1 329 ? -7.809 4.923 -12.383 1.00 80.44 329 PRO A O 1
ATOM 2516 N N . ALA A 1 330 ? -6.288 5.813 -13.790 1.00 78.25 330 ALA A N 1
ATOM 2517 C CA . ALA A 1 330 ? -5.686 6.785 -12.869 1.00 78.25 330 ALA A CA 1
ATOM 2518 C C . ALA A 1 330 ? -6.708 7.571 -12.034 1.00 78.25 330 ALA A C 1
ATOM 2520 O O . ALA A 1 330 ? -6.523 7.772 -10.836 1.00 78.25 330 ALA A O 1
ATOM 2521 N N . LEU A 1 331 ? -7.812 7.990 -12.662 1.00 79.12 331 LEU A N 1
ATOM 2522 C CA . LEU A 1 331 ? -8.870 8.754 -12.001 1.00 79.12 331 LEU A CA 1
ATOM 2523 C C . LEU A 1 331 ? -9.510 7.973 -10.846 1.00 79.12 331 LEU A C 1
ATOM 2525 O O . LEU A 1 331 ? -9.874 8.563 -9.837 1.00 79.12 331 LEU A O 1
ATOM 2529 N N . ARG A 1 332 ? -9.630 6.647 -10.983 1.00 81.62 332 ARG A N 1
ATOM 2530 C CA . ARG A 1 332 ? -10.203 5.783 -9.949 1.00 81.62 332 ARG A CA 1
ATOM 2531 C C . ARG A 1 332 ? -9.210 5.552 -8.812 1.00 81.62 332 ARG A C 1
ATOM 2533 O O . ARG A 1 332 ? -9.602 5.679 -7.662 1.00 81.62 332 ARG A O 1
ATOM 2540 N N . ILE A 1 333 ? -7.942 5.294 -9.138 1.00 83.12 333 ILE A N 1
ATOM 2541 C CA . ILE A 1 333 ? -6.862 5.095 -8.154 1.00 83.12 333 ILE A CA 1
ATOM 2542 C C . ILE A 1 333 ? -6.605 6.371 -7.334 1.00 83.12 333 ILE A C 1
ATOM 2544 O O . ILE A 1 333 ? -6.328 6.309 -6.146 1.00 83.12 333 ILE A O 1
ATOM 2548 N N . SER A 1 334 ? -6.721 7.547 -7.952 1.00 78.12 334 SER A N 1
ATOM 2549 C CA . SER A 1 334 ? -6.502 8.840 -7.280 1.00 78.12 334 SER A CA 1
ATOM 2550 C C . SER A 1 334 ? -7.750 9.404 -6.586 1.00 78.12 334 SER A C 1
ATOM 2552 O O . SER A 1 334 ? -7.670 10.430 -5.895 1.00 78.12 334 SER A O 1
ATOM 2554 N N . ALA A 1 335 ? -8.914 8.760 -6.748 1.00 79.44 335 ALA A N 1
ATOM 2555 C CA . ALA A 1 335 ? -10.178 9.246 -6.198 1.00 79.44 335 ALA A CA 1
ATOM 2556 C C . ALA A 1 335 ? -10.141 9.311 -4.663 1.00 79.44 335 ALA A C 1
ATOM 2558 O O . ALA A 1 335 ? -10.584 10.302 -4.067 1.00 79.44 335 ALA A O 1
ATOM 2559 N N . ARG A 1 336 ? -9.559 8.290 -4.025 1.00 81.38 336 ARG A N 1
ATOM 2560 C CA . ARG A 1 336 ? -9.410 8.183 -2.571 1.00 81.38 336 ARG A CA 1
ATOM 2561 C C . ARG A 1 336 ? -8.058 7.570 -2.205 1.00 81.38 336 ARG A C 1
ATOM 2563 O O . ARG A 1 336 ? -7.458 6.900 -3.033 1.00 81.38 336 ARG A O 1
ATOM 2570 N N . PRO A 1 337 ? -7.603 7.755 -0.960 1.00 86.44 337 PRO A N 1
ATOM 2571 C CA . PRO A 1 337 ? -6.509 6.961 -0.439 1.00 86.44 337 PRO A CA 1
ATOM 2572 C C . PRO A 1 337 ? -6.852 5.471 -0.428 1.00 86.44 337 PRO A C 1
ATOM 2574 O O . PRO A 1 337 ? -7.976 5.087 -0.093 1.00 86.44 337 PRO A O 1
ATOM 2577 N N . HIS A 1 338 ? -5.873 4.649 -0.789 1.00 89.75 338 HIS A N 1
ATOM 2578 C CA . HIS A 1 338 ? -5.965 3.194 -0.776 1.00 89.75 338 HIS A CA 1
ATOM 2579 C C . HIS A 1 338 ? -4.865 2.617 0.099 1.00 89.75 338 HIS A C 1
ATOM 2581 O O . HIS A 1 338 ? -3.759 3.155 0.134 1.00 89.75 338 HIS A O 1
ATOM 2587 N N . ASN A 1 339 ? -5.171 1.521 0.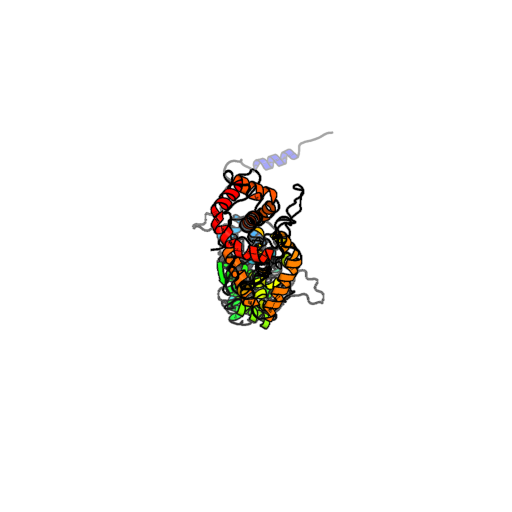787 1.00 93.38 339 ASN A N 1
ATOM 2588 C CA . ASN A 1 339 ? -4.166 0.809 1.553 1.00 93.38 339 ASN A CA 1
ATOM 2589 C C . ASN A 1 339 ? -3.178 0.119 0.584 1.00 93.38 339 ASN A C 1
ATOM 2591 O O . ASN A 1 339 ? -3.614 -0.632 -0.295 1.00 93.38 339 ASN A O 1
ATOM 2595 N N . PRO A 1 340 ? -1.858 0.337 0.724 1.00 93.31 340 PRO A N 1
ATOM 2596 C CA . PRO A 1 340 ? -0.874 -0.167 -0.231 1.00 93.31 340 PRO A CA 1
ATOM 2597 C C . PRO A 1 340 ? -0.681 -1.687 -0.158 1.00 93.31 340 PRO A C 1
ATOM 2599 O O . PRO A 1 340 ? -0.310 -2.296 -1.159 1.00 93.31 340 PRO A O 1
ATOM 2602 N N . LEU A 1 341 ? -0.950 -2.308 0.995 1.00 95.56 341 LEU A N 1
ATOM 2603 C CA . LEU A 1 341 ? -0.898 -3.760 1.151 1.00 95.56 341 LEU A CA 1
ATOM 2604 C C . LEU A 1 341 ? -2.071 -4.425 0.424 1.00 95.56 341 LEU A C 1
ATOM 2606 O O . LEU A 1 341 ? -1.856 -5.364 -0.338 1.00 95.56 341 LEU A O 1
ATOM 2610 N N . LEU A 1 342 ? -3.288 -3.889 0.578 1.00 96.06 342 LEU A N 1
ATOM 2611 C CA . LEU A 1 342 ? -4.463 -4.385 -0.150 1.00 96.06 342 LEU A CA 1
ATOM 2612 C C . LEU A 1 342 ? -4.318 -4.197 -1.665 1.00 96.06 342 LEU A C 1
ATOM 2614 O O . LEU A 1 342 ? -4.677 -5.082 -2.439 1.00 96.06 342 LEU A O 1
ATOM 2618 N N . ALA A 1 343 ? -3.738 -3.073 -2.098 1.00 94.50 343 ALA A N 1
ATOM 2619 C CA . ALA A 1 343 ? -3.402 -2.851 -3.502 1.00 94.50 343 ALA A CA 1
ATOM 2620 C C . ALA A 1 343 ? -2.437 -3.921 -4.034 1.00 94.50 343 ALA A C 1
ATOM 2622 O O . ALA A 1 343 ? -2.668 -4.464 -5.113 1.00 94.50 343 ALA A O 1
ATOM 2623 N N . ALA A 1 344 ? -1.386 -4.255 -3.277 1.00 95.25 344 ALA A N 1
ATOM 2624 C CA . ALA A 1 344 ? -0.444 -5.301 -3.659 1.00 95.25 344 ALA A CA 1
ATOM 2625 C C . ALA A 1 344 ? -1.134 -6.670 -3.779 1.00 95.25 344 ALA A C 1
ATOM 2627 O O . ALA A 1 344 ? -0.987 -7.322 -4.809 1.00 95.25 344 ALA A O 1
ATOM 2628 N N . MET A 1 345 ? -1.955 -7.066 -2.797 1.00 96.12 345 MET A N 1
ATOM 2629 C CA . MET A 1 345 ? -2.726 -8.318 -2.857 1.00 96.12 345 MET A CA 1
ATOM 2630 C C . MET A 1 345 ? -3.625 -8.376 -4.101 1.00 96.12 345 MET A C 1
ATOM 2632 O O . MET A 1 345 ? -3.593 -9.354 -4.848 1.00 96.12 345 MET A O 1
ATOM 2636 N N . GLN A 1 346 ? -4.388 -7.309 -4.368 1.00 95.38 346 GLN A N 1
ATOM 2637 C CA . GLN A 1 346 ? -5.309 -7.259 -5.505 1.00 95.38 346 GLN A CA 1
ATOM 2638 C C . GLN A 1 346 ? -4.579 -7.319 -6.852 1.00 95.38 346 GLN A C 1
ATOM 2640 O O . GLN A 1 346 ? -5.028 -7.967 -7.801 1.00 95.38 346 GLN A O 1
ATOM 2645 N N . LEU A 1 347 ? -3.450 -6.623 -6.963 1.00 95.25 347 LEU A N 1
ATOM 2646 C CA . LEU A 1 347 ? -2.652 -6.626 -8.182 1.00 95.25 347 LEU A CA 1
ATOM 2647 C C . LEU A 1 347 ? -1.953 -7.974 -8.395 1.00 95.25 347 LEU A C 1
ATOM 2649 O O . LEU A 1 347 ? -1.850 -8.401 -9.545 1.00 95.25 347 LEU A O 1
ATOM 2653 N N . THR A 1 348 ? -1.536 -8.660 -7.325 1.00 95.44 348 THR A N 1
ATOM 2654 C CA . THR A 1 348 ? -1.050 -10.048 -7.383 1.00 95.44 348 THR A CA 1
ATOM 2655 C C . THR A 1 348 ? -2.153 -10.985 -7.878 1.00 95.44 348 THR A C 1
ATOM 2657 O O . THR A 1 348 ? -1.934 -11.698 -8.856 1.00 95.44 348 THR A O 1
ATOM 2660 N N . ARG A 1 349 ? -3.364 -10.909 -7.300 1.00 94.94 349 ARG A N 1
ATOM 2661 C CA . ARG A 1 349 ? -4.546 -11.706 -7.695 1.00 94.94 349 ARG A CA 1
ATOM 2662 C C . ARG A 1 349 ? -4.837 -11.628 -9.193 1.00 94.94 349 ARG A C 1
ATOM 2664 O O . ARG A 1 349 ? -5.098 -12.635 -9.841 1.00 94.94 349 ARG A O 1
ATOM 2671 N N . HIS A 1 350 ? -4.772 -10.431 -9.774 1.00 93.81 350 HIS A N 1
ATOM 2672 C CA . HIS A 1 350 ? -5.122 -10.227 -11.183 1.00 93.81 350 HIS A CA 1
ATOM 2673 C C . HIS A 1 350 ? -3.931 -10.172 -12.136 1.00 93.81 350 HIS A C 1
ATOM 2675 O O . HIS A 1 350 ? -4.145 -9.974 -13.335 1.00 93.81 350 HIS A O 1
ATOM 2681 N N . ALA A 1 351 ? -2.699 -10.363 -11.653 1.00 93.12 351 ALA A N 1
ATOM 2682 C CA . ALA A 1 351 ? -1.484 -10.174 -12.440 1.00 93.12 351 ALA A CA 1
ATOM 2683 C C . ALA A 1 351 ? -1.560 -10.881 -13.802 1.00 93.12 351 ALA A C 1
ATOM 2685 O O . ALA A 1 351 ? -1.345 -10.240 -14.828 1.00 93.12 351 ALA A O 1
ATOM 2686 N N . GLY A 1 352 ? -1.969 -12.155 -13.837 1.00 91.06 352 GLY A N 1
ATOM 2687 C CA . GLY A 1 352 ? -2.082 -12.949 -15.069 1.00 91.06 352 GLY A CA 1
ATOM 2688 C C . GLY A 1 352 ? -3.176 -12.500 -16.052 1.00 91.06 352 GLY A C 1
ATOM 2689 O O . GLY A 1 352 ? -3.058 -12.734 -17.257 1.00 91.06 352 GLY A O 1
ATOM 2690 N N . HIS A 1 353 ? -4.216 -11.813 -15.573 1.00 92.00 353 HIS A N 1
ATOM 2691 C CA . HIS A 1 353 ? -5.354 -11.362 -16.387 1.00 92.00 353 HIS A CA 1
ATOM 2692 C C . HIS A 1 353 ? -5.200 -9.929 -16.908 1.00 92.00 353 HIS A C 1
ATOM 2694 O O . HIS A 1 353 ? -5.899 -9.521 -17.838 1.00 92.00 353 HIS A O 1
ATOM 2700 N N . LEU A 1 354 ? -4.266 -9.163 -16.345 1.00 93.62 354 LEU A N 1
ATOM 2701 C CA . LEU A 1 354 ? -3.983 -7.800 -16.770 1.00 93.62 354 LEU A CA 1
ATOM 2702 C C . LEU A 1 354 ? -3.424 -7.735 -18.200 1.00 93.62 354 LEU A C 1
ATOM 2704 O O . LEU A 1 354 ? -2.733 -8.629 -18.689 1.00 93.62 354 LEU A O 1
ATOM 2708 N N . SER A 1 355 ? -3.704 -6.626 -18.890 1.00 93.62 355 SER A N 1
ATOM 2709 C CA . SER A 1 355 ? -3.059 -6.347 -20.178 1.00 93.62 355 SER A CA 1
ATOM 2710 C C . SER A 1 355 ? -1.552 -6.101 -19.988 1.00 93.62 355 SER A C 1
ATOM 2712 O O . SER A 1 355 ? -1.161 -5.600 -18.933 1.00 93.62 355 SER A O 1
ATOM 2714 N N . PRO A 1 356 ? -0.702 -6.344 -21.007 1.00 94.94 356 PRO A N 1
ATOM 2715 C CA . PRO A 1 356 ? 0.729 -6.025 -20.947 1.00 94.94 356 PRO A CA 1
ATOM 2716 C C . PRO A 1 356 ? 1.024 -4.598 -20.464 1.00 94.94 356 PRO A C 1
ATOM 2718 O O . PRO A 1 356 ? 1.893 -4.373 -19.627 1.00 94.94 356 PRO A O 1
ATOM 2721 N N . SER A 1 357 ? 0.236 -3.625 -20.934 1.00 93.25 357 SER A N 1
ATOM 2722 C CA . SER A 1 357 ? 0.368 -2.233 -20.501 1.00 93.25 357 SER A CA 1
ATOM 2723 C C . SER A 1 357 ? 0.041 -2.050 -19.019 1.00 93.25 357 SER A C 1
ATOM 2725 O O . SER A 1 357 ? 0.714 -1.269 -18.357 1.00 93.25 357 SER A O 1
ATOM 2727 N N . ALA A 1 358 ? -0.985 -2.729 -18.501 1.00 93.44 358 ALA A N 1
ATOM 2728 C CA . ALA A 1 358 ? -1.353 -2.642 -17.090 1.00 93.44 358 ALA A CA 1
ATOM 2729 C C . ALA A 1 358 ? -0.331 -3.358 -16.194 1.00 93.44 358 ALA A C 1
ATOM 2731 O O . ALA A 1 358 ? 0.013 -2.841 -15.139 1.00 93.44 358 ALA A O 1
ATOM 2732 N N . GLN A 1 359 ? 0.213 -4.493 -16.636 1.00 95.62 359 GLN A N 1
ATOM 2733 C CA . GLN A 1 359 ? 1.272 -5.209 -15.922 1.00 95.62 359 GLN A CA 1
ATOM 2734 C C . GLN A 1 359 ? 2.548 -4.364 -15.768 1.00 95.62 359 GLN A C 1
ATOM 2736 O O . GLN A 1 359 ? 3.129 -4.332 -14.685 1.00 95.62 359 GLN A O 1
ATOM 2741 N N . LEU A 1 360 ? 2.939 -3.611 -16.806 1.00 94.75 360 LEU A N 1
ATOM 2742 C CA . LEU A 1 360 ? 4.024 -2.622 -16.722 1.00 94.75 360 LEU A CA 1
ATOM 2743 C C . LEU A 1 360 ? 3.674 -1.474 -15.766 1.00 94.75 360 LEU A C 1
ATOM 2745 O O . LEU A 1 360 ? 4.449 -1.149 -14.866 1.00 94.75 360 LEU A O 1
ATOM 2749 N N . THR A 1 361 ? 2.490 -0.876 -15.933 1.00 92.38 361 THR A N 1
ATOM 2750 C CA . THR A 1 361 ? 2.029 0.243 -15.100 1.00 92.38 361 THR A CA 1
ATOM 2751 C C . THR A 1 361 ? 1.970 -0.125 -13.615 1.00 92.38 361 THR A C 1
ATOM 2753 O O . THR A 1 361 ? 2.355 0.693 -12.788 1.00 92.38 361 THR A O 1
ATOM 2756 N N . TYR A 1 362 ? 1.542 -1.341 -13.270 1.00 92.88 362 TYR A N 1
ATOM 2757 C CA . TYR A 1 362 ? 1.434 -1.809 -11.883 1.00 92.88 362 TYR A CA 1
ATOM 2758 C C . TYR A 1 362 ? 2.640 -2.615 -11.386 1.00 92.88 362 TYR A C 1
ATOM 2760 O O . TYR A 1 362 ? 2.640 -3.100 -10.253 1.00 92.88 362 TYR A O 1
ATOM 2768 N N . ARG A 1 363 ? 3.674 -2.766 -12.223 1.00 92.88 363 ARG A N 1
ATOM 2769 C CA . ARG A 1 363 ? 4.912 -3.499 -11.913 1.00 92.88 363 ARG A CA 1
ATOM 2770 C C . ARG A 1 363 ? 4.682 -4.917 -11.392 1.00 92.88 363 ARG A C 1
ATOM 2772 O O . ARG A 1 363 ? 5.294 -5.332 -10.407 1.00 92.88 363 ARG A O 1
ATOM 2779 N N . THR A 1 364 ? 3.821 -5.683 -12.055 1.00 94.56 364 THR A N 1
ATOM 2780 C CA . THR A 1 364 ? 3.430 -7.019 -11.571 1.00 94.56 364 THR A CA 1
ATOM 2781 C C . THR A 1 364 ? 4.567 -8.040 -11.546 1.00 94.56 364 THR A C 1
ATOM 2783 O O . THR A 1 364 ? 4.465 -9.017 -10.820 1.00 94.56 364 THR A O 1
ATOM 2786 N N . ALA A 1 365 ? 5.666 -7.815 -12.274 1.00 92.38 365 ALA A N 1
ATOM 2787 C CA . ALA A 1 365 ? 6.849 -8.681 -12.224 1.00 92.38 365 ALA A CA 1
ATOM 2788 C C . ALA A 1 365 ? 7.848 -8.347 -11.102 1.00 92.38 365 ALA A C 1
ATOM 2790 O O . ALA A 1 365 ? 8.795 -9.095 -10.898 1.00 92.38 365 ALA A O 1
ATOM 2791 N N . SER A 1 366 ? 7.651 -7.256 -10.354 1.00 86.88 366 SER A N 1
ATOM 2792 C CA . SER A 1 366 ? 8.589 -6.838 -9.297 1.00 86.88 366 SER A CA 1
ATOM 2793 C C . SER A 1 366 ? 8.548 -7.705 -8.029 1.00 86.88 366 SER A C 1
ATOM 2795 O O . SER A 1 366 ? 9.285 -7.439 -7.080 1.00 86.88 366 SER A O 1
ATOM 2797 N N . GLY A 1 367 ? 7.622 -8.669 -7.955 1.00 84.19 367 GLY A N 1
ATOM 2798 C CA . GLY A 1 367 ? 7.245 -9.376 -6.722 1.00 84.19 367 GLY A CA 1
ATOM 2799 C C . GLY A 1 367 ? 6.504 -8.496 -5.704 1.00 84.19 367 GLY A C 1
ATOM 2800 O O . GLY A 1 367 ? 6.082 -8.977 -4.659 1.00 84.19 367 GLY A O 1
ATOM 2801 N N . ARG A 1 368 ? 6.355 -7.193 -5.983 1.00 86.00 368 ARG A N 1
ATOM 2802 C CA . ARG A 1 368 ? 5.727 -6.193 -5.106 1.00 86.00 368 ARG A CA 1
ATOM 2803 C C . ARG A 1 368 ? 4.884 -5.231 -5.940 1.00 86.00 368 ARG A C 1
ATOM 2805 O O . ARG A 1 368 ? 5.233 -4.046 -6.061 1.00 86.00 368 ARG A O 1
ATOM 2812 N N . PRO A 1 369 ? 3.822 -5.742 -6.585 1.00 91.94 369 PRO A N 1
ATOM 2813 C CA . PRO A 1 369 ? 2.984 -4.921 -7.438 1.00 91.94 369 PRO A CA 1
ATOM 2814 C C . PRO A 1 369 ? 2.404 -3.747 -6.653 1.00 91.94 369 PRO A C 1
ATOM 2816 O O . PRO A 1 369 ? 2.103 -3.852 -5.464 1.00 91.94 369 PRO A O 1
ATOM 2819 N N . ARG A 1 370 ? 2.265 -2.604 -7.321 1.00 90.50 370 ARG A N 1
ATOM 2820 C CA . ARG A 1 370 ? 1.809 -1.368 -6.681 1.00 90.50 370 ARG A CA 1
ATOM 2821 C C . ARG A 1 370 ? 1.152 -0.429 -7.671 1.00 90.50 370 ARG A C 1
ATOM 2823 O O . ARG A 1 370 ? 1.349 -0.541 -8.880 1.00 90.50 370 ARG A O 1
ATOM 2830 N N . TYR A 1 371 ? 0.423 0.550 -7.151 1.00 89.25 371 TYR A N 1
ATOM 2831 C CA . TYR A 1 371 ? -0.050 1.640 -7.986 1.00 89.25 371 TYR A CA 1
ATOM 2832 C C . TYR A 1 371 ? 1.109 2.536 -8.454 1.00 89.25 371 TYR A C 1
ATOM 2834 O O . TYR A 1 371 ? 2.071 2.749 -7.706 1.00 89.25 371 TYR A O 1
ATOM 2842 N N . PRO A 1 372 ? 1.034 3.049 -9.695 1.00 85.69 372 PRO A N 1
ATOM 2843 C CA . PRO A 1 372 ? 1.983 4.031 -10.207 1.00 85.69 372 PRO A CA 1
ATOM 2844 C C . PRO A 1 372 ? 1.883 5.349 -9.433 1.00 85.69 372 PRO A C 1
ATOM 2846 O O . PRO A 1 372 ? 0.858 5.646 -8.818 1.00 85.69 372 PRO A O 1
ATOM 2849 N N . ASP A 1 373 ? 2.934 6.165 -9.510 1.00 76.62 373 ASP A N 1
ATOM 2850 C CA . ASP A 1 373 ? 2.859 7.555 -9.053 1.00 76.62 373 ASP A CA 1
ATOM 2851 C C . ASP A 1 373 ? 1.842 8.335 -9.894 1.00 76.62 373 ASP A C 1
ATOM 2853 O O . ASP A 1 373 ? 1.886 8.271 -11.128 1.00 76.62 373 ASP A O 1
ATOM 2857 N N . THR A 1 374 ? 0.944 9.087 -9.258 1.00 66.62 374 THR A N 1
ATOM 2858 C CA . THR A 1 374 ? 0.008 9.953 -9.981 1.00 66.62 374 THR A CA 1
ATOM 2859 C C . THR A 1 374 ? 0.514 11.397 -10.075 1.00 66.62 374 THR A C 1
ATOM 2861 O O . THR A 1 374 ? 0.083 12.112 -10.986 1.00 66.62 374 THR A O 1
ATOM 2864 N N . ASP A 1 375 ? 1.512 11.801 -9.273 1.00 59.38 375 ASP A N 1
ATOM 2865 C CA . ASP A 1 375 ? 2.067 13.170 -9.242 1.00 59.38 375 ASP A CA 1
ATOM 2866 C C . ASP A 1 375 ? 2.776 13.541 -10.564 1.00 59.38 375 ASP A C 1
ATOM 2868 O O . ASP A 1 375 ? 2.639 14.650 -11.089 1.00 59.38 375 ASP A O 1
ATOM 2872 N N . HIS A 1 376 ? 3.466 12.584 -11.194 1.00 50.06 376 HIS A N 1
ATOM 2873 C CA . HIS A 1 376 ? 4.160 12.807 -12.472 1.00 50.06 376 HIS A CA 1
ATOM 2874 C C . HIS A 1 376 ? 3.210 12.963 -13.671 1.00 50.06 376 HIS A C 1
ATOM 2876 O O . HIS A 1 376 ? 3.536 13.658 -14.635 1.00 50.06 376 HIS A O 1
ATOM 2882 N N . SER A 1 377 ? 2.019 12.362 -13.611 1.00 44.03 377 SER A N 1
ATOM 2883 C CA . SER A 1 377 ? 1.091 12.281 -14.750 1.00 44.03 377 SER A CA 1
ATOM 2884 C C . SER A 1 377 ? 0.373 13.597 -15.092 1.00 44.03 377 SER A C 1
ATOM 2886 O O . SER A 1 377 ? -0.246 13.703 -16.149 1.00 44.03 377 SER A O 1
ATOM 2888 N N . PHE A 1 378 ? 0.497 14.627 -14.244 1.00 42.03 378 PHE A N 1
ATOM 2889 C CA . PHE A 1 378 ? -0.115 15.947 -14.451 1.00 42.03 378 PHE A CA 1
ATOM 2890 C C . PHE A 1 378 ? 0.878 17.069 -14.785 1.00 42.03 378 PHE A C 1
ATOM 2892 O O . PHE A 1 378 ? 0.464 18.223 -14.946 1.00 42.03 378 PHE A O 1
ATOM 2899 N N . ARG A 1 379 ? 2.172 16.770 -14.959 1.00 41.09 379 ARG A N 1
ATOM 2900 C CA . ARG A 1 379 ? 3.118 17.749 -15.513 1.00 41.09 379 ARG A CA 1
ATOM 2901 C C . ARG A 1 379 ? 2.861 17.903 -17.010 1.00 41.09 379 ARG A C 1
ATOM 2903 O O . ARG A 1 379 ? 3.478 17.235 -17.828 1.00 41.09 379 ARG A O 1
ATOM 2910 N N . ARG A 1 380 ? 1.937 18.795 -17.383 1.00 35.19 380 ARG A N 1
ATOM 2911 C CA . ARG A 1 380 ? 1.810 19.239 -18.778 1.00 35.19 380 ARG A CA 1
ATOM 2912 C C . ARG A 1 380 ? 3.164 19.812 -19.237 1.00 35.19 380 ARG A C 1
ATOM 2914 O O . ARG A 1 380 ? 3.631 20.752 -18.591 1.00 35.19 380 ARG A O 1
ATOM 2921 N N . PRO A 1 381 ? 3.748 19.334 -20.350 1.00 37.25 381 PRO A N 1
ATOM 2922 C CA . PRO A 1 381 ? 5.021 19.848 -20.863 1.00 37.25 381 PRO A CA 1
ATOM 2923 C C . PRO A 1 381 ? 4.990 21.332 -21.276 1.00 37.25 381 PRO A C 1
ATOM 2925 O O . PRO A 1 381 ? 6.034 21.967 -21.328 1.00 37.25 381 PRO A O 1
ATOM 2928 N N . ASN A 1 382 ? 3.805 21.922 -21.498 1.00 37.00 382 ASN A N 1
ATOM 2929 C CA . ASN A 1 382 ? 3.654 23.243 -22.131 1.00 37.00 382 ASN A CA 1
ATOM 2930 C C . ASN A 1 382 ? 2.936 24.301 -21.265 1.00 37.00 382 ASN A C 1
ATOM 2932 O O . ASN A 1 382 ? 2.083 25.033 -21.764 1.00 37.00 382 ASN A O 1
ATOM 2936 N N . ALA A 1 383 ? 3.232 24.411 -19.968 1.00 36.88 383 ALA A N 1
ATOM 2937 C CA . ALA A 1 383 ? 2.745 25.546 -19.171 1.00 36.88 383 ALA A CA 1
ATOM 2938 C C . ALA A 1 383 ? 3.791 26.674 -19.143 1.00 36.88 383 ALA A C 1
ATOM 2940 O O . ALA A 1 383 ? 4.560 26.793 -18.192 1.00 36.88 383 ALA A O 1
ATOM 2941 N N . ALA A 1 384 ? 3.794 27.509 -20.184 1.00 37.47 384 ALA A N 1
ATOM 2942 C CA . ALA A 1 384 ? 4.650 28.690 -20.333 1.00 37.47 384 ALA A CA 1
ATOM 2943 C C . ALA A 1 384 ? 4.290 29.865 -19.390 1.00 37.47 384 ALA A C 1
ATOM 2945 O O . ALA A 1 384 ? 4.710 30.994 -19.618 1.00 37.47 384 ALA A O 1
ATOM 2946 N N . THR A 1 385 ? 3.503 29.641 -18.332 1.00 33.34 385 THR A N 1
ATOM 2947 C CA . THR A 1 385 ? 3.047 30.709 -17.427 1.00 33.34 385 THR A CA 1
ATOM 2948 C C . THR A 1 385 ? 3.442 30.382 -15.979 1.00 33.34 385 THR A C 1
ATOM 2950 O O . THR A 1 385 ? 2.885 29.449 -15.391 1.00 33.34 385 THR A O 1
ATOM 2953 N N . PRO A 1 386 ? 4.403 31.113 -15.376 1.00 36.03 386 PRO A N 1
ATOM 2954 C CA . PRO A 1 386 ? 4.907 30.818 -14.030 1.00 36.03 386 PRO A CA 1
ATOM 2955 C C . PRO A 1 386 ? 3.967 31.213 -12.878 1.00 36.03 386 PRO A C 1
ATOM 2957 O O . PRO A 1 386 ? 4.204 30.807 -11.745 1.00 36.03 386 PRO A O 1
ATOM 2960 N N . THR A 1 387 ? 2.923 32.011 -13.114 1.00 34.72 387 THR A N 1
ATOM 2961 C CA . THR A 1 387 ? 2.373 32.878 -12.051 1.00 34.72 387 THR A CA 1
ATOM 2962 C C . THR A 1 387 ? 1.008 32.495 -11.479 1.00 34.72 387 THR A C 1
ATOM 2964 O O . THR A 1 387 ? 0.584 33.103 -10.504 1.00 34.72 387 THR A O 1
ATOM 2967 N N . LEU A 1 388 ? 0.337 31.452 -11.976 1.00 34.09 388 LEU A N 1
ATOM 2968 C CA . LEU A 1 388 ? -0.916 30.953 -11.377 1.00 34.09 388 LEU A CA 1
ATOM 2969 C C . LEU A 1 388 ? -0.874 29.439 -11.139 1.00 34.09 388 LEU A C 1
ATOM 2971 O O . LEU A 1 388 ? -1.785 28.690 -11.483 1.00 34.09 388 LEU A O 1
ATOM 2975 N N . ARG A 1 389 ? 0.207 28.967 -10.512 1.00 39.69 389 ARG A N 1
ATOM 2976 C CA . ARG A 1 389 ? 0.225 27.659 -9.850 1.00 39.69 389 ARG A CA 1
ATOM 2977 C C . ARG A 1 389 ? -0.254 27.845 -8.416 1.00 39.69 389 ARG A C 1
ATOM 2979 O O . ARG A 1 389 ? 0.563 27.972 -7.515 1.00 39.69 389 ARG A O 1
ATOM 2986 N N . VAL A 1 390 ? -1.565 27.821 -8.180 1.00 30.92 390 VAL A N 1
ATOM 2987 C CA . VAL A 1 390 ? -2.022 27.379 -6.856 1.00 30.92 390 VAL A CA 1
ATOM 2988 C C . VAL A 1 390 ? -1.680 25.891 -6.815 1.00 30.92 390 VAL A C 1
ATOM 2990 O O . VAL A 1 390 ? -2.241 25.139 -7.619 1.00 30.92 390 VAL A O 1
ATOM 2993 N N . PRO A 1 391 ? -0.738 25.433 -5.971 1.00 35.38 391 PRO A N 1
ATOM 2994 C CA . PRO A 1 391 ? -0.476 24.015 -5.844 1.00 35.38 391 PRO A CA 1
ATOM 2995 C C . PRO A 1 391 ? -1.786 23.419 -5.344 1.00 35.38 391 PRO A C 1
ATOM 2997 O O . PRO A 1 391 ? -2.190 23.652 -4.203 1.00 35.38 391 PRO A O 1
ATOM 3000 N N . ARG A 1 392 ? -2.496 22.669 -6.193 1.00 39.72 392 ARG A N 1
ATOM 3001 C CA . ARG A 1 392 ? -3.441 21.675 -5.688 1.00 39.72 392 ARG A CA 1
ATOM 3002 C C . ARG A 1 392 ? -2.596 20.863 -4.719 1.00 39.72 392 ARG A C 1
ATOM 3004 O O . ARG A 1 392 ? -1.672 20.220 -5.203 1.00 39.72 392 ARG A O 1
ATOM 3011 N N . LYS A 1 393 ? -2.815 21.036 -3.400 1.00 40.41 393 LYS A N 1
ATOM 3012 C CA . LYS A 1 393 ? -2.021 20.430 -2.315 1.00 40.41 393 LYS A CA 1
ATOM 3013 C C . LYS A 1 393 ? -1.513 19.097 -2.817 1.00 40.41 393 LYS A C 1
ATOM 3015 O O . LYS A 1 393 ? -2.349 18.222 -3.040 1.00 40.41 393 LYS A O 1
ATOM 3020 N N . GLN A 1 394 ? -0.209 19.031 -3.077 1.00 46.69 394 GLN A N 1
ATOM 3021 C CA . GLN A 1 394 ? 0.479 17.869 -3.612 1.00 46.69 394 GLN A CA 1
ATOM 3022 C C . GLN A 1 394 ? 0.011 16.694 -2.756 1.00 46.69 394 GLN A C 1
ATOM 3024 O O . GLN A 1 394 ? 0.350 16.606 -1.572 1.00 46.69 394 GLN A O 1
ATOM 3029 N N . ARG A 1 395 ? -0.944 15.909 -3.273 1.00 50.72 395 ARG A N 1
ATOM 3030 C CA . ARG A 1 395 ? -1.434 14.742 -2.553 1.00 50.72 395 ARG A CA 1
ATOM 3031 C C . ARG A 1 395 ? -0.234 13.831 -2.593 1.00 50.72 395 ARG A C 1
ATOM 3033 O O . ARG A 1 395 ? 0.160 13.379 -3.654 1.00 50.72 395 ARG A O 1
ATOM 3040 N N . SER A 1 396 ? 0.424 13.692 -1.454 1.00 56.00 396 SER A N 1
ATOM 3041 C CA . SER A 1 396 ? 1.556 12.801 -1.360 1.00 56.00 396 SER A CA 1
ATOM 3042 C C . SER A 1 396 ? 1.027 11.390 -1.613 1.00 56.00 396 SER A C 1
ATOM 3044 O O . SER A 1 396 ? 0.383 10.797 -0.744 1.00 56.00 396 SER A O 1
ATOM 3046 N N . ASP A 1 397 ? 1.269 10.865 -2.813 1.00 67.00 397 ASP A N 1
ATOM 3047 C CA . ASP A 1 397 ? 0.895 9.509 -3.237 1.00 67.00 397 ASP A CA 1
ATOM 3048 C C . ASP A 1 397 ? 1.675 8.424 -2.475 1.00 67.00 397 ASP A C 1
ATOM 3050 O O . ASP A 1 397 ? 1.538 7.234 -2.743 1.00 67.00 397 ASP A O 1
ATOM 3054 N N . LEU A 1 398 ? 2.455 8.817 -1.459 1.00 66.19 398 LEU A N 1
ATOM 3055 C CA . LEU A 1 398 ? 3.124 7.925 -0.515 1.00 66.19 398 LEU A CA 1
ATOM 3056 C C . LEU A 1 398 ? 2.162 6.936 0.148 1.00 66.19 398 LEU A C 1
ATOM 3058 O O . LEU A 1 398 ? 2.572 5.828 0.472 1.00 66.19 398 LEU A O 1
ATOM 3062 N N . HIS A 1 399 ? 0.892 7.304 0.322 1.00 69.94 399 HIS A N 1
ATOM 3063 C CA . HIS A 1 399 ? -0.119 6.398 0.866 1.00 69.94 399 HIS A CA 1
ATOM 3064 C C . HIS A 1 399 ? -0.429 5.211 -0.065 1.00 69.94 399 HIS A C 1
ATOM 3066 O O . HIS A 1 399 ? -0.901 4.190 0.411 1.00 69.94 399 HIS A O 1
ATOM 3072 N N . LEU A 1 400 ? -0.115 5.302 -1.363 1.00 78.00 400 LEU A N 1
ATOM 3073 C CA . LEU A 1 400 ? -0.267 4.209 -2.329 1.00 78.00 400 LEU A CA 1
ATOM 3074 C C . LEU A 1 400 ? 0.952 3.271 -2.371 1.00 78.00 400 LEU A C 1
ATOM 3076 O O . LEU A 1 400 ? 0.988 2.352 -3.192 1.00 78.00 400 LEU A O 1
ATOM 3080 N N . ARG A 1 401 ? 1.970 3.489 -1.523 1.00 80.69 401 ARG A N 1
ATOM 3081 C CA . ARG A 1 401 ? 3.228 2.730 -1.551 1.00 80.69 401 ARG A CA 1
ATOM 3082 C C . ARG A 1 401 ? 3.535 2.022 -0.240 1.00 80.69 401 ARG A C 1
ATOM 3084 O O . ARG A 1 401 ? 3.362 2.565 0.847 1.00 80.69 401 ARG A O 1
ATOM 3091 N N . LEU A 1 402 ? 4.090 0.819 -0.371 1.00 84.25 402 LEU A N 1
ATOM 3092 C CA . LEU A 1 402 ? 4.684 0.095 0.746 1.00 84.25 402 LEU A CA 1
ATOM 3093 C C . LEU A 1 402 ? 5.960 0.816 1.242 1.00 84.25 402 LEU A C 1
ATOM 3095 O O . LEU A 1 402 ? 6.699 1.375 0.425 1.00 84.25 402 LEU A O 1
ATOM 3099 N N . PRO A 1 403 ? 6.270 0.784 2.553 1.00 79.50 403 PRO A N 1
ATOM 3100 C CA . PRO A 1 403 ? 7.416 1.473 3.159 1.00 79.50 403 PRO A CA 1
ATOM 3101 C C . PRO A 1 403 ? 8.769 1.174 2.505 1.00 79.50 403 PRO A C 1
ATOM 3103 O O . PRO A 1 403 ? 9.641 2.040 2.417 1.00 79.50 403 PRO A O 1
ATOM 3106 N N . GLU A 1 404 ? 8.947 -0.053 2.033 1.00 68.19 404 GLU A N 1
ATOM 3107 C CA . GLU A 1 404 ? 10.162 -0.527 1.369 1.00 68.19 404 GLU A CA 1
ATOM 3108 C C . GLU A 1 404 ? 10.346 -0.011 -0.060 1.00 68.19 404 GLU A C 1
ATOM 3110 O O . GLU A 1 404 ? 11.454 -0.094 -0.591 1.00 68.19 404 GLU A O 1
ATOM 3115 N N . ALA A 1 405 ? 9.322 0.613 -0.657 1.00 59.12 405 ALA A N 1
ATOM 3116 C CA . ALA A 1 405 ? 9.503 1.385 -1.884 1.00 59.12 405 ALA A CA 1
ATOM 3117 C C . ALA A 1 405 ? 10.497 2.543 -1.680 1.00 59.12 405 ALA A C 1
ATOM 3119 O O . ALA A 1 405 ? 11.108 2.983 -2.647 1.00 59.12 405 ALA A O 1
ATOM 3120 N N . GLY A 1 406 ? 10.715 2.967 -0.425 1.00 53.88 406 GLY A N 1
ATOM 3121 C CA . GLY A 1 406 ? 11.693 3.970 -0.036 1.00 53.88 406 GLY A CA 1
ATOM 3122 C C . GLY A 1 406 ? 11.346 5.344 -0.601 1.00 53.88 406 GLY A C 1
ATOM 3123 O O . GLY A 1 406 ? 11.399 5.569 -1.801 1.00 53.88 406 GLY A O 1
ATOM 3124 N N . VAL A 1 407 ? 11.130 6.330 0.270 1.00 52.97 407 VAL A N 1
ATOM 3125 C CA . VAL A 1 407 ? 10.989 7.752 -0.126 1.00 52.97 407 VAL A CA 1
ATOM 3126 C C . VAL A 1 407 ? 12.197 8.250 -0.956 1.00 52.97 407 VAL A C 1
ATOM 3128 O O . VAL A 1 407 ? 12.141 9.304 -1.575 1.00 52.97 407 VAL A O 1
ATOM 3131 N N . ARG A 1 408 ? 13.297 7.482 -0.988 1.00 56.12 408 ARG A N 1
ATOM 3132 C CA . ARG A 1 408 ? 14.556 7.811 -1.662 1.00 56.12 408 ARG A CA 1
ATOM 3133 C C . ARG A 1 408 ? 14.754 7.196 -3.049 1.00 56.12 408 ARG A C 1
ATOM 3135 O O . ARG A 1 408 ? 15.709 7.606 -3.697 1.00 56.12 408 ARG A O 1
ATOM 3142 N N . ARG A 1 409 ? 13.954 6.217 -3.500 1.00 70.12 409 ARG A N 1
ATOM 3143 C CA . ARG A 1 409 ? 14.140 5.660 -4.854 1.00 70.12 409 ARG A CA 1
ATOM 3144 C C . ARG A 1 409 ? 13.288 6.455 -5.842 1.00 70.12 409 ARG A C 1
ATOM 3146 O O . ARG A 1 409 ? 12.064 6.387 -5.739 1.00 70.12 409 ARG A O 1
ATOM 3153 N N . PRO A 1 410 ? 13.900 7.216 -6.764 1.00 76.50 410 PRO A N 1
ATOM 3154 C CA . PRO A 1 410 ? 13.127 7.929 -7.764 1.00 76.50 410 P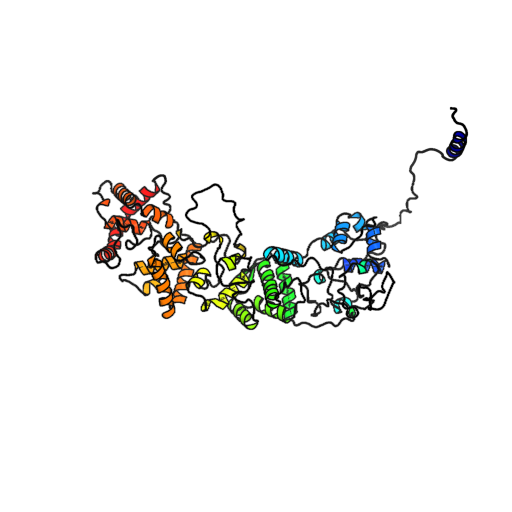RO A CA 1
ATOM 3155 C C . PRO A 1 410 ? 12.358 6.928 -8.635 1.00 76.50 410 PRO A C 1
ATOM 3157 O O . PRO A 1 410 ? 12.845 5.832 -8.928 1.00 76.50 410 PRO A O 1
ATOM 3160 N N . GLU A 1 411 ? 11.129 7.272 -9.013 1.00 78.31 411 GLU A N 1
ATOM 3161 C CA . GLU A 1 411 ? 10.414 6.503 -10.033 1.00 78.31 411 GLU A CA 1
ATOM 3162 C C . GLU A 1 411 ? 11.070 6.727 -11.404 1.00 78.31 411 GLU A C 1
ATOM 3164 O O . GLU A 1 411 ? 11.713 7.762 -11.604 1.00 78.31 411 GLU A O 1
ATOM 3169 N N . PRO A 1 412 ? 10.972 5.752 -12.327 1.00 81.88 412 PRO A N 1
ATOM 3170 C CA . PRO A 1 412 ? 11.561 5.886 -13.651 1.00 81.88 412 PRO A CA 1
ATOM 3171 C C . PRO A 1 412 ? 11.021 7.133 -14.360 1.00 81.88 412 PRO A C 1
ATOM 3173 O O . PRO A 1 412 ? 9.817 7.270 -14.574 1.00 81.88 412 PRO A O 1
ATOM 3176 N N . ASP A 1 413 ? 11.928 8.029 -14.746 1.00 85.19 413 ASP A N 1
ATOM 3177 C CA . ASP A 1 413 ? 11.622 9.192 -15.578 1.00 85.19 413 ASP A CA 1
ATOM 3178 C C . ASP A 1 413 ? 11.987 8.873 -17.037 1.00 85.19 413 ASP A C 1
ATOM 3180 O O . ASP A 1 413 ? 13.057 8.310 -17.286 1.00 85.19 413 ASP A O 1
ATOM 3184 N N . PRO A 1 414 ? 11.160 9.246 -18.029 1.00 89.38 414 PRO A N 1
ATOM 3185 C CA . PRO A 1 414 ? 11.533 9.180 -19.442 1.00 89.38 414 PRO A CA 1
ATOM 3186 C C . PRO A 1 414 ? 12.904 9.795 -19.787 1.00 89.38 414 PRO A C 1
ATOM 3188 O O . PRO A 1 414 ? 13.512 9.398 -20.782 1.00 89.38 414 PRO A O 1
ATOM 3191 N N . CYS A 1 415 ? 13.425 10.735 -18.986 1.00 91.25 415 CYS A N 1
ATOM 3192 C CA . CYS A 1 415 ? 14.765 11.299 -19.172 1.00 91.25 415 CYS A CA 1
ATOM 3193 C C . CYS A 1 415 ? 15.904 10.300 -18.911 1.00 91.25 415 CYS A C 1
ATOM 3195 O O . CYS A 1 415 ? 17.015 10.512 -19.392 1.00 91.25 415 CYS A O 1
ATOM 3197 N N . TRP A 1 416 ? 15.644 9.201 -18.200 1.00 93.19 416 TRP A N 1
ATOM 3198 C CA . TRP A 1 416 ? 16.638 8.157 -17.942 1.00 93.19 416 TRP A CA 1
ATOM 3199 C C . TRP A 1 416 ? 16.864 7.245 -19.138 1.00 93.19 416 TRP A C 1
ATOM 3201 O O . TRP A 1 416 ? 17.900 6.585 -19.229 1.00 93.19 416 TRP A O 1
ATOM 3211 N N . PHE A 1 417 ? 15.885 7.173 -20.037 1.00 94.88 417 PHE A N 1
ATOM 3212 C CA . PHE A 1 417 ? 15.913 6.215 -21.122 1.00 94.88 417 PHE A CA 1
ATOM 3213 C C . PHE A 1 417 ? 16.415 6.873 -22.414 1.00 94.88 417 PHE A C 1
ATOM 3215 O O . PHE A 1 417 ? 15.918 7.939 -22.811 1.00 94.88 417 PHE A O 1
ATOM 3222 N N . PRO A 1 418 ? 17.381 6.243 -23.100 1.00 95.31 418 PRO A N 1
ATOM 3223 C CA . PRO A 1 418 ? 17.738 6.613 -24.463 1.00 95.31 418 PRO A CA 1
ATOM 3224 C C . PRO A 1 418 ? 16.562 6.352 -25.426 1.00 95.31 418 PRO A C 1
ATOM 3226 O O . PRO A 1 418 ? 15.615 5.641 -25.089 1.00 95.31 418 PRO A O 1
ATOM 3229 N N . GLN A 1 419 ? 16.613 6.923 -26.636 1.00 93.75 419 GLN A N 1
ATOM 3230 C CA . GLN A 1 419 ? 15.579 6.695 -27.663 1.00 93.75 419 GLN A CA 1
ATOM 3231 C C . GLN A 1 419 ? 15.576 5.228 -28.137 1.00 93.75 419 GLN A C 1
ATOM 3233 O O . GLN A 1 419 ? 14.513 4.672 -28.414 1.00 93.75 419 GLN A O 1
ATOM 3238 N N . VAL A 1 420 ? 16.746 4.580 -28.166 1.00 93.38 420 VAL A N 1
ATOM 3239 C CA . VAL A 1 420 ? 16.896 3.123 -28.301 1.00 93.38 420 VAL A CA 1
ATOM 3240 C C . VAL A 1 420 ? 17.652 2.570 -27.095 1.00 93.38 420 VAL A C 1
ATOM 3242 O O . VAL A 1 420 ? 18.691 3.108 -26.723 1.00 93.38 420 VAL A O 1
ATOM 3245 N N . LEU A 1 421 ? 17.156 1.496 -26.467 1.00 93.19 421 LEU A N 1
ATOM 3246 C CA . LEU A 1 421 ? 17.849 0.901 -25.316 1.00 93.19 421 LEU A CA 1
ATOM 3247 C C . LEU A 1 421 ? 19.276 0.449 -25.647 1.00 93.19 421 LEU A C 1
ATOM 3249 O O . LEU A 1 421 ? 19.608 0.102 -26.786 1.00 93.19 421 LEU A O 1
ATOM 3253 N N . TRP A 1 422 ? 20.108 0.429 -24.606 1.00 91.38 422 TRP A N 1
ATOM 3254 C CA . TRP A 1 422 ? 21.476 -0.071 -24.678 1.00 91.38 422 TRP A CA 1
ATOM 3255 C C . TRP A 1 422 ? 21.509 -1.521 -25.179 1.00 91.38 422 TRP A C 1
ATOM 3257 O O . TRP A 1 422 ? 20.623 -2.297 -24.816 1.00 91.38 422 TRP A O 1
ATOM 3267 N N . PRO A 1 423 ? 22.524 -1.901 -25.977 1.00 87.44 423 PRO A N 1
ATOM 3268 C CA . PRO A 1 423 ? 22.733 -3.296 -26.352 1.00 87.44 423 PRO A CA 1
ATOM 3269 C C . PRO A 1 423 ? 22.781 -4.204 -25.119 1.00 87.44 423 PRO A C 1
ATOM 3271 O O . PRO A 1 423 ? 23.413 -3.852 -24.122 1.00 87.44 423 PRO A O 1
ATOM 3274 N N . GLY A 1 424 ? 22.115 -5.353 -25.176 1.00 88.50 424 GLY A N 1
ATOM 3275 C CA . GLY A 1 424 ? 22.051 -6.319 -24.082 1.00 88.50 424 GLY A CA 1
ATOM 3276 C C . GLY A 1 424 ? 21.183 -5.892 -22.895 1.00 88.50 424 GLY A C 1
ATOM 3277 O O . GLY A 1 424 ? 21.101 -6.631 -21.917 1.00 88.50 424 GLY A O 1
ATOM 3278 N N . ALA A 1 425 ? 20.508 -4.735 -22.945 1.00 91.88 425 ALA A N 1
ATOM 3279 C CA . ALA A 1 425 ? 19.656 -4.288 -21.839 1.00 91.88 425 ALA A CA 1
ATOM 3280 C C . ALA A 1 425 ? 18.443 -5.208 -21.623 1.00 91.88 425 ALA A C 1
ATOM 3282 O O . ALA A 1 425 ? 18.004 -5.368 -20.483 1.00 91.88 425 ALA A O 1
ATOM 3283 N N . LEU A 1 426 ? 17.926 -5.794 -22.710 1.00 93.62 426 LEU A N 1
ATOM 3284 C CA . LEU A 1 426 ? 16.836 -6.776 -22.731 1.00 93.62 426 LEU A CA 1
ATOM 3285 C C . LEU A 1 426 ? 17.240 -7.967 -23.627 1.00 93.62 426 LEU A C 1
ATOM 3287 O O . LEU A 1 426 ? 16.846 -8.008 -24.799 1.00 93.62 426 LEU A O 1
ATOM 3291 N N . PRO A 1 427 ? 18.062 -8.910 -23.127 1.00 91.94 427 PRO A N 1
ATOM 3292 C CA . PRO A 1 427 ? 18.638 -9.990 -23.931 1.00 91.94 427 PRO A CA 1
ATOM 3293 C C . PRO A 1 427 ? 17.588 -10.840 -24.649 1.00 91.94 427 PRO A C 1
ATOM 3295 O O . PRO A 1 427 ? 17.735 -11.127 -25.838 1.00 91.94 427 PRO A O 1
ATOM 3298 N N . SER A 1 428 ? 16.492 -11.190 -23.967 1.00 92.56 428 SER A N 1
ATOM 3299 C CA . SER A 1 428 ? 15.418 -11.985 -24.571 1.00 92.56 428 SER A CA 1
ATOM 3300 C C . SER A 1 428 ? 14.694 -11.224 -25.678 1.00 92.56 428 SER A C 1
ATOM 3302 O O . SER A 1 428 ? 14.196 -11.835 -26.622 1.00 92.56 428 SER A O 1
ATOM 3304 N N . LEU A 1 429 ? 14.627 -9.891 -25.585 1.00 90.44 429 LEU A N 1
ATOM 3305 C CA . LEU A 1 429 ? 14.021 -9.071 -26.629 1.00 90.44 429 LEU A CA 1
ATOM 3306 C C . LEU A 1 429 ? 14.921 -8.993 -27.866 1.00 90.44 429 LEU A C 1
ATOM 3308 O O . LEU A 1 429 ? 14.438 -9.095 -28.993 1.00 90.44 429 LEU A O 1
ATOM 3312 N N . GLU A 1 430 ? 16.224 -8.820 -27.656 1.00 87.31 430 GLU A N 1
ATOM 3313 C CA . GLU A 1 430 ? 17.215 -8.739 -28.731 1.00 87.31 430 GLU A CA 1
ATOM 3314 C C . GLU A 1 430 ? 17.393 -10.077 -29.452 1.00 87.31 430 GLU A C 1
ATOM 3316 O O . GLU A 1 430 ? 17.510 -10.093 -30.675 1.00 87.31 430 GLU A O 1
ATOM 3321 N N . ALA A 1 431 ? 17.297 -11.203 -28.739 1.00 87.25 431 ALA A N 1
ATOM 3322 C CA . ALA A 1 431 ? 17.354 -12.544 -29.323 1.00 87.25 431 ALA A CA 1
ATOM 3323 C C . ALA A 1 431 ? 16.245 -12.819 -30.358 1.00 87.25 431 ALA A C 1
ATOM 3325 O O . ALA A 1 431 ? 16.395 -13.699 -31.202 1.00 87.25 431 ALA A O 1
ATOM 3326 N N . ILE A 1 432 ? 15.142 -12.062 -30.331 1.00 83.94 432 ILE A N 1
ATOM 3327 C CA . ILE A 1 432 ? 14.057 -12.177 -31.318 1.00 83.94 432 ILE A CA 1
ATOM 3328 C C . ILE A 1 432 ? 14.457 -11.551 -32.661 1.00 83.94 432 ILE A C 1
ATOM 3330 O O . ILE A 1 432 ? 13.986 -12.006 -33.700 1.00 83.94 432 ILE A O 1
ATOM 3334 N N . ASN A 1 433 ? 15.326 -10.535 -32.642 1.00 75.69 433 ASN A N 1
ATOM 3335 C CA . ASN A 1 433 ? 15.847 -9.840 -33.822 1.00 75.69 433 ASN A CA 1
ATOM 3336 C C . ASN A 1 433 ? 17.370 -9.608 -33.683 1.00 75.69 433 ASN A C 1
ATOM 3338 O O . ASN A 1 433 ? 17.807 -8.457 -33.593 1.00 75.69 433 ASN A O 1
ATOM 3342 N N . PRO A 1 434 ? 18.192 -10.677 -33.676 1.00 59.31 434 PRO A N 1
ATOM 3343 C CA . PRO A 1 434 ? 19.576 -10.617 -33.200 1.00 59.31 434 PRO A CA 1
ATOM 3344 C C . PRO A 1 434 ? 20.531 -9.825 -34.105 1.00 59.31 434 PRO A C 1
ATOM 3346 O O . PRO A 1 434 ? 21.603 -9.426 -33.652 1.00 59.31 434 PRO A O 1
ATOM 3349 N N . SER A 1 435 ? 20.212 -9.596 -35.388 1.00 55.09 435 SER A N 1
ATOM 3350 C CA . SER A 1 435 ? 21.146 -8.923 -36.321 1.00 55.09 435 SER A CA 1
ATOM 3351 C C . SER A 1 435 ? 20.507 -8.308 -37.584 1.00 55.09 435 SER A C 1
ATOM 3353 O O . SER A 1 435 ? 21.216 -8.023 -38.546 1.00 55.09 435 SER A O 1
ATOM 3355 N N . GLY A 1 436 ? 19.181 -8.129 -37.630 1.00 53.84 436 GLY A N 1
ATOM 3356 C CA . GLY A 1 436 ? 18.455 -7.746 -38.854 1.00 53.84 436 GLY A CA 1
ATOM 3357 C C . GLY A 1 436 ? 18.080 -6.262 -38.982 1.00 53.84 436 GLY A C 1
ATOM 3358 O O . GLY A 1 436 ? 18.057 -5.513 -38.000 1.00 53.84 436 GLY A O 1
ATOM 3359 N N . THR A 1 437 ? 17.697 -5.872 -40.206 1.00 56.19 437 THR A N 1
ATOM 3360 C CA . THR A 1 437 ? 16.818 -4.723 -40.503 1.00 56.19 437 THR A CA 1
ATOM 3361 C C . THR A 1 437 ? 15.623 -4.756 -39.540 1.00 56.19 437 THR A C 1
ATOM 3363 O O . THR A 1 437 ? 14.783 -5.648 -39.641 1.00 56.19 437 THR A O 1
ATOM 3366 N N . GLY A 1 438 ? 15.592 -3.860 -38.545 1.00 65.62 438 GLY A N 1
ATOM 3367 C CA . GLY A 1 438 ? 14.572 -3.834 -37.478 1.00 65.62 438 GLY A CA 1
ATOM 3368 C C . GLY A 1 438 ? 15.102 -3.895 -36.033 1.00 65.62 438 GLY A C 1
ATOM 3369 O O . GLY A 1 438 ? 14.332 -3.706 -35.082 1.00 65.62 438 GLY A O 1
ATOM 3370 N N . ALA A 1 439 ? 16.411 -4.089 -35.829 1.00 78.88 439 ALA A N 1
ATOM 3371 C CA . ALA A 1 439 ? 17.042 -3.967 -34.507 1.00 78.88 439 ALA A CA 1
ATOM 3372 C C . ALA A 1 439 ? 16.801 -2.599 -33.810 1.00 78.88 439 ALA A C 1
ATOM 3374 O O . ALA A 1 439 ? 16.561 -2.588 -32.598 1.00 78.88 439 ALA A O 1
ATOM 3375 N N . PRO A 1 440 ? 16.787 -1.445 -34.514 1.00 86.44 440 PRO A N 1
ATOM 3376 C CA . PRO A 1 440 ? 16.473 -0.145 -33.904 1.00 86.44 440 PRO A CA 1
ATOM 3377 C C . PRO A 1 440 ? 15.043 -0.070 -33.385 1.00 86.44 440 PRO A C 1
ATOM 3379 O O . PRO A 1 440 ? 14.818 0.354 -32.256 1.00 86.44 440 PRO A O 1
ATOM 3382 N N . VAL A 1 441 ? 14.079 -0.547 -34.178 1.00 88.25 441 VAL A N 1
ATOM 3383 C CA . VAL A 1 441 ? 12.654 -0.571 -33.816 1.00 88.25 441 VAL A CA 1
ATOM 3384 C C . VAL A 1 441 ? 12.428 -1.433 -32.576 1.00 88.25 441 VAL A C 1
ATOM 3386 O O . VAL A 1 441 ? 11.678 -1.051 -31.681 1.00 88.25 441 VAL A O 1
ATOM 3389 N N . THR A 1 442 ? 13.118 -2.571 -32.489 1.00 88.75 442 THR A N 1
ATOM 3390 C CA . THR A 1 442 ? 13.031 -3.483 -31.341 1.00 88.75 442 THR A CA 1
ATOM 3391 C C . THR A 1 442 ? 13.560 -2.827 -30.061 1.00 88.75 442 THR A C 1
ATOM 3393 O O . THR A 1 442 ? 12.891 -2.859 -29.027 1.00 88.75 442 THR A O 1
ATOM 3396 N N . ARG A 1 443 ? 14.718 -2.156 -30.125 1.00 90.62 443 ARG A N 1
ATOM 3397 C CA . ARG A 1 443 ? 15.305 -1.455 -28.968 1.00 90.62 443 ARG A CA 1
ATOM 3398 C C . ARG A 1 443 ? 14.558 -0.170 -28.595 1.00 90.62 443 ARG A C 1
ATOM 3400 O O . ARG A 1 443 ? 14.476 0.146 -27.410 1.00 90.62 443 ARG A O 1
ATOM 3407 N N . ALA A 1 444 ? 13.963 0.530 -29.563 1.00 93.19 444 ALA A N 1
ATOM 3408 C CA . ALA A 1 444 ? 13.044 1.647 -29.319 1.00 93.19 444 ALA A CA 1
ATOM 3409 C C . ALA A 1 444 ? 11.765 1.179 -28.612 1.00 93.19 444 ALA A C 1
ATOM 3411 O O . ALA A 1 444 ? 11.309 1.798 -27.650 1.00 93.19 444 ALA A O 1
ATOM 3412 N N . ALA A 1 445 ? 11.204 0.043 -29.039 1.00 92.94 445 ALA A N 1
ATOM 3413 C CA . ALA A 1 445 ? 10.077 -0.567 -28.349 1.00 92.94 445 ALA A CA 1
ATOM 3414 C C . ALA A 1 445 ? 10.461 -0.953 -26.913 1.00 92.94 445 ALA A C 1
ATOM 3416 O O . ALA A 1 445 ? 9.713 -0.638 -25.994 1.00 92.94 445 ALA A O 1
ATOM 3417 N N . GLY A 1 446 ? 11.646 -1.535 -26.699 1.00 93.94 446 GLY A N 1
ATOM 3418 C CA . GLY A 1 446 ? 12.188 -1.783 -25.361 1.00 93.94 446 GLY A CA 1
ATOM 3419 C C . GLY A 1 446 ? 12.257 -0.519 -24.492 1.00 93.94 446 GLY A C 1
ATOM 3420 O O . GLY A 1 446 ? 11.847 -0.557 -23.332 1.00 93.94 446 GLY A O 1
ATOM 3421 N N . ALA A 1 447 ? 12.694 0.614 -25.056 1.00 95.44 447 ALA A N 1
ATOM 3422 C CA . ALA A 1 447 ? 12.760 1.893 -24.339 1.00 95.44 447 ALA A CA 1
ATOM 3423 C C . ALA A 1 447 ? 11.364 2.374 -23.922 1.00 95.44 447 ALA A C 1
ATOM 3425 O O . ALA A 1 447 ? 11.166 2.787 -22.780 1.00 95.44 447 ALA A O 1
ATOM 3426 N N . LEU A 1 448 ? 10.373 2.231 -24.809 1.00 95.56 448 LEU A N 1
ATOM 3427 C CA . LEU A 1 448 ? 8.969 2.503 -24.497 1.00 95.56 448 LEU A CA 1
ATOM 3428 C C . LEU A 1 448 ? 8.425 1.589 -23.392 1.00 95.56 448 LEU A C 1
ATOM 3430 O O . LEU A 1 448 ? 7.710 2.073 -22.515 1.00 95.56 448 LEU A O 1
ATOM 3434 N N . LEU A 1 449 ? 8.747 0.287 -23.406 1.00 95.62 449 LEU A N 1
ATOM 3435 C CA . LEU A 1 449 ? 8.336 -0.639 -22.340 1.00 95.62 449 LEU A CA 1
ATOM 3436 C C . LEU A 1 449 ? 8.915 -0.198 -20.990 1.00 95.62 449 LEU A C 1
ATOM 3438 O O . LEU A 1 449 ? 8.171 -0.113 -20.015 1.00 95.62 449 LEU A O 1
ATOM 3442 N N . ALA A 1 450 ? 10.210 0.129 -20.945 1.00 95.25 450 ALA A N 1
ATOM 3443 C CA . ALA A 1 450 ? 10.889 0.571 -19.730 1.00 95.25 450 ALA A CA 1
ATOM 3444 C C . ALA A 1 450 ? 10.336 1.906 -19.203 1.00 95.25 4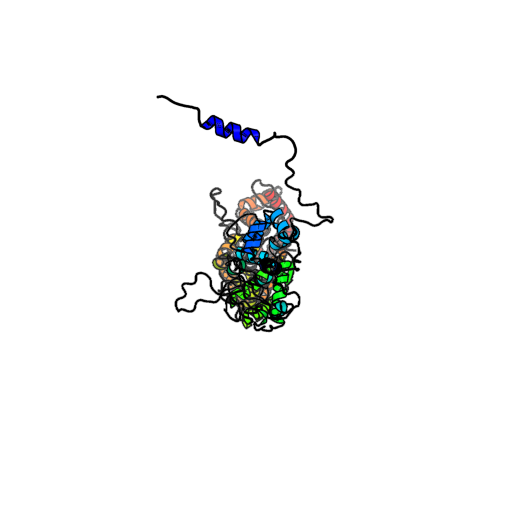50 ALA A C 1
ATOM 3446 O O . ALA A 1 450 ? 10.056 2.024 -18.012 1.00 95.25 450 ALA A O 1
ATOM 3447 N N . ALA A 1 451 ? 10.068 2.872 -20.087 1.00 93.56 451 ALA A N 1
ATOM 3448 C CA . ALA A 1 451 ? 9.452 4.150 -19.725 1.00 93.56 451 ALA A CA 1
ATOM 3449 C C . ALA A 1 451 ? 7.980 4.020 -19.278 1.00 93.56 451 ALA A C 1
ATOM 3451 O O . ALA A 1 451 ? 7.449 4.906 -18.607 1.00 93.56 451 ALA A O 1
ATOM 3452 N N . LYS A 1 452 ? 7.299 2.921 -19.638 1.00 92.94 452 LYS A N 1
ATOM 3453 C CA . LYS A 1 452 ? 5.915 2.646 -19.223 1.00 92.94 452 LYS A CA 1
ATOM 3454 C C . LYS A 1 452 ? 5.810 2.063 -17.808 1.00 92.94 452 LYS A C 1
ATOM 3456 O O . LYS A 1 452 ? 4.734 2.124 -17.202 1.00 92.94 452 LYS A O 1
ATOM 3461 N N . VAL A 1 453 ? 6.897 1.511 -17.272 1.00 93.00 453 VAL A N 1
ATOM 3462 C CA . VAL A 1 453 ? 6.949 0.937 -15.920 1.00 93.00 453 VAL A CA 1
ATOM 3463 C C . VAL A 1 453 ? 6.550 1.986 -14.882 1.00 93.00 453 VAL A C 1
ATOM 3465 O O . VAL A 1 453 ? 7.053 3.103 -14.914 1.00 93.00 453 VAL A O 1
ATOM 3468 N N . ALA A 1 454 ? 5.637 1.637 -13.967 1.00 89.00 454 ALA A N 1
ATOM 3469 C CA . ALA A 1 454 ? 5.111 2.557 -12.943 1.00 89.00 454 ALA A CA 1
ATOM 3470 C C . ALA A 1 454 ? 4.537 3.885 -13.486 1.00 89.00 454 ALA A C 1
ATOM 3472 O O . ALA A 1 454 ? 4.434 4.861 -12.745 1.00 89.00 454 ALA A O 1
ATOM 3473 N N . SER A 1 455 ? 4.116 3.924 -14.758 1.00 87.00 455 SER A N 1
ATOM 3474 C CA . SER A 1 455 ? 3.643 5.145 -15.411 1.00 87.00 455 SER A CA 1
ATOM 3475 C C . SER A 1 455 ? 2.202 5.039 -15.914 1.00 87.00 455 SER A C 1
ATOM 3477 O O . SER A 1 455 ? 1.808 4.097 -16.620 1.00 87.00 455 SER A O 1
ATOM 3479 N N . LEU A 1 456 ? 1.408 6.065 -15.595 1.00 85.44 456 LEU A N 1
ATOM 3480 C CA . LEU A 1 456 ? 0.060 6.280 -16.134 1.00 85.44 456 LEU A CA 1
ATOM 3481 C C . LEU A 1 456 ? 0.064 6.993 -17.491 1.00 85.44 456 LEU A C 1
ATOM 3483 O O . LEU A 1 456 ? -0.966 7.012 -18.162 1.00 85.44 456 LEU A O 1
ATOM 3487 N N . THR A 1 457 ? 1.210 7.529 -17.914 1.00 85.38 457 THR A N 1
ATOM 3488 C CA . THR A 1 457 ? 1.371 8.272 -19.167 1.00 85.38 457 THR A CA 1
ATOM 3489 C C . THR A 1 457 ? 0.977 7.418 -20.374 1.00 85.38 457 THR A C 1
ATOM 3491 O O . THR A 1 457 ? 1.202 6.200 -20.398 1.00 85.38 457 THR A O 1
ATOM 3494 N N . SER A 1 458 ? 0.349 8.034 -21.378 1.00 88.06 458 SER A N 1
ATOM 3495 C CA . SER A 1 458 ? -0.051 7.322 -22.592 1.00 88.06 458 SER A CA 1
ATOM 3496 C C . SER A 1 458 ? 1.177 6.886 -23.404 1.00 88.06 458 SER A C 1
ATOM 3498 O O . SER A 1 458 ? 2.239 7.500 -23.325 1.00 88.06 458 SER A O 1
ATOM 3500 N N . TRP A 1 459 ? 1.044 5.836 -24.221 1.00 91.50 459 TRP A N 1
ATOM 3501 C CA . TRP A 1 459 ? 2.132 5.408 -25.113 1.00 91.50 459 TRP A CA 1
ATOM 3502 C C . TRP A 1 459 ? 2.566 6.518 -26.081 1.00 91.50 459 TRP A C 1
ATOM 3504 O O . TRP A 1 459 ? 3.748 6.620 -26.387 1.00 91.50 459 TRP A O 1
ATOM 3514 N N . GLY A 1 460 ? 1.623 7.351 -26.541 1.00 91.06 460 GLY A N 1
ATOM 3515 C CA . GLY A 1 460 ? 1.896 8.480 -27.435 1.00 91.06 460 GLY A CA 1
ATOM 3516 C C . GLY A 1 460 ? 2.757 9.555 -26.787 1.00 91.06 460 GLY A C 1
ATOM 3517 O O . GLY A 1 460 ? 3.733 9.994 -27.389 1.00 91.06 460 GLY A O 1
ATOM 3518 N N . ASP A 1 461 ? 2.440 9.919 -25.547 1.00 90.12 461 ASP A N 1
ATOM 3519 C CA . ASP A 1 461 ? 3.214 10.917 -24.807 1.00 90.12 461 ASP A CA 1
ATOM 3520 C C . ASP A 1 461 ? 4.605 10.378 -24.447 1.00 90.12 461 ASP A C 1
ATOM 3522 O O . ASP A 1 461 ? 5.591 11.095 -24.573 1.00 90.12 461 ASP A O 1
ATOM 3526 N N . LEU A 1 462 ? 4.720 9.093 -24.081 1.00 91.44 462 LEU A N 1
ATOM 3527 C CA . LEU A 1 462 ? 6.025 8.456 -23.858 1.00 91.44 462 LEU A CA 1
ATOM 3528 C C . LEU A 1 462 ? 6.869 8.404 -25.139 1.00 91.44 462 LEU A C 1
ATOM 3530 O O . LEU A 1 462 ? 8.071 8.645 -25.085 1.00 91.44 462 LEU A O 1
ATOM 3534 N N . ALA A 1 463 ? 6.258 8.124 -26.293 1.00 93.00 463 ALA A N 1
ATOM 3535 C CA . ALA A 1 463 ? 6.962 8.174 -27.572 1.00 93.00 463 ALA A CA 1
ATOM 3536 C C . ALA A 1 463 ? 7.459 9.585 -27.885 1.00 93.00 463 ALA A C 1
ATOM 3538 O O . ALA A 1 463 ? 8.610 9.733 -28.286 1.00 93.00 463 ALA A O 1
ATOM 3539 N N . LEU A 1 464 ? 6.646 10.613 -27.631 1.00 91.12 464 LEU A N 1
ATOM 3540 C CA . LEU A 1 464 ? 7.065 12.003 -27.791 1.00 91.12 464 LEU A CA 1
ATOM 3541 C C . LEU A 1 464 ? 8.248 12.353 -26.874 1.00 91.12 464 LEU A C 1
ATOM 3543 O O . LEU A 1 464 ? 9.224 12.933 -27.337 1.00 91.12 464 LEU A O 1
ATOM 3547 N N . GLU A 1 465 ? 8.201 11.950 -25.602 1.00 90.56 465 GLU A N 1
ATOM 3548 C CA . GLU A 1 465 ? 9.280 12.187 -24.628 1.00 90.56 465 GLU A CA 1
ATOM 3549 C C . GLU A 1 465 ? 10.600 11.496 -25.010 1.00 90.56 465 GLU A C 1
ATOM 3551 O O . GLU A 1 465 ? 11.692 12.008 -24.741 1.00 90.56 465 GLU A O 1
ATOM 3556 N N . LEU A 1 466 ? 10.518 10.343 -25.678 1.00 92.94 466 LEU A N 1
ATOM 3557 C CA . LEU A 1 466 ? 11.670 9.628 -26.235 1.00 92.94 466 LEU A CA 1
ATOM 3558 C C . LEU A 1 466 ? 12.083 10.130 -27.631 1.00 92.94 466 LEU A C 1
ATOM 3560 O O . LEU A 1 466 ? 13.013 9.578 -28.211 1.00 92.94 466 LEU A O 1
ATOM 3564 N N . ALA A 1 467 ? 11.427 11.169 -28.164 1.00 92.56 467 ALA A N 1
ATOM 3565 C CA . ALA A 1 467 ? 11.574 11.660 -29.538 1.00 92.56 467 ALA A CA 1
ATOM 3566 C C . ALA A 1 467 ? 11.389 10.562 -30.604 1.00 92.56 467 ALA A C 1
ATOM 3568 O O . ALA A 1 467 ? 12.082 10.528 -31.617 1.00 92.56 467 ALA A O 1
ATOM 3569 N N . LEU A 1 468 ? 10.476 9.621 -30.369 1.00 92.00 468 LEU A N 1
ATOM 3570 C CA . LEU A 1 468 ? 10.116 8.572 -31.316 1.00 92.00 468 LEU A CA 1
ATOM 3571 C C . LEU A 1 468 ? 8.937 9.016 -32.196 1.00 92.00 468 LEU A C 1
ATOM 3573 O O . LEU A 1 468 ? 8.025 9.704 -31.726 1.00 92.00 468 LEU A O 1
ATOM 3577 N N . PRO A 1 469 ? 8.886 8.582 -33.467 1.00 86.81 469 PRO A N 1
ATOM 3578 C CA . PRO A 1 469 ? 7.751 8.877 -34.328 1.00 86.81 469 PRO A CA 1
ATOM 3579 C C . PRO A 1 469 ? 6.482 8.182 -33.817 1.00 86.81 469 PRO A C 1
ATOM 3581 O O . PRO A 1 469 ? 6.537 7.096 -33.239 1.00 86.81 469 PRO A O 1
ATOM 3584 N N . ARG A 1 470 ? 5.302 8.760 -34.089 1.00 80.81 470 ARG A N 1
ATOM 3585 C CA . ARG A 1 470 ? 4.013 8.234 -33.585 1.00 80.81 470 ARG A CA 1
ATOM 3586 C C . ARG A 1 470 ? 3.794 6.751 -33.895 1.00 80.81 470 ARG A C 1
ATOM 3588 O O . ARG A 1 470 ? 3.242 6.036 -33.062 1.00 80.81 470 ARG A O 1
ATOM 3595 N N . HIS A 1 471 ? 4.255 6.269 -35.050 1.00 81.62 471 HIS A N 1
ATOM 3596 C CA . HIS A 1 471 ? 4.105 4.865 -35.434 1.00 81.62 471 HIS A CA 1
ATOM 3597 C C . HIS A 1 471 ? 4.889 3.890 -34.534 1.00 81.62 471 HIS A C 1
ATOM 3599 O O . HIS A 1 471 ? 4.490 2.733 -34.420 1.00 81.62 471 HIS A O 1
ATOM 3605 N N . ALA A 1 472 ? 5.929 4.343 -33.819 1.00 84.19 472 ALA A N 1
ATOM 3606 C CA . ALA A 1 472 ? 6.665 3.520 -32.856 1.00 84.19 472 ALA A CA 1
ATOM 3607 C C . ALA A 1 472 ? 5.767 3.014 -31.712 1.00 84.19 472 ALA A C 1
ATOM 3609 O O . ALA A 1 472 ? 5.991 1.927 -31.178 1.00 84.19 472 ALA A O 1
ATOM 3610 N N . THR A 1 473 ? 4.697 3.750 -31.381 1.00 85.75 473 THR A N 1
ATOM 3611 C CA . THR A 1 473 ? 3.688 3.296 -30.410 1.00 85.75 473 THR A CA 1
ATOM 3612 C C . THR A 1 473 ? 2.966 2.036 -30.884 1.00 85.75 473 THR A C 1
ATOM 3614 O O . THR A 1 473 ? 2.791 1.093 -30.109 1.00 85.75 473 THR A O 1
ATOM 3617 N N . HIS A 1 474 ? 2.598 1.975 -32.168 1.00 85.50 474 HIS A N 1
ATOM 3618 C CA . HIS A 1 474 ? 1.973 0.801 -32.768 1.00 85.50 474 HIS A CA 1
ATOM 3619 C C . HIS A 1 474 ? 2.940 -0.383 -32.791 1.00 85.50 474 HIS A C 1
ATOM 3621 O O . HIS A 1 474 ? 2.519 -1.500 -32.492 1.00 85.50 474 HIS A O 1
ATOM 3627 N N . SER A 1 475 ? 4.227 -0.139 -33.054 1.00 79.75 475 SER A N 1
ATOM 3628 C CA . SER A 1 475 ? 5.270 -1.166 -32.985 1.00 79.75 475 SER A CA 1
ATOM 3629 C C . SER A 1 475 ? 5.409 -1.746 -31.576 1.00 79.75 475 SER A C 1
ATOM 3631 O O . SER A 1 475 ? 5.395 -2.965 -31.424 1.00 79.75 475 SER A O 1
ATOM 3633 N N . ALA A 1 476 ? 5.454 -0.910 -30.533 1.00 85.12 476 ALA A N 1
ATOM 3634 C CA . ALA A 1 476 ? 5.535 -1.378 -29.148 1.00 85.12 476 ALA A CA 1
ATOM 3635 C C . ALA A 1 476 ? 4.287 -2.180 -28.732 1.00 85.12 476 ALA A C 1
ATOM 3637 O O . ALA A 1 476 ? 4.395 -3.288 -28.202 1.00 85.12 476 ALA A O 1
ATOM 3638 N N . VAL A 1 477 ? 3.084 -1.681 -29.034 1.00 87.81 477 VAL A N 1
ATOM 3639 C CA . VAL A 1 477 ? 1.832 -2.393 -28.726 1.00 87.81 477 VAL A CA 1
ATOM 3640 C C . VAL A 1 477 ? 1.731 -3.704 -29.516 1.00 87.81 477 VAL A C 1
ATOM 3642 O O . VAL A 1 477 ? 1.382 -4.740 -28.948 1.00 87.81 477 VAL A O 1
ATOM 3645 N N . GLY A 1 478 ? 2.067 -3.691 -30.806 1.00 88.06 478 GLY A N 1
ATOM 3646 C CA . GLY A 1 478 ? 2.106 -4.882 -31.655 1.00 88.06 478 GLY A CA 1
ATOM 3647 C C . GLY A 1 478 ? 3.093 -5.930 -31.140 1.00 88.06 478 GLY A C 1
ATOM 3648 O O . GLY A 1 478 ? 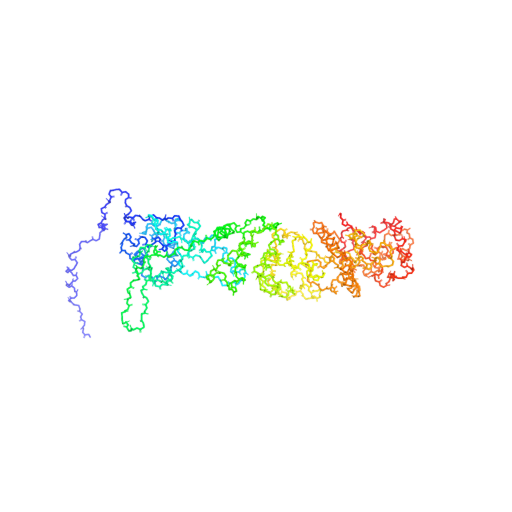2.740 -7.107 -31.040 1.00 88.06 478 GLY A O 1
ATOM 3649 N N . LEU A 1 479 ? 4.282 -5.492 -30.719 1.00 88.69 479 LEU A N 1
ATOM 3650 C CA . LEU A 1 479 ? 5.310 -6.332 -30.114 1.00 88.69 479 LEU A CA 1
ATOM 3651 C C . LEU A 1 479 ? 4.804 -7.001 -28.831 1.00 88.69 479 LEU A C 1
ATOM 3653 O O . LEU A 1 479 ? 4.900 -8.219 -28.727 1.00 88.69 479 LEU A O 1
ATOM 3657 N N . THR A 1 480 ? 4.189 -6.270 -27.892 1.00 92.06 480 THR A N 1
ATOM 3658 C CA . THR A 1 480 ? 3.657 -6.896 -26.658 1.00 92.06 480 THR A CA 1
ATOM 3659 C C . THR A 1 480 ? 2.620 -7.986 -26.948 1.00 92.06 480 THR A C 1
ATOM 3661 O O . THR A 1 480 ? 2.637 -9.046 -26.321 1.00 92.06 480 THR A O 1
ATOM 3664 N N . ARG A 1 481 ? 1.750 -7.785 -27.949 1.00 90.94 481 ARG A N 1
ATOM 3665 C CA . ARG A 1 481 ? 0.785 -8.807 -28.391 1.00 90.94 481 ARG A CA 1
ATOM 3666 C C . ARG A 1 481 ? 1.479 -10.015 -29.018 1.00 90.94 481 ARG A C 1
ATOM 3668 O O . ARG A 1 481 ? 1.073 -11.148 -28.766 1.00 90.94 481 ARG A O 1
ATOM 3675 N N . ALA A 1 482 ? 2.507 -9.795 -29.837 1.00 91.19 482 ALA A N 1
ATOM 3676 C CA . ALA A 1 482 ? 3.295 -10.870 -30.435 1.00 91.19 482 ALA A CA 1
ATOM 3677 C C . ALA A 1 482 ? 4.046 -11.687 -29.370 1.00 91.19 482 ALA A C 1
ATOM 3679 O O . ALA A 1 482 ? 3.964 -12.912 -29.382 1.00 91.19 482 ALA A O 1
ATOM 3680 N N . LEU A 1 483 ? 4.692 -11.020 -28.410 1.00 93.06 483 LEU A N 1
ATOM 3681 C CA . LEU A 1 483 ? 5.390 -11.648 -27.286 1.00 93.06 483 LEU A CA 1
ATOM 3682 C C . LEU A 1 483 ? 4.447 -12.485 -26.422 1.00 93.06 483 LEU A C 1
ATOM 3684 O O . LEU A 1 483 ? 4.791 -13.604 -26.051 1.00 93.06 483 LEU A O 1
ATOM 3688 N N . ARG A 1 484 ? 3.237 -11.980 -26.146 1.00 93.12 484 ARG A N 1
ATOM 3689 C CA . ARG A 1 484 ? 2.224 -12.724 -25.386 1.00 93.12 484 ARG A CA 1
ATOM 3690 C C . ARG A 1 484 ? 1.784 -13.991 -26.117 1.00 93.12 484 ARG A C 1
ATOM 3692 O O . ARG A 1 484 ? 1.727 -15.043 -25.496 1.00 93.12 484 ARG A O 1
ATOM 3699 N N . ARG A 1 485 ? 1.532 -13.913 -27.430 1.00 92.94 485 ARG A N 1
ATOM 3700 C CA . ARG A 1 485 ? 1.186 -15.093 -28.249 1.00 92.94 485 ARG A CA 1
ATOM 3701 C C . ARG A 1 485 ? 2.300 -16.140 -28.290 1.00 92.94 485 ARG A C 1
ATOM 3703 O O . ARG A 1 485 ? 2.004 -17.320 -28.381 1.00 92.94 485 ARG A O 1
ATOM 3710 N N . ARG A 1 486 ? 3.562 -15.709 -28.218 1.00 93.19 486 ARG A N 1
ATOM 3711 C CA . ARG A 1 486 ? 4.744 -16.587 -28.196 1.00 93.19 486 ARG A CA 1
ATOM 3712 C C . ARG A 1 486 ? 5.115 -17.095 -26.796 1.00 93.19 486 ARG A C 1
ATOM 3714 O O . ARG A 1 486 ? 6.118 -17.779 -26.668 1.00 93.19 486 ARG A O 1
ATOM 3721 N N . GLY A 1 487 ? 4.377 -16.720 -25.748 1.00 94.12 487 GLY A N 1
ATOM 3722 C CA . GLY A 1 487 ? 4.708 -17.084 -24.364 1.00 94.12 487 GLY A CA 1
ATOM 3723 C C . GLY A 1 487 ? 5.946 -16.381 -23.783 1.00 94.12 487 GLY A C 1
ATOM 3724 O O . GLY A 1 487 ? 6.331 -16.665 -22.658 1.00 94.12 487 GLY A O 1
ATOM 3725 N N . LEU A 1 488 ? 6.549 -15.426 -24.500 1.00 94.88 488 LEU A N 1
ATOM 3726 C CA . LEU A 1 488 ? 7.788 -14.741 -24.091 1.00 94.88 488 LEU A CA 1
ATOM 3727 C C . LEU A 1 488 ? 7.545 -13.521 -23.193 1.00 94.88 488 LEU A C 1
ATOM 3729 O O . LEU A 1 488 ? 8.479 -12.940 -22.648 1.00 94.88 488 LEU A O 1
ATOM 3733 N N . TRP A 1 489 ? 6.291 -13.087 -23.057 1.00 95.50 489 TRP A N 1
ATOM 3734 C CA . TRP A 1 489 ? 5.963 -11.831 -22.386 1.00 95.50 489 TRP A CA 1
ATOM 3735 C C . TRP A 1 489 ? 6.364 -11.793 -20.903 1.00 95.50 489 TRP A C 1
ATOM 3737 O O . TRP A 1 489 ? 6.864 -10.767 -20.456 1.00 95.50 489 TRP A O 1
ATOM 3747 N N . ALA A 1 490 ? 6.192 -12.888 -20.156 1.00 94.88 490 ALA A N 1
ATOM 3748 C CA . ALA A 1 490 ? 6.558 -12.931 -18.737 1.00 94.88 490 ALA A CA 1
ATOM 3749 C C . ALA A 1 490 ? 8.066 -12.701 -18.530 1.00 94.88 490 ALA A C 1
ATOM 3751 O O . ALA A 1 490 ? 8.454 -11.896 -17.684 1.00 94.88 490 ALA A O 1
ATOM 3752 N N . THR A 1 491 ? 8.901 -13.329 -19.364 1.00 95.88 491 THR A N 1
ATOM 3753 C CA . THR A 1 491 ? 10.359 -13.146 -19.365 1.00 95.88 491 THR A CA 1
ATOM 3754 C C . THR A 1 491 ? 10.736 -11.698 -19.660 1.00 95.88 491 THR A C 1
ATOM 3756 O O . THR A 1 491 ? 11.493 -11.089 -18.911 1.00 95.88 491 THR A O 1
ATOM 3759 N N . ILE A 1 492 ? 10.152 -11.107 -20.707 1.00 95.81 492 ILE A N 1
ATOM 3760 C CA . ILE A 1 492 ? 10.432 -9.717 -21.100 1.00 95.81 492 ILE A CA 1
ATOM 3761 C C . ILE A 1 492 ? 9.982 -8.734 -20.018 1.00 95.81 492 ILE A C 1
ATOM 3763 O O . ILE A 1 492 ? 10.694 -7.782 -19.712 1.00 95.81 492 ILE A O 1
ATOM 3767 N N . LEU A 1 493 ? 8.816 -8.961 -19.414 1.00 96.31 493 LEU A N 1
ATOM 3768 C CA . LEU A 1 493 ? 8.316 -8.132 -18.323 1.00 96.31 493 LEU A CA 1
ATOM 3769 C C . LEU A 1 493 ? 9.265 -8.168 -17.113 1.00 96.31 493 LEU A C 1
ATOM 3771 O O . LEU A 1 493 ? 9.526 -7.120 -16.522 1.00 96.31 493 LEU A O 1
ATOM 3775 N N . ALA A 1 494 ? 9.805 -9.343 -16.775 1.00 95.94 494 ALA A N 1
ATOM 3776 C CA . ALA A 1 494 ? 10.793 -9.498 -15.710 1.00 95.94 494 ALA A CA 1
ATOM 3777 C C . ALA A 1 494 ? 12.128 -8.807 -16.046 1.00 95.94 494 ALA A C 1
ATOM 3779 O O . ALA A 1 494 ? 12.676 -8.107 -15.196 1.00 95.94 494 ALA A O 1
ATOM 3780 N N . GLU A 1 495 ? 12.627 -8.927 -17.282 1.00 96.19 495 GLU A N 1
ATOM 3781 C CA . GLU A 1 495 ? 13.835 -8.216 -17.733 1.00 96.19 495 GLU A CA 1
ATOM 3782 C C . GLU A 1 495 ? 13.665 -6.692 -17.667 1.00 96.19 495 GLU A C 1
ATOM 3784 O O . GLU A 1 495 ? 14.553 -5.985 -17.185 1.00 96.19 495 GLU A O 1
ATOM 3789 N N . VAL A 1 496 ? 12.508 -6.182 -18.104 1.00 96.31 496 VAL A N 1
ATOM 3790 C CA . VAL A 1 496 ? 12.176 -4.753 -18.051 1.00 96.31 496 VAL A CA 1
ATOM 3791 C C . VAL A 1 496 ? 12.101 -4.260 -16.603 1.00 96.31 496 VAL A C 1
ATOM 3793 O O . VAL A 1 496 ? 12.676 -3.216 -16.286 1.00 96.31 496 VAL A O 1
ATOM 3796 N N . ASP A 1 497 ? 11.447 -5.001 -15.703 1.00 94.19 497 ASP A N 1
ATOM 3797 C CA . ASP A 1 497 ? 11.388 -4.626 -14.284 1.00 94.19 497 ASP A CA 1
ATOM 3798 C C . ASP A 1 497 ? 12.772 -4.681 -13.616 1.00 94.19 497 ASP A C 1
ATOM 3800 O O . ASP A 1 497 ? 13.127 -3.780 -12.850 1.00 94.19 497 ASP A O 1
ATOM 3804 N N . ALA A 1 498 ? 13.594 -5.678 -13.958 1.00 94.12 498 ALA A N 1
ATOM 3805 C CA . ALA A 1 498 ? 14.968 -5.792 -13.482 1.00 94.12 498 ALA A CA 1
ATOM 3806 C C . ALA A 1 498 ? 15.831 -4.614 -13.957 1.00 94.12 498 ALA A C 1
ATOM 3808 O O . ALA A 1 498 ? 16.564 -4.037 -13.150 1.00 94.12 498 ALA A O 1
ATOM 3809 N N . LEU A 1 499 ? 15.716 -4.215 -15.230 1.00 94.88 499 LEU A N 1
ATOM 3810 C CA . LEU A 1 499 ? 16.389 -3.034 -15.773 1.00 94.88 499 LEU A CA 1
ATOM 3811 C C . LEU A 1 499 ? 15.992 -1.777 -14.998 1.00 94.88 499 LEU A C 1
ATOM 3813 O O . LEU A 1 499 ? 16.863 -1.075 -14.488 1.00 94.88 499 LEU A O 1
ATOM 3817 N N . VAL A 1 500 ? 14.691 -1.513 -14.850 1.00 93.12 500 VAL A N 1
ATOM 3818 C CA . VAL A 1 500 ? 14.214 -0.338 -14.105 1.00 93.12 500 VAL A CA 1
ATOM 3819 C C . VAL A 1 500 ? 14.690 -0.381 -12.657 1.00 93.12 500 VAL A C 1
ATOM 3821 O O . VAL A 1 500 ? 15.170 0.623 -12.142 1.00 93.12 500 VAL A O 1
ATOM 3824 N N . THR A 1 501 ? 14.646 -1.540 -12.005 1.00 90.94 501 THR A N 1
ATOM 3825 C CA . THR A 1 501 ? 15.132 -1.697 -10.629 1.00 90.94 501 THR A CA 1
ATOM 3826 C C . THR A 1 501 ? 16.631 -1.410 -10.501 1.00 90.94 501 THR A C 1
ATOM 3828 O O . THR A 1 501 ? 17.040 -0.812 -9.501 1.00 90.94 501 THR A O 1
ATOM 3831 N N . ARG A 1 502 ? 17.459 -1.777 -11.493 1.00 91.94 502 ARG A N 1
ATOM 3832 C CA . ARG A 1 502 ? 18.878 -1.377 -11.541 1.00 91.94 502 ARG A CA 1
ATOM 3833 C C . ARG A 1 502 ? 19.019 0.140 -11.678 1.00 91.94 502 ARG A C 1
ATOM 3835 O O . ARG A 1 502 ? 19.726 0.748 -10.878 1.00 91.94 502 ARG A O 1
ATOM 3842 N N . LEU A 1 503 ? 18.283 0.760 -12.601 1.00 92.12 503 LEU A N 1
ATOM 3843 C CA . LEU A 1 503 ? 18.314 2.214 -12.811 1.00 92.12 503 LEU A CA 1
ATOM 3844 C C . LEU A 1 503 ? 17.819 3.005 -11.591 1.00 92.12 503 LEU A C 1
ATOM 3846 O O . LEU A 1 503 ? 18.348 4.063 -11.288 1.00 92.12 503 LEU A O 1
ATOM 3850 N N . GLN A 1 504 ? 16.857 2.488 -10.828 1.00 88.69 504 GLN A N 1
ATOM 3851 C CA . GLN A 1 504 ? 16.413 3.134 -9.586 1.00 88.69 504 GLN A CA 1
ATOM 3852 C C . GLN A 1 504 ? 17.480 3.115 -8.481 1.00 88.69 504 GLN A C 1
ATOM 3854 O O . GLN A 1 504 ? 17.450 3.963 -7.589 1.00 88.69 504 GLN A O 1
ATOM 3859 N N . LYS A 1 505 ? 18.401 2.140 -8.504 1.00 88.56 505 LYS A N 1
ATOM 3860 C CA . LYS A 1 505 ? 19.543 2.074 -7.575 1.00 88.56 505 LYS A CA 1
ATOM 3861 C C . LYS A 1 505 ? 20.696 2.956 -8.044 1.00 88.56 505 LYS A C 1
ATOM 3863 O O . LYS A 1 505 ? 21.331 3.609 -7.221 1.00 88.56 505 LYS A O 1
ATOM 3868 N N . THR A 1 506 ? 20.941 2.977 -9.349 1.00 89.44 506 THR A N 1
ATOM 3869 C CA . THR A 1 506 ? 22.015 3.746 -9.978 1.00 89.44 506 THR A CA 1
ATOM 3870 C C . THR A 1 506 ? 21.444 4.468 -11.198 1.00 89.44 506 THR A C 1
ATOM 3872 O O . THR A 1 506 ? 21.528 3.943 -12.312 1.00 89.44 506 THR A O 1
ATOM 3875 N N . PRO A 1 507 ? 20.815 5.645 -10.996 1.00 89.81 507 PRO A N 1
ATOM 3876 C CA . PRO A 1 507 ? 20.246 6.413 -12.095 1.00 89.81 507 PRO A CA 1
ATOM 3877 C C . PRO A 1 507 ? 21.318 6.786 -13.120 1.00 89.81 507 PRO A C 1
ATOM 3879 O O . PRO A 1 507 ? 22.478 6.993 -12.743 1.00 89.81 507 PRO A O 1
ATOM 3882 N N . PRO A 1 508 ? 20.957 6.894 -14.409 1.00 91.88 508 PRO A N 1
ATOM 3883 C CA . PRO A 1 508 ? 21.908 7.307 -15.426 1.00 91.88 508 PRO A CA 1
ATOM 3884 C C . PRO A 1 508 ? 22.431 8.718 -15.110 1.00 91.88 508 PRO A C 1
ATOM 3886 O O . PRO A 1 508 ? 21.646 9.603 -14.769 1.00 91.88 508 PRO A O 1
ATOM 3889 N N . PRO A 1 509 ? 23.739 8.976 -15.282 1.00 92.62 509 PRO A N 1
ATOM 3890 C CA . PRO A 1 509 ? 24.314 10.313 -15.125 1.00 92.62 509 PRO A CA 1
ATOM 3891 C C . PRO A 1 509 ? 23.978 11.251 -16.300 1.00 92.62 509 PRO A C 1
ATOM 3893 O O . PRO A 1 509 ? 24.440 12.389 -16.328 1.00 92.62 509 PRO A O 1
ATOM 3896 N N . ILE A 1 510 ? 23.228 10.762 -17.295 1.00 92.69 510 ILE A N 1
ATOM 3897 C CA . ILE A 1 510 ? 22.830 11.479 -18.507 1.00 92.69 510 ILE A CA 1
ATOM 3898 C C . ILE A 1 510 ? 21.327 11.755 -18.441 1.00 92.69 510 ILE A C 1
ATOM 3900 O O . ILE A 1 510 ? 20.534 10.829 -18.282 1.00 92.69 510 ILE A O 1
ATOM 3904 N N . ASP A 1 511 ? 20.941 13.014 -18.650 1.00 92.94 511 ASP A N 1
ATOM 3905 C CA . ASP A 1 511 ? 19.565 13.376 -18.991 1.00 92.94 511 ASP A CA 1
ATOM 3906 C C . ASP A 1 511 ? 19.372 13.230 -20.507 1.00 92.94 511 ASP A C 1
ATOM 3908 O O . ASP A 1 511 ? 19.725 14.113 -21.297 1.00 92.94 511 ASP A O 1
ATOM 3912 N N . TYR A 1 512 ? 18.829 12.090 -20.933 1.00 94.12 512 TYR A N 1
ATOM 3913 C CA . TYR A 1 512 ? 18.635 11.808 -22.352 1.00 94.12 512 TYR A CA 1
ATOM 3914 C C . TYR A 1 512 ? 17.571 12.702 -22.995 1.00 94.12 512 TYR A C 1
ATOM 3916 O O . TYR A 1 512 ? 17.613 12.911 -24.207 1.00 94.12 512 TYR A O 1
ATOM 3924 N N . ARG A 1 513 ? 16.645 13.275 -22.216 1.00 92.50 513 ARG A N 1
ATOM 3925 C CA . ARG A 1 513 ? 15.657 14.227 -22.740 1.00 92.50 513 ARG A CA 1
ATOM 3926 C C . ARG A 1 513 ? 16.366 15.494 -23.205 1.00 92.50 513 ARG A C 1
ATOM 3928 O O . ARG A 1 513 ? 16.187 15.908 -24.347 1.00 92.50 513 ARG A O 1
ATOM 3935 N N . VAL A 1 514 ? 17.234 16.053 -22.360 1.00 91.38 514 VAL A N 1
ATOM 3936 C CA . VAL A 1 514 ? 18.050 17.225 -22.710 1.00 91.38 514 VAL A CA 1
ATOM 3937 C C . VAL A 1 514 ? 18.985 16.912 -23.876 1.00 91.38 514 VAL A C 1
ATOM 3939 O O . VAL A 1 514 ? 19.087 17.713 -24.805 1.00 91.38 514 VAL A O 1
ATOM 3942 N N . ARG A 1 515 ? 19.627 15.734 -23.883 1.00 93.75 515 ARG A N 1
ATOM 3943 C CA . ARG A 1 515 ? 20.495 15.326 -25.000 1.00 93.75 515 ARG A CA 1
ATOM 3944 C C . ARG A 1 515 ? 19.752 15.278 -26.331 1.00 93.75 515 ARG A C 1
ATOM 3946 O O . ARG A 1 515 ? 20.301 15.742 -27.321 1.00 93.75 515 ARG A O 1
ATOM 3953 N N . ARG A 1 516 ? 18.515 14.774 -26.368 1.00 92.69 516 ARG A N 1
ATOM 3954 C CA . ARG A 1 516 ? 17.696 14.756 -27.592 1.00 92.69 516 ARG A CA 1
ATOM 3955 C C . ARG A 1 516 ? 17.314 16.158 -28.058 1.00 92.69 516 ARG A C 1
ATOM 3957 O O . ARG A 1 516 ? 17.428 16.425 -29.244 1.00 92.69 516 ARG A O 1
ATOM 3964 N N . VAL A 1 517 ? 16.941 17.054 -27.140 1.00 91.50 517 VAL A N 1
ATOM 3965 C CA . VAL A 1 517 ? 16.628 18.457 -27.475 1.00 91.50 517 VAL A CA 1
ATOM 3966 C C . VAL A 1 517 ? 17.844 19.165 -28.074 1.00 91.50 517 VAL A C 1
ATOM 3968 O O . VAL A 1 517 ? 17.732 19.802 -29.112 1.00 91.50 517 VAL A O 1
ATOM 3971 N N . VAL A 1 518 ? 19.022 19.022 -27.460 1.00 92.44 518 VAL A N 1
ATOM 3972 C CA . VAL A 1 518 ? 20.266 19.600 -27.999 1.00 92.44 518 VAL A CA 1
ATOM 3973 C C . VAL A 1 518 ? 20.665 18.925 -29.313 1.00 92.44 518 VAL A C 1
ATOM 3975 O O . VAL A 1 518 ? 21.143 19.588 -30.225 1.00 92.44 518 VAL A O 1
ATOM 3978 N N . GLY A 1 519 ? 20.466 17.611 -29.418 1.00 92.69 519 GLY A N 1
ATOM 3979 C CA . GLY A 1 519 ? 20.797 16.833 -30.608 1.00 92.69 519 GLY A CA 1
ATOM 3980 C C . GLY A 1 519 ? 19.872 17.068 -31.803 1.00 92.69 519 GLY A C 1
ATOM 3981 O O . GLY A 1 519 ? 20.199 16.608 -32.895 1.00 92.69 519 GLY A O 1
ATOM 3982 N N . ASP A 1 520 ? 18.748 17.762 -31.618 1.00 92.75 520 ASP A N 1
ATOM 3983 C CA . ASP A 1 520 ? 17.884 18.213 -32.713 1.00 92.75 520 ASP A CA 1
ATOM 3984 C C . ASP A 1 520 ? 18.558 19.334 -33.530 1.00 92.75 520 ASP A C 1
ATOM 3986 O O . ASP A 1 520 ? 18.399 19.410 -34.749 1.00 92.75 520 ASP A O 1
ATOM 3990 N N . ASP A 1 521 ? 19.421 20.137 -32.890 1.00 94.19 521 ASP A N 1
ATOM 3991 C CA . ASP A 1 521 ? 20.287 21.111 -33.563 1.00 94.19 521 ASP A CA 1
ATOM 3992 C C . ASP A 1 521 ? 21.539 20.427 -34.141 1.00 94.19 521 ASP A C 1
ATOM 3994 O O . ASP A 1 521 ? 22.645 20.436 -33.588 1.00 94.19 521 ASP A O 1
ATOM 3998 N N . VAL A 1 522 ? 21.354 19.805 -35.304 1.00 94.06 522 VAL A N 1
ATOM 3999 C CA . VAL A 1 522 ? 22.420 19.107 -36.036 1.00 94.06 522 VAL A CA 1
ATOM 4000 C C . VAL A 1 522 ? 23.574 20.050 -36.416 1.00 94.06 522 VAL A C 1
ATOM 4002 O O . VAL A 1 522 ? 24.729 19.618 -36.449 1.00 94.06 522 VAL A O 1
ATOM 4005 N N . ALA A 1 523 ? 23.298 21.335 -36.661 1.00 93.69 523 ALA A N 1
ATOM 4006 C CA . ALA A 1 523 ? 24.322 22.321 -37.004 1.00 93.69 523 ALA A CA 1
ATOM 4007 C C . ALA A 1 523 ? 25.240 22.616 -35.809 1.00 93.69 523 ALA A C 1
ATOM 4009 O O . ALA A 1 523 ? 26.460 22.721 -35.970 1.00 93.69 523 ALA A O 1
ATOM 4010 N N . LEU A 1 524 ? 24.681 22.674 -34.598 1.00 93.81 524 LEU A N 1
ATOM 4011 C CA . LEU A 1 524 ? 25.457 22.790 -33.367 1.00 93.81 524 LEU A CA 1
ATOM 4012 C C . LEU A 1 524 ? 26.373 21.578 -33.151 1.00 93.81 524 LEU A C 1
ATOM 4014 O O . LEU A 1 524 ? 27.543 21.751 -32.796 1.00 93.81 524 LEU A O 1
ATOM 4018 N N . LEU A 1 525 ? 25.881 20.359 -33.397 1.00 94.75 525 LEU A N 1
ATOM 4019 C CA . LEU A 1 525 ? 26.706 19.149 -33.298 1.00 94.75 525 LEU A CA 1
ATOM 4020 C C . LEU A 1 525 ? 27.833 19.129 -34.339 1.00 94.75 525 LEU A C 1
ATOM 4022 O O . LEU A 1 525 ? 28.967 18.781 -34.008 1.00 94.75 525 LEU A O 1
ATOM 4026 N N . ALA A 1 526 ? 27.546 19.542 -35.575 1.00 93.94 526 ALA A N 1
ATOM 4027 C CA . ALA A 1 526 ? 28.544 19.667 -36.634 1.00 93.94 526 ALA A CA 1
ATOM 4028 C C . ALA A 1 526 ? 29.638 20.682 -36.258 1.00 93.94 526 ALA A C 1
ATOM 4030 O O . ALA A 1 526 ? 30.826 20.364 -36.306 1.00 93.94 526 ALA A O 1
ATOM 4031 N N . LYS A 1 527 ? 29.241 21.857 -35.753 1.00 93.00 527 LYS A N 1
ATOM 4032 C CA . LYS A 1 527 ? 30.170 22.875 -35.245 1.00 93.00 527 LYS A CA 1
ATOM 4033 C C . LYS A 1 527 ? 31.043 22.348 -34.107 1.00 93.00 527 LYS A C 1
ATOM 4035 O O . LYS A 1 527 ? 32.223 22.689 -34.038 1.00 93.00 527 LYS A O 1
ATOM 4040 N N . ALA A 1 528 ? 30.488 21.530 -33.213 1.00 93.69 528 ALA A N 1
ATOM 4041 C CA . ALA A 1 528 ? 31.251 20.922 -32.129 1.00 93.69 528 ALA A CA 1
ATOM 4042 C C . ALA A 1 528 ? 32.322 19.949 -32.649 1.00 93.69 528 ALA A C 1
ATOM 4044 O O . ALA A 1 528 ? 33.440 19.958 -32.131 1.00 93.69 528 ALA A O 1
ATOM 4045 N N . LEU A 1 529 ? 32.013 19.161 -33.684 1.00 94.62 529 LEU A N 1
ATOM 4046 C CA . LEU A 1 529 ? 32.980 18.276 -34.343 1.00 94.62 529 LEU A CA 1
ATOM 4047 C C . LEU A 1 529 ? 34.098 19.062 -35.036 1.00 94.62 529 LEU A C 1
ATOM 4049 O O . LEU A 1 529 ? 35.269 18.731 -34.851 1.00 94.62 529 LEU A O 1
ATOM 4053 N N . ASP A 1 530 ? 33.766 20.130 -35.759 1.00 92.00 530 ASP A N 1
ATOM 4054 C CA . ASP A 1 530 ? 34.769 20.986 -36.406 1.00 92.00 530 ASP A CA 1
ATOM 4055 C C . ASP A 1 530 ? 35.656 21.690 -35.367 1.00 92.00 530 ASP A C 1
ATOM 4057 O O . ASP A 1 530 ? 36.881 21.702 -35.480 1.00 92.00 530 ASP A O 1
ATOM 4061 N N . CYS A 1 531 ? 35.061 22.200 -34.283 1.00 91.50 531 CYS A N 1
ATOM 4062 C CA . CYS A 1 531 ? 35.803 22.816 -33.180 1.00 91.50 531 CYS A CA 1
ATOM 4063 C C . CYS A 1 531 ? 36.715 21.833 -32.437 1.00 91.50 531 CYS A C 1
ATOM 4065 O O . CYS A 1 531 ? 37.705 22.271 -31.845 1.00 91.50 531 CYS A O 1
ATOM 4067 N N . ALA A 1 532 ? 36.373 20.544 -32.425 1.00 91.12 532 ALA A N 1
ATOM 4068 C CA . ALA A 1 532 ? 37.187 19.480 -31.847 1.00 91.12 532 ALA A CA 1
ATOM 4069 C C . ALA A 1 532 ? 38.306 19.012 -32.792 1.00 91.12 532 ALA A C 1
ATOM 4071 O O . ALA A 1 532 ? 39.294 18.448 -32.331 1.00 91.12 532 ALA A O 1
ATOM 4072 N N . GLY A 1 533 ? 38.161 19.260 -34.094 1.00 86.44 533 GLY A N 1
ATOM 4073 C CA . GLY A 1 533 ? 39.060 18.808 -35.148 1.00 86.44 533 GLY A CA 1
ATOM 4074 C C . GLY A 1 533 ? 39.860 19.909 -35.836 1.00 86.44 533 GLY A C 1
ATOM 4075 O O . GLY A 1 533 ? 40.182 19.725 -37.001 1.00 86.44 533 GLY A O 1
ATOM 4076 N N . ARG A 1 534 ? 40.163 21.028 -35.157 1.00 77.69 534 ARG A N 1
ATOM 4077 C CA . ARG A 1 534 ? 40.717 22.271 -35.753 1.00 77.69 534 ARG A CA 1
ATOM 4078 C C . ARG A 1 534 ? 41.919 22.090 -36.690 1.00 77.69 534 ARG A C 1
ATOM 4080 O O . ARG A 1 534 ? 42.083 22.905 -37.588 1.00 77.69 534 ARG A O 1
ATOM 4087 N N . ASP A 1 535 ? 42.705 21.029 -36.513 1.00 72.69 535 ASP A N 1
ATOM 4088 C CA . ASP A 1 535 ? 43.910 20.735 -37.305 1.00 72.69 535 ASP A CA 1
ATOM 4089 C C . ASP A 1 535 ? 43.669 19.723 -38.447 1.00 72.69 535 ASP A C 1
ATOM 4091 O O . ASP A 1 535 ? 44.604 19.154 -39.010 1.00 72.69 535 ASP A O 1
ATOM 4095 N N . ARG A 1 536 ? 42.406 19.432 -38.769 1.00 73.62 536 ARG A N 1
ATOM 4096 C CA . ARG A 1 536 ? 41.975 18.460 -39.782 1.00 73.62 536 ARG A CA 1
ATOM 4097 C C . ARG A 1 536 ? 40.912 19.084 -40.702 1.00 73.62 536 ARG A C 1
ATOM 4099 O O . ARG A 1 536 ? 40.266 20.056 -40.314 1.00 73.62 536 ARG A O 1
ATOM 4106 N N . PRO A 1 537 ? 40.718 18.550 -41.925 1.00 72.12 537 PRO A N 1
ATOM 4107 C CA . PRO A 1 537 ? 39.668 19.026 -42.826 1.00 72.12 537 PRO A CA 1
ATOM 4108 C C . PRO A 1 537 ? 38.276 18.969 -42.163 1.00 72.12 537 PRO A C 1
ATOM 4110 O O . PRO A 1 537 ? 38.071 18.116 -41.294 1.00 72.12 537 PRO A O 1
ATOM 4113 N N . PRO A 1 538 ? 37.317 19.829 -42.578 1.00 71.75 538 PRO A N 1
ATOM 4114 C CA . PRO A 1 538 ? 36.031 19.994 -41.897 1.00 71.75 538 PRO A CA 1
ATOM 4115 C C . PRO A 1 538 ? 35.299 18.663 -41.724 1.00 71.75 538 PRO A C 1
ATOM 4117 O O . PRO A 1 538 ? 34.904 18.020 -42.702 1.00 71.75 538 PRO A O 1
ATOM 4120 N N . TYR A 1 539 ? 35.093 18.245 -40.478 1.00 69.44 539 TYR A N 1
ATOM 4121 C CA . TYR A 1 539 ? 34.457 16.971 -40.156 1.00 69.44 539 TYR A CA 1
ATOM 4122 C C . TYR A 1 539 ? 32.945 17.008 -40.365 1.00 69.44 539 TYR A C 1
ATOM 4124 O O . TYR A 1 539 ? 32.355 15.964 -40.645 1.00 69.44 539 TYR A O 1
ATOM 4132 N N . ALA A 1 540 ? 32.333 18.196 -40.326 1.00 61.19 540 ALA A N 1
ATOM 4133 C CA . ALA A 1 540 ? 30.935 18.417 -40.693 1.00 61.19 540 ALA A CA 1
ATOM 4134 C C . ALA A 1 540 ? 30.593 17.932 -42.115 1.00 61.19 540 ALA A C 1
ATOM 4136 O O . ALA A 1 540 ? 29.451 17.562 -42.378 1.00 61.19 540 ALA A O 1
ATOM 4137 N N . SER A 1 541 ? 31.582 17.862 -43.015 1.00 70.31 541 SER A N 1
ATOM 4138 C CA . SER A 1 541 ? 31.416 17.337 -44.379 1.00 70.31 541 SER A CA 1
ATOM 4139 C C . SER A 1 541 ? 31.350 15.806 -44.463 1.00 70.31 541 SER A C 1
ATOM 4141 O O . SER A 1 541 ? 31.155 15.266 -45.550 1.00 70.31 541 SER A O 1
ATOM 4143 N N . ARG A 1 542 ? 31.507 15.088 -43.337 1.00 85.56 542 ARG A N 1
ATOM 4144 C CA . ARG A 1 542 ? 31.454 13.619 -43.256 1.00 85.56 542 ARG A CA 1
ATOM 4145 C C . ARG A 1 542 ? 30.186 13.170 -42.514 1.00 85.56 542 ARG A C 1
ATOM 4147 O O . ARG A 1 542 ? 30.232 12.993 -41.292 1.00 85.56 542 ARG A O 1
ATOM 4154 N N . PRO A 1 543 ? 29.069 12.923 -43.228 1.00 89.88 543 PRO A N 1
ATOM 4155 C CA . PRO A 1 543 ? 27.779 12.578 -42.630 1.00 89.88 543 PRO A CA 1
ATOM 4156 C C . PRO A 1 543 ? 27.836 11.412 -41.641 1.00 89.88 543 PRO A C 1
ATOM 4158 O O . PRO A 1 543 ? 27.159 11.445 -40.620 1.00 89.88 543 PRO A O 1
ATOM 4161 N N . ASP A 1 544 ? 28.677 10.407 -41.887 1.00 92.94 544 ASP A N 1
ATOM 4162 C CA . ASP A 1 544 ? 28.783 9.235 -41.011 1.00 92.94 544 ASP A CA 1
ATOM 4163 C C . ASP A 1 544 ? 29.429 9.545 -39.653 1.00 92.94 544 ASP A C 1
ATOM 4165 O O . ASP A 1 544 ? 29.058 8.945 -38.642 1.00 92.94 544 ASP A O 1
ATOM 4169 N N . LEU A 1 545 ? 30.344 10.521 -39.590 1.00 93.81 545 LEU A N 1
ATOM 4170 C CA . LEU A 1 545 ? 30.908 10.976 -38.315 1.00 93.81 545 LEU A CA 1
ATOM 4171 C C . LEU A 1 545 ? 29.860 11.723 -37.498 1.00 93.81 545 LEU A C 1
ATOM 4173 O O . LEU A 1 545 ? 29.716 11.471 -36.303 1.00 93.81 545 LEU A O 1
ATOM 4177 N N . LEU A 1 546 ? 29.104 12.604 -38.158 1.00 95.12 546 LEU A N 1
ATOM 4178 C CA . LEU A 1 546 ? 28.031 13.367 -37.532 1.00 95.12 546 LEU A CA 1
ATOM 4179 C C . LEU A 1 546 ? 26.908 12.452 -37.029 1.00 95.12 546 LEU A C 1
ATOM 4181 O O . LEU A 1 546 ? 26.502 12.564 -35.874 1.00 95.12 546 LEU A O 1
ATOM 4185 N N . ARG A 1 547 ? 26.475 11.488 -37.852 1.00 96.12 547 ARG A N 1
ATOM 4186 C CA . ARG A 1 547 ? 25.518 10.435 -37.475 1.00 96.12 547 ARG A CA 1
ATOM 4187 C C . ARG A 1 547 ? 25.993 9.667 -36.250 1.00 96.12 547 ARG A C 1
ATOM 4189 O O . ARG A 1 547 ? 25.246 9.527 -35.286 1.00 96.12 547 ARG A O 1
ATOM 4196 N N . ARG A 1 548 ? 27.247 9.201 -36.251 1.00 95.44 548 ARG A N 1
ATOM 4197 C CA . ARG A 1 548 ? 27.771 8.410 -35.135 1.00 95.44 548 ARG A CA 1
ATOM 4198 C C . ARG A 1 548 ? 27.922 9.227 -33.854 1.00 95.44 548 ARG A C 1
ATOM 4200 O O . ARG A 1 548 ? 27.609 8.723 -32.776 1.00 95.44 548 ARG A O 1
ATOM 4207 N N . PHE A 1 549 ? 28.369 10.476 -33.959 1.00 96.81 549 PHE A N 1
ATOM 4208 C CA . PHE A 1 549 ? 28.426 11.383 -32.818 1.00 96.81 549 PHE A CA 1
ATOM 4209 C C . PHE A 1 549 ? 27.031 11.623 -32.230 1.00 96.81 549 PHE A C 1
ATOM 4211 O O . PHE A 1 549 ? 26.859 11.515 -31.016 1.00 96.81 549 PHE A O 1
ATOM 4218 N N . TRP A 1 550 ? 26.029 11.857 -33.083 1.00 96.62 550 TRP A N 1
ATOM 4219 C CA . TRP A 1 550 ? 24.638 12.028 -32.667 1.00 96.62 550 TRP A CA 1
ATOM 4220 C C . TRP A 1 550 ? 24.080 10.786 -31.954 1.00 96.62 550 TRP A C 1
ATOM 4222 O O . TRP A 1 550 ? 23.491 10.934 -30.883 1.00 96.62 550 TRP A O 1
ATOM 4232 N N . GLU A 1 551 ? 24.309 9.568 -32.471 1.00 95.62 551 GLU A N 1
ATOM 4233 C CA . GLU A 1 551 ? 23.862 8.319 -31.818 1.00 95.62 551 GLU A CA 1
ATOM 4234 C C . GLU A 1 551 ? 24.441 8.179 -30.404 1.00 95.62 551 GLU A C 1
ATOM 4236 O O . GLU A 1 551 ? 23.720 7.879 -29.453 1.00 95.62 551 GLU A O 1
ATOM 4241 N N . LEU A 1 552 ? 25.749 8.420 -30.253 1.00 95.44 552 LEU A N 1
ATOM 4242 C CA . LEU A 1 552 ? 26.434 8.324 -28.962 1.00 95.44 552 LEU A CA 1
ATOM 4243 C C . LEU A 1 552 ? 25.943 9.387 -27.979 1.00 95.44 552 LEU A C 1
ATOM 4245 O O . LEU A 1 552 ? 25.728 9.084 -26.810 1.00 95.44 552 LEU A O 1
ATOM 4249 N N . PHE A 1 553 ? 25.753 10.615 -28.462 1.00 95.88 553 PHE A N 1
ATOM 4250 C CA . PHE A 1 553 ? 25.367 11.760 -27.647 1.00 95.88 553 PHE A CA 1
ATOM 4251 C C . PHE A 1 553 ? 23.913 11.691 -27.162 1.00 95.88 553 PHE A C 1
ATOM 4253 O O . PHE A 1 553 ? 23.637 12.078 -26.025 1.00 95.88 553 PHE A O 1
ATOM 4260 N N . THR A 1 554 ? 22.989 11.226 -28.010 1.00 94.81 554 THR A N 1
ATOM 4261 C CA . THR A 1 554 ? 21.541 11.190 -27.726 1.00 94.81 554 THR A CA 1
ATOM 4262 C C . THR A 1 554 ? 21.039 9.839 -27.216 1.00 94.81 554 THR A C 1
ATOM 4264 O O . THR A 1 554 ? 19.912 9.757 -26.724 1.00 94.81 554 THR A O 1
ATOM 4267 N N . GLY A 1 555 ? 21.833 8.771 -27.353 1.00 93.88 555 GLY A N 1
ATOM 4268 C CA . GLY A 1 555 ? 21.339 7.401 -27.198 1.00 93.88 555 GLY A CA 1
ATOM 4269 C C . GLY A 1 555 ? 20.286 7.032 -28.254 1.00 93.88 555 GLY A C 1
ATOM 4270 O O . GLY A 1 555 ? 19.421 6.193 -28.009 1.00 93.88 555 GLY A O 1
ATOM 4271 N N . GLY A 1 556 ? 20.284 7.721 -29.393 1.00 93.31 556 GLY A N 1
ATOM 4272 C CA . GLY A 1 556 ? 19.380 7.475 -30.506 1.00 93.31 556 GLY A CA 1
ATOM 4273 C C . GLY A 1 556 ? 19.935 6.510 -31.539 1.00 93.31 556 GLY A C 1
ATOM 4274 O O . GLY A 1 556 ? 21.074 6.049 -31.461 1.00 93.31 556 GLY A O 1
ATOM 4275 N N . ASP A 1 557 ? 19.095 6.216 -32.522 1.00 93.88 557 ASP A N 1
ATOM 4276 C CA . ASP A 1 557 ? 19.487 5.521 -33.744 1.00 93.88 557 ASP A CA 1
ATOM 4277 C C . ASP A 1 557 ? 19.133 6.418 -34.926 1.00 93.88 557 ASP A C 1
ATOM 4279 O O . ASP A 1 557 ? 18.076 7.054 -34.928 1.00 93.88 557 ASP A O 1
ATOM 4283 N N . VAL A 1 558 ? 20.017 6.509 -35.920 1.00 93.69 558 VAL A N 1
ATOM 4284 C CA . VAL A 1 558 ? 19.832 7.429 -37.056 1.00 93.69 558 VAL A CA 1
ATOM 4285 C C . VAL A 1 558 ? 18.569 7.125 -37.869 1.00 93.69 558 VAL A C 1
ATOM 4287 O O . VAL A 1 558 ? 18.103 7.991 -38.601 1.00 93.69 558 VAL A O 1
ATOM 4290 N N . ALA A 1 559 ? 17.948 5.956 -37.693 1.00 91.88 559 ALA A N 1
ATOM 4291 C CA . ALA A 1 559 ? 16.608 5.673 -38.213 1.00 91.88 559 ALA A CA 1
ATOM 4292 C C . ALA A 1 559 ? 15.506 6.603 -37.671 1.00 91.88 559 ALA A C 1
ATOM 4294 O O . ALA A 1 559 ? 14.493 6.815 -38.337 1.00 91.88 559 ALA A O 1
ATOM 4295 N N . PHE A 1 560 ? 15.706 7.174 -36.483 1.00 92.06 560 PHE A N 1
ATOM 4296 C CA . PHE A 1 560 ? 14.771 8.073 -35.802 1.00 92.06 560 PHE A CA 1
ATOM 4297 C C . PHE A 1 560 ? 15.360 9.472 -35.566 1.00 92.06 560 PHE A C 1
ATOM 4299 O O . PHE A 1 560 ? 14.820 10.237 -34.767 1.00 92.06 560 PHE A O 1
ATOM 4306 N N . GLY A 1 561 ? 16.491 9.787 -36.203 1.00 91.50 561 GLY A N 1
ATOM 4307 C CA . GLY A 1 561 ? 17.156 11.077 -36.053 1.00 91.50 561 GLY A CA 1
ATOM 4308 C C . GLY A 1 561 ? 16.471 12.211 -36.827 1.00 91.50 561 GLY A C 1
ATOM 4309 O O . GLY A 1 561 ? 15.555 11.968 -37.619 1.00 91.50 561 GLY A O 1
ATOM 4310 N N . PRO A 1 562 ? 16.935 13.459 -36.644 1.00 92.00 562 PRO A N 1
ATOM 4311 C CA . PRO A 1 562 ? 16.511 14.595 -37.453 1.00 92.00 562 PRO A CA 1
ATOM 4312 C C . PRO A 1 562 ? 16.732 14.348 -38.948 1.00 92.00 562 PRO A C 1
ATOM 4314 O O . PRO A 1 562 ? 17.694 13.685 -39.347 1.00 92.00 562 PRO A O 1
ATOM 4317 N N . GLN A 1 563 ? 15.883 14.943 -39.790 1.00 90.06 563 GLN A N 1
ATOM 4318 C CA . GLN A 1 563 ? 15.873 14.720 -41.243 1.00 90.06 563 GLN A CA 1
ATOM 4319 C C . GLN A 1 563 ? 17.251 14.901 -41.905 1.00 90.06 563 GLN A C 1
ATOM 4321 O O . GLN A 1 563 ? 17.571 14.179 -42.844 1.00 90.06 563 GLN A O 1
ATOM 4326 N N . ALA A 1 564 ? 18.081 15.817 -41.397 1.00 90.00 564 ALA A N 1
ATOM 4327 C CA . ALA A 1 564 ? 19.417 16.093 -41.927 1.00 90.00 564 ALA A CA 1
ATOM 4328 C C . ALA A 1 564 ? 20.405 14.914 -41.804 1.00 90.00 564 ALA A C 1
ATOM 4330 O O . ALA A 1 564 ? 21.347 14.824 -42.588 1.00 90.00 564 ALA A O 1
ATOM 4331 N N . ILE A 1 565 ? 20.208 14.012 -40.837 1.00 91.94 565 ILE A N 1
ATOM 4332 C CA . ILE A 1 565 ? 21.096 12.861 -40.596 1.00 91.94 565 ILE A CA 1
ATOM 4333 C C . ILE A 1 565 ? 20.389 11.509 -40.715 1.00 91.94 565 ILE A C 1
ATOM 4335 O O . ILE A 1 565 ? 21.067 10.477 -40.706 1.00 91.94 565 ILE A O 1
ATOM 4339 N N . ALA A 1 566 ? 19.060 11.513 -40.833 1.00 92.38 566 ALA A N 1
ATOM 4340 C CA . ALA A 1 566 ? 18.246 10.313 -40.795 1.00 92.38 566 ALA A CA 1
ATOM 4341 C C . ALA A 1 566 ? 18.524 9.361 -41.967 1.00 92.38 566 ALA A C 1
ATOM 4343 O O . ALA A 1 566 ? 18.619 9.775 -43.122 1.00 92.38 566 ALA A O 1
ATOM 4344 N N . LEU A 1 567 ? 18.591 8.063 -41.670 1.00 91.69 567 LEU A N 1
ATOM 4345 C CA . LEU A 1 567 ? 18.704 6.990 -42.659 1.00 91.69 567 LEU A CA 1
ATOM 4346 C C . LEU A 1 567 ? 17.581 5.982 -42.419 1.00 91.69 567 LEU A C 1
ATOM 4348 O O . LEU A 1 567 ? 17.481 5.443 -41.325 1.00 91.69 567 LEU A O 1
ATOM 4352 N N . LYS A 1 568 ? 16.745 5.702 -43.425 1.00 85.62 568 LYS A N 1
ATOM 4353 C CA . LYS A 1 568 ? 15.652 4.725 -43.275 1.00 85.62 568 LYS A CA 1
ATOM 4354 C C . LYS A 1 568 ? 16.214 3.334 -42.965 1.00 85.62 568 LYS A C 1
ATOM 4356 O O . LYS A 1 568 ? 17.112 2.873 -43.663 1.00 85.62 568 LYS A O 1
ATOM 4361 N N . ASP A 1 569 ? 15.655 2.663 -41.964 1.00 77.50 569 ASP A N 1
ATOM 4362 C CA . ASP A 1 569 ? 16.128 1.373 -41.437 1.00 77.50 569 ASP A CA 1
ATOM 4363 C C . ASP A 1 569 ? 16.092 0.214 -42.450 1.00 77.50 569 ASP A C 1
ATOM 4365 O O . ASP A 1 569 ? 16.799 -0.781 -42.286 1.00 77.50 569 ASP A O 1
ATOM 4369 N N . ASN A 1 570 ? 15.298 0.354 -43.511 1.00 78.62 570 ASN A N 1
ATOM 4370 C CA . ASN A 1 570 ? 15.182 -0.589 -44.620 1.00 78.62 570 ASN A CA 1
ATOM 4371 C C . ASN A 1 570 ? 16.072 -0.257 -45.835 1.00 78.62 570 ASN A C 1
ATOM 4373 O O . ASN A 1 570 ? 15.976 -0.939 -46.855 1.00 78.62 570 ASN A O 1
ATOM 4377 N N . ASN A 1 571 ? 16.920 0.776 -45.756 1.00 86.06 571 ASN A N 1
ATOM 4378 C CA . ASN A 1 571 ? 17.797 1.194 -46.853 1.00 86.06 571 ASN A CA 1
ATOM 4379 C C . ASN A 1 571 ? 19.203 0.555 -46.754 1.00 86.06 571 ASN A C 1
ATOM 4381 O O . ASN A 1 571 ? 19.743 0.356 -45.664 1.00 86.06 571 ASN A O 1
ATOM 4385 N N . ALA A 1 572 ? 19.832 0.300 -47.904 1.00 87.00 572 ALA A N 1
ATOM 4386 C CA . ALA A 1 572 ? 21.224 -0.129 -48.011 1.00 87.00 572 ALA A CA 1
ATOM 4387 C C . ALA A 1 572 ? 22.196 0.854 -47.335 1.00 87.00 572 ALA A C 1
ATOM 4389 O O . ALA A 1 572 ? 23.141 0.417 -46.681 1.00 87.00 572 ALA A O 1
ATOM 4390 N N . ASP A 1 573 ? 21.934 2.163 -47.413 1.00 89.31 573 ASP A N 1
ATOM 4391 C CA . ASP A 1 573 ? 22.758 3.184 -46.742 1.00 89.31 573 ASP A CA 1
ATOM 4392 C C . ASP A 1 573 ? 22.768 3.001 -45.221 1.00 89.31 573 ASP A C 1
ATOM 4394 O O . ASP A 1 573 ? 23.820 3.074 -44.585 1.00 89.31 573 ASP A O 1
ATOM 4398 N N . TYR A 1 574 ? 21.604 2.693 -44.639 1.00 91.12 574 TYR A N 1
ATOM 4399 C CA . TYR A 1 574 ? 21.494 2.382 -43.217 1.00 91.12 574 TYR A CA 1
ATOM 4400 C C . TYR A 1 574 ? 22.270 1.110 -42.876 1.00 91.12 574 TYR A C 1
ATOM 4402 O O . TYR A 1 574 ? 23.038 1.098 -41.919 1.00 91.12 574 TYR A O 1
ATOM 4410 N N . ALA A 1 575 ? 22.120 0.050 -43.675 1.00 87.88 575 ALA A N 1
ATOM 4411 C CA . ALA A 1 575 ? 22.831 -1.208 -43.453 1.00 87.88 575 ALA A CA 1
ATOM 4412 C C . ALA A 1 575 ? 24.360 -1.038 -43.531 1.00 87.88 575 ALA A C 1
ATOM 4414 O O . ALA A 1 575 ? 25.089 -1.613 -42.721 1.00 87.88 575 ALA A O 1
ATOM 4415 N N . ASN A 1 576 ? 24.850 -0.227 -44.471 1.00 90.44 576 ASN A N 1
ATOM 4416 C CA . ASN A 1 576 ? 26.270 0.088 -44.616 1.00 90.44 576 ASN A CA 1
ATOM 4417 C C . ASN A 1 576 ? 26.787 0.899 -43.422 1.00 90.44 576 ASN A C 1
ATOM 4419 O O . ASN A 1 576 ? 27.800 0.529 -42.825 1.00 90.44 576 ASN A O 1
ATOM 4423 N N . PHE A 1 577 ? 26.057 1.941 -43.017 1.00 92.06 577 PHE A N 1
ATOM 4424 C CA . PHE A 1 577 ? 26.379 2.724 -41.825 1.00 92.06 577 PHE A CA 1
ATOM 4425 C C . PHE A 1 577 ? 26.368 1.862 -40.550 1.00 92.06 577 PHE A C 1
ATOM 4427 O O . PHE A 1 577 ? 27.295 1.911 -39.744 1.00 92.06 577 PHE A O 1
ATOM 4434 N N . ALA A 1 578 ? 25.361 1.004 -40.377 1.00 89.38 578 ALA A N 1
ATOM 4435 C CA . ALA A 1 578 ? 25.239 0.121 -39.220 1.00 89.38 578 ALA A CA 1
ATOM 4436 C C . ALA A 1 578 ? 26.414 -0.867 -39.097 1.00 89.38 578 ALA A C 1
ATOM 4438 O O . ALA A 1 578 ? 26.815 -1.190 -37.976 1.00 89.38 578 ALA A O 1
ATOM 4439 N N . LYS A 1 579 ? 26.992 -1.310 -40.223 1.00 89.44 579 LYS A N 1
ATOM 4440 C CA . LYS A 1 579 ? 28.209 -2.141 -40.257 1.00 89.44 579 LYS A CA 1
ATOM 4441 C C . LYS A 1 579 ? 29.470 -1.341 -39.913 1.00 89.44 579 LYS A C 1
ATOM 4443 O O . LYS A 1 579 ? 30.332 -1.850 -39.201 1.00 89.44 579 LYS A O 1
ATOM 4448 N N . SER A 1 580 ? 29.582 -0.095 -40.379 1.00 91.62 580 SER A N 1
ATOM 4449 C CA . SER A 1 580 ? 30.785 0.732 -40.195 1.00 91.62 580 SER A CA 1
ATOM 4450 C C . SER A 1 580 ? 30.823 1.511 -38.873 1.00 91.62 580 SER A C 1
ATOM 4452 O O . SER A 1 580 ? 31.908 1.859 -38.406 1.00 91.62 580 SER A O 1
ATOM 4454 N N . ARG A 1 581 ? 29.681 1.742 -38.205 1.00 91.88 581 ARG A N 1
ATOM 4455 C CA . ARG A 1 581 ? 29.575 2.592 -36.996 1.00 91.88 581 ARG A CA 1
ATOM 4456 C C . ARG A 1 581 ? 30.503 2.199 -35.844 1.00 91.88 581 ARG A C 1
ATOM 4458 O O . ARG A 1 581 ? 30.954 3.063 -35.091 1.00 91.88 581 ARG A O 1
ATOM 4465 N N . GLY A 1 582 ? 30.778 0.902 -35.689 1.00 89.75 582 GLY A N 1
ATOM 4466 C CA . GLY A 1 582 ? 31.698 0.392 -34.671 1.00 89.75 582 GLY A CA 1
ATOM 4467 C C . GLY A 1 582 ? 33.143 0.794 -34.958 1.00 89.75 582 GLY A C 1
ATOM 4468 O O . GLY A 1 582 ? 33.845 1.239 -34.053 1.00 89.75 582 GLY A O 1
ATOM 4469 N N . GLN A 1 583 ? 33.553 0.704 -36.225 1.00 93.44 583 GLN A N 1
ATOM 4470 C CA . GLN A 1 583 ? 34.873 1.134 -36.677 1.00 93.44 583 GLN A CA 1
ATOM 4471 C C . GLN A 1 583 ? 35.012 2.658 -36.601 1.00 93.44 583 GLN A C 1
ATOM 4473 O O . GLN A 1 583 ? 35.970 3.148 -36.016 1.00 93.44 583 GLN A O 1
ATOM 4478 N N . ILE A 1 584 ? 33.991 3.402 -37.044 1.00 94.12 584 ILE A N 1
ATOM 4479 C CA . ILE A 1 584 ? 33.946 4.868 -36.927 1.00 94.12 584 ILE A CA 1
ATOM 4480 C C . ILE A 1 584 ? 34.164 5.315 -35.476 1.00 94.12 584 ILE A C 1
ATOM 4482 O O . ILE A 1 584 ? 34.918 6.250 -35.222 1.00 94.12 584 ILE A O 1
ATOM 4486 N N . TYR A 1 585 ? 33.517 4.653 -34.509 1.00 93.50 585 TYR A N 1
ATOM 4487 C CA . TYR A 1 585 ? 33.732 4.971 -33.099 1.00 93.50 585 TYR A CA 1
ATOM 4488 C C . TYR A 1 585 ? 35.170 4.705 -32.652 1.00 93.50 585 TYR A C 1
ATOM 4490 O O . TYR A 1 585 ? 35.751 5.568 -32.002 1.00 93.50 585 TYR A O 1
ATOM 4498 N N . LYS A 1 586 ? 35.755 3.558 -33.014 1.00 93.69 586 LYS A N 1
ATOM 4499 C CA . LYS A 1 586 ? 37.148 3.234 -32.669 1.00 93.69 586 LYS A CA 1
ATOM 4500 C C . LYS A 1 586 ? 38.128 4.268 -33.230 1.00 93.69 586 LYS A C 1
ATOM 4502 O O . LYS A 1 586 ? 38.987 4.739 -32.492 1.00 93.69 586 LYS A O 1
ATOM 4507 N N . ASP A 1 587 ? 37.941 4.672 -34.483 1.00 93.81 587 ASP A N 1
ATOM 4508 C CA . ASP A 1 587 ? 38.842 5.598 -35.179 1.00 93.81 587 ASP A CA 1
ATOM 4509 C C . ASP A 1 587 ? 38.710 7.049 -34.681 1.00 93.81 587 ASP A C 1
ATOM 4511 O O . ASP A 1 587 ? 39.653 7.838 -34.776 1.00 93.81 587 ASP A O 1
ATOM 4515 N N . HIS A 1 588 ? 37.544 7.418 -34.136 1.00 94.19 588 HIS A N 1
ATOM 4516 C CA . HIS A 1 588 ? 37.201 8.806 -33.802 1.00 94.19 588 HIS A CA 1
ATOM 4517 C C . HIS A 1 588 ? 36.763 9.033 -32.343 1.00 94.19 588 HIS A C 1
ATOM 4519 O O . HIS A 1 588 ? 36.257 10.109 -32.020 1.00 94.19 588 HIS A O 1
ATOM 4525 N N . ALA A 1 589 ? 36.986 8.080 -31.431 1.00 94.19 589 ALA A N 1
ATOM 4526 C CA . ALA A 1 589 ? 36.544 8.176 -30.034 1.00 94.19 589 ALA A CA 1
ATOM 4527 C C . ALA A 1 589 ? 37.022 9.462 -29.335 1.00 94.19 589 ALA A C 1
ATOM 4529 O O . ALA A 1 589 ? 36.229 10.143 -28.680 1.00 94.19 589 ALA A O 1
ATOM 4530 N N . GLN A 1 590 ? 38.295 9.829 -29.521 1.00 94.19 590 GLN A N 1
ATOM 4531 C CA . GLN A 1 590 ? 38.871 11.036 -28.922 1.00 94.19 590 GLN A CA 1
ATOM 4532 C C . GLN A 1 590 ? 38.234 12.315 -29.480 1.00 94.19 590 GLN A C 1
ATOM 4534 O O . GLN A 1 590 ? 37.918 13.225 -28.718 1.00 94.19 590 GLN A O 1
ATOM 4539 N N . LEU A 1 591 ? 37.988 12.365 -30.795 1.00 94.56 591 LEU A N 1
ATOM 4540 C CA . LEU A 1 591 ? 37.312 13.493 -31.444 1.00 94.56 591 LEU A CA 1
ATOM 4541 C C . LEU A 1 591 ? 35.916 13.700 -30.843 1.00 94.56 591 LEU A C 1
ATOM 4543 O O . LEU A 1 591 ? 35.550 14.823 -30.497 1.00 94.56 591 LEU A O 1
ATOM 4547 N N . PHE A 1 592 ? 35.156 12.617 -30.662 1.00 96.31 592 PHE A N 1
ATOM 4548 C CA . PHE A 1 592 ? 33.820 12.676 -30.069 1.00 96.31 592 PHE A CA 1
ATOM 4549 C C . PHE A 1 592 ? 33.844 13.117 -28.601 1.00 96.31 592 PHE A C 1
ATOM 4551 O O . PHE A 1 592 ? 32.998 13.914 -28.193 1.00 96.31 592 PHE A O 1
ATOM 4558 N N . ALA A 1 593 ? 34.820 12.657 -27.813 1.00 95.38 593 ALA A N 1
ATOM 4559 C CA . ALA A 1 593 ? 34.996 13.105 -26.432 1.00 95.38 593 ALA A CA 1
ATOM 4560 C C . ALA A 1 593 ? 35.311 14.611 -26.358 1.00 95.38 593 ALA A C 1
ATOM 4562 O O . ALA A 1 593 ? 34.715 15.335 -25.559 1.00 95.38 593 ALA A O 1
ATOM 4563 N N . THR A 1 594 ? 36.187 15.115 -27.232 1.00 95.06 594 THR A N 1
ATOM 4564 C CA . THR A 1 594 ? 36.515 16.546 -27.308 1.00 95.06 594 THR A CA 1
ATOM 4565 C C . THR A 1 594 ? 35.323 17.388 -27.772 1.00 95.06 594 THR A C 1
ATOM 4567 O O . THR A 1 594 ? 35.069 18.445 -27.192 1.00 95.06 594 THR A O 1
ATOM 4570 N N . ALA A 1 595 ? 34.555 16.918 -28.760 1.00 95.12 595 ALA A N 1
ATOM 4571 C CA . ALA A 1 595 ? 33.339 17.588 -29.226 1.00 95.12 595 ALA A CA 1
ATOM 4572 C C . ALA A 1 595 ? 32.272 17.663 -28.122 1.00 95.12 595 ALA A C 1
ATOM 4574 O O . ALA A 1 595 ? 31.666 18.712 -27.901 1.00 95.12 595 ALA A O 1
ATOM 4575 N N . HIS A 1 596 ? 32.090 16.588 -27.353 1.00 96.06 596 HIS A N 1
ATOM 4576 C CA . HIS A 1 596 ? 31.212 16.588 -26.181 1.00 96.06 596 HIS A CA 1
ATOM 4577 C C . HIS A 1 596 ? 31.684 17.566 -25.096 1.00 96.06 596 HIS A C 1
ATOM 4579 O O . HIS A 1 596 ? 30.884 18.357 -24.596 1.00 96.06 596 HIS A O 1
ATOM 4585 N N . GLY A 1 597 ? 32.988 17.602 -24.805 1.00 94.25 597 GLY A N 1
ATOM 4586 C CA . GLY A 1 597 ? 33.578 18.576 -23.882 1.00 94.25 597 GLY A CA 1
ATOM 4587 C C . GLY A 1 597 ? 33.486 20.031 -24.365 1.00 94.25 597 GLY A C 1
ATOM 4588 O O . GLY A 1 597 ? 33.511 20.958 -23.554 1.00 94.25 597 GLY A O 1
ATOM 4589 N N . TYR A 1 598 ? 33.372 20.269 -25.675 1.00 93.69 598 TYR A N 1
ATOM 4590 C CA . TYR A 1 598 ? 33.038 21.587 -26.218 1.00 93.69 598 TYR A CA 1
ATOM 4591 C C . TYR A 1 598 ? 31.586 21.959 -25.899 1.00 93.69 598 TYR A C 1
ATOM 4593 O O . TYR A 1 598 ? 31.357 23.016 -25.314 1.00 93.69 598 TYR A O 1
ATOM 4601 N N . LEU A 1 599 ? 30.627 21.071 -26.188 1.00 93.88 599 LEU A N 1
ATOM 4602 C CA . LEU A 1 599 ? 29.204 21.301 -25.901 1.00 93.88 599 LEU A CA 1
ATOM 4603 C C . LEU A 1 599 ? 28.945 21.553 -24.408 1.00 93.88 599 LEU A C 1
ATOM 4605 O O . LEU A 1 599 ? 28.213 22.476 -24.069 1.00 93.88 599 LEU A O 1
ATOM 4609 N N . ALA A 1 600 ? 29.600 20.801 -23.518 1.00 90.81 600 ALA A N 1
ATOM 4610 C CA . ALA A 1 600 ? 29.466 20.960 -22.065 1.00 90.81 600 ALA A CA 1
ATOM 4611 C C . ALA A 1 600 ? 29.977 22.308 -21.525 1.00 90.81 600 ALA A C 1
ATOM 4613 O O . ALA A 1 600 ? 29.602 22.712 -20.427 1.00 90.81 600 ALA A O 1
ATOM 4614 N N . ARG A 1 601 ? 30.827 23.015 -22.281 1.00 91.19 601 ARG A N 1
ATOM 4615 C CA . ARG A 1 601 ? 31.362 24.335 -21.904 1.00 91.19 601 ARG A CA 1
ATOM 4616 C C . ARG A 1 601 ? 30.558 25.503 -22.476 1.00 91.19 601 ARG A C 1
ATOM 4618 O O . ARG A 1 601 ? 30.791 26.643 -22.073 1.00 91.19 601 ARG A O 1
ATOM 4625 N N . LEU A 1 602 ? 29.629 25.254 -23.400 1.00 89.19 602 LEU A N 1
ATOM 4626 C CA . LEU A 1 602 ? 28.782 26.305 -23.957 1.00 89.19 602 LEU A CA 1
ATOM 4627 C C . LEU A 1 602 ? 27.783 26.789 -22.900 1.00 89.19 602 LEU A C 1
ATOM 4629 O O . LEU A 1 602 ? 26.961 26.023 -22.395 1.00 89.19 602 LEU A O 1
ATOM 4633 N N . ARG A 1 603 ? 27.830 28.088 -22.573 1.00 75.56 603 ARG A N 1
ATOM 4634 C CA . ARG A 1 603 ? 26.847 28.704 -21.669 1.00 75.56 603 ARG A CA 1
ATOM 4635 C C . ARG A 1 603 ? 25.438 28.509 -22.236 1.00 75.56 603 ARG A C 1
ATOM 4637 O O . ARG A 1 603 ? 25.192 28.840 -23.390 1.00 75.56 603 ARG A O 1
ATOM 4644 N N . GLY A 1 604 ? 24.527 27.993 -21.412 1.00 73.12 604 GLY A N 1
ATOM 4645 C CA . GLY A 1 604 ? 23.132 27.738 -21.792 1.00 73.12 604 GLY A CA 1
ATOM 4646 C C . GLY A 1 604 ? 22.843 26.325 -22.313 1.00 73.12 604 GLY A C 1
ATOM 4647 O O . GLY A 1 604 ? 21.674 25.982 -22.457 1.00 73.12 604 GLY A O 1
ATOM 4648 N N . VAL A 1 605 ? 23.860 25.480 -22.528 1.00 76.06 605 VAL A N 1
ATOM 4649 C CA . VAL A 1 605 ? 23.679 24.076 -22.936 1.00 76.06 605 VAL A CA 1
ATOM 4650 C C . VAL A 1 605 ? 23.896 23.165 -21.723 1.00 76.06 605 VAL A C 1
ATOM 4652 O O . VAL A 1 605 ? 25.023 22.898 -21.315 1.00 76.06 605 VAL A O 1
ATOM 4655 N N . ALA A 1 606 ? 22.811 22.683 -21.113 1.00 76.62 606 ALA A N 1
ATOM 4656 C CA . ALA A 1 606 ? 22.853 21.875 -19.887 1.00 76.62 606 ALA A CA 1
ATOM 4657 C C . ALA A 1 606 ? 23.194 20.389 -20.148 1.00 76.62 606 ALA A C 1
ATOM 4659 O O . ALA A 1 606 ? 22.439 19.490 -19.786 1.00 76.62 606 ALA A O 1
ATOM 4660 N N . VAL A 1 607 ? 24.327 20.105 -20.794 1.00 84.44 607 VAL A N 1
ATOM 4661 C CA . VAL A 1 607 ? 24.740 18.731 -21.145 1.00 84.44 607 VAL A CA 1
ATOM 4662 C C . VAL A 1 607 ? 25.709 18.155 -20.110 1.00 84.44 607 VAL A C 1
ATOM 4664 O O . VAL A 1 607 ? 26.925 18.215 -20.259 1.00 84.44 607 VAL A O 1
ATOM 4667 N N . GLY A 1 608 ? 25.149 17.588 -19.039 1.00 85.12 608 GLY A N 1
ATOM 4668 C CA . GLY A 1 608 ? 25.897 16.878 -17.993 1.00 85.12 608 GLY A CA 1
ATOM 4669 C C . GLY A 1 608 ? 26.196 15.408 -18.326 1.00 85.12 608 GLY A C 1
ATOM 4670 O O . GLY A 1 608 ? 25.622 14.844 -19.263 1.00 85.12 608 GLY A O 1
ATOM 4671 N N . GLY A 1 609 ? 27.079 14.783 -17.541 1.00 91.19 609 GLY A N 1
ATOM 4672 C CA . GLY A 1 609 ? 27.418 13.356 -17.639 1.00 91.19 609 GLY A CA 1
ATOM 4673 C C . GLY A 1 609 ? 28.406 13.004 -18.764 1.00 91.19 609 GLY A C 1
ATOM 4674 O O . GLY A 1 609 ? 28.856 13.892 -19.486 1.00 91.19 609 GLY A O 1
ATOM 4675 N N . PRO A 1 610 ? 28.763 11.717 -18.927 1.00 94.88 610 PRO A N 1
ATOM 4676 C CA . PRO A 1 610 ? 29.662 11.254 -19.990 1.00 94.88 610 PRO A CA 1
ATOM 4677 C C . PRO A 1 610 ? 29.040 11.407 -21.395 1.00 94.88 610 PRO A C 1
ATOM 4679 O O . PRO A 1 610 ? 27.851 11.705 -21.531 1.00 94.88 610 PRO A O 1
ATOM 4682 N N . LEU A 1 611 ? 29.837 11.218 -22.458 1.00 94.56 611 LEU A N 1
ATOM 4683 C CA . LEU A 1 611 ? 29.342 11.251 -23.846 1.00 94.56 611 LEU A CA 1
ATOM 4684 C C . LEU A 1 611 ? 28.241 10.205 -24.065 1.00 94.56 611 LEU A C 1
ATOM 4686 O O . LEU A 1 611 ? 27.186 10.548 -24.584 1.00 94.56 611 LEU A O 1
ATOM 4690 N N . TYR A 1 612 ? 28.497 8.971 -23.635 1.00 91.69 612 TYR A N 1
ATOM 4691 C CA . TYR A 1 612 ? 27.542 7.869 -23.605 1.00 91.69 612 TYR A CA 1
ATOM 4692 C C . TYR A 1 612 ? 27.681 7.129 -22.271 1.00 91.69 612 TYR A C 1
ATOM 4694 O O . TYR A 1 612 ? 28.702 7.238 -21.588 1.00 91.69 612 TYR A O 1
ATOM 4702 N N . TRP A 1 613 ? 26.652 6.382 -21.888 1.00 92.88 613 TRP A N 1
ATOM 4703 C CA . TRP A 1 613 ? 26.626 5.591 -20.660 1.00 92.88 613 TRP A CA 1
ATOM 4704 C C . TRP A 1 613 ? 25.880 4.289 -20.919 1.00 92.88 613 TRP A C 1
ATOM 4706 O O . TRP A 1 613 ? 24.959 4.285 -21.730 1.00 92.88 613 TRP A O 1
ATOM 4716 N N . ILE A 1 614 ? 26.262 3.211 -20.237 1.00 88.31 614 ILE A N 1
ATOM 4717 C CA . ILE A 1 614 ? 25.581 1.911 -20.261 1.00 88.31 614 ILE A CA 1
ATOM 4718 C C . ILE A 1 614 ? 25.342 1.506 -18.797 1.00 88.31 614 ILE A C 1
ATOM 4720 O O . ILE A 1 614 ? 26.225 1.758 -17.970 1.00 88.31 614 ILE A O 1
ATOM 4724 N N . PRO A 1 615 ? 24.180 0.919 -18.454 1.00 86.81 615 PRO A N 1
ATOM 4725 C CA . PRO A 1 615 ? 23.933 0.410 -17.113 1.00 86.81 615 PRO A CA 1
ATOM 4726 C C . PRO A 1 615 ? 24.996 -0.617 -16.694 1.00 86.81 615 PRO A C 1
ATOM 4728 O O . PRO A 1 615 ? 25.368 -1.442 -17.531 1.00 86.81 615 PRO A O 1
ATOM 4731 N N . PRO A 1 616 ? 25.467 -0.574 -15.435 1.00 76.38 616 PRO A N 1
ATOM 4732 C CA . PRO A 1 616 ? 26.392 -1.567 -14.897 1.00 76.38 616 PRO A CA 1
ATOM 4733 C C . PRO A 1 616 ? 25.752 -2.948 -14.716 1.00 76.38 616 PRO A C 1
ATOM 4735 O O . PRO A 1 616 ? 24.499 -3.035 -14.594 1.00 76.38 616 PRO A O 1
#

Radius of gyration: 38.74 Å; chains: 1; bounding box: 94×90×120 Å